Protein AF-A0A9N9TM53-F1 (afdb_monomer_lite)

Foldseek 3Di:
DDAAAAEFACACTFFNHDLLVQLLVVDDPVPLDVVLVCCCVPVRDLSSSLSSLVVCVVVVPFPVNSLVSLLPGHTDPCSLVVLCCSVPVVRHAYEYEYADEDSSVVSNCVSSVNVVSHPYYHYFYWDADPSRGIDTHGSVPDDDDPDDDDPPDDDDDDDDDDDDDPLEDDPVCPVVCVVPDQPWDFLVLLLVQALAADLQVLLQQLLSLLVHLLVCVVQQKAQQADDSRQFMQGPQRRTYGDDSVVMDGDPDPPDFAQDQDYDLLLAALCSVVSVGHGNLSSLSSSLQVLCCRHVSHGFQDDPDSVSSSVCRLVLNGDDPDPDDPLSVVSSVLSSDNDSVSHDRSVVSCVGCSNPPDDHDPTDPPCSSHDHDDDDDPDPDDDDDDPPDDDDDDDDDDDDDYDDDDADADFDDDPDDDDDDDPALDLLVLLVLLLVLLVLLLVQAAFPDPPPDLVQFDLVLDDQKDFFDKDQPQVPFAIWTAMLLRKIKGQGNLRKIWIQFSNNFKIWIAHSVRDIHIRTLVGDPPVCVVVSVVSVVSSVCCVPPPDTFQPPSDDNRDDDPDDFDFNDKDDDPFFIWTATSQSWIKTQGPLRKIWIDHSVSQKIWIQHNVSDTGIHHSVSSSVRNHHPVVSVVSVVSSVVSVVVSVD

InterPro domains:
  IPR000719 Protein kinase domain [PF00069] (146-354)
  IPR000719 Protein kinase domain [SM00220] (80-354)
  IPR000959 POLO box domain [PF00659] (474-531)
  IPR000959 POLO box domain [PF00659] (573-633)
  IPR006384 HAD hydrolase, subfamily IA, Pyridoxal phosphate phosphatase-like [TIGR01489] (5-147)
  IPR008271 Serine/threonine-protein kinase, active site [PS00108] (221-233)
  IPR011009 Protein kinase-like domain superfamily [SSF56112] (174-375)
  IPR023214 HAD superfamily [G3DSA:3.40.50.1000] (1-168)
  IPR033695 Second polo-box domain [cd13117] (563-640)
  IPR033701 First polo-box domain [cd13118] (462-549)
  IPR036412 HAD-like superfamily [SSF56784] (2-144)
  IPR036947 POLO box domain superfamily [G3DSA:3.30.1120.30] (442-641)
  IPR036947 POLO box domain superfamily [G3DSA:3.30.1120.30] (467-562)

Structure (mmCIF, N/CA/C/O backbone):
data_AF-A0A9N9TM53-F1
#
_entry.id   AF-A0A9N9TM53-F1
#
loop_
_atom_site.group_PDB
_atom_site.id
_atom_site.type_symbol
_atom_site.label_atom_id
_atom_site.label_alt_id
_atom_site.label_comp_id
_atom_site.label_asym_id
_atom_site.label_entity_id
_atom_site.label_seq_id
_atom_site.pdbx_PDB_ins_code
_atom_site.Cartn_x
_atom_site.Cartn_y
_atom_site.Cartn_z
_atom_site.occupancy
_atom_site.B_iso_or_equiv
_atom_site.auth_seq_id
_atom_site.auth_comp_id
_atom_site.auth_asym_id
_atom_site.auth_atom_id
_atom_site.pdbx_PDB_model_num
ATOM 1 N N . MET A 1 1 ? -34.341 23.178 3.692 1.00 41.75 1 MET A N 1
ATOM 2 C CA . MET A 1 1 ? -32.913 23.575 3.766 1.00 41.75 1 MET A CA 1
ATOM 3 C C . MET A 1 1 ? -32.070 22.323 3.572 1.00 41.75 1 MET A C 1
ATOM 5 O O . MET A 1 1 ? -32.614 21.242 3.767 1.00 41.75 1 MET A O 1
ATOM 9 N N . ALA A 1 2 ? -30.793 22.426 3.194 1.00 45.91 2 ALA A N 1
ATOM 10 C CA . ALA A 1 2 ? -29.910 21.259 3.251 1.00 45.91 2 ALA A CA 1
ATOM 11 C C . ALA A 1 2 ? -29.756 20.808 4.713 1.00 45.91 2 ALA A C 1
ATOM 13 O O . ALA A 1 2 ? -29.623 21.657 5.601 1.00 45.91 2 ALA A O 1
ATOM 14 N N . LYS A 1 3 ? -29.793 19.497 4.964 1.00 50.19 3 LYS A N 1
ATOM 15 C CA . LYS A 1 3 ? -29.360 18.955 6.251 1.00 50.19 3 LYS A CA 1
ATOM 16 C C . LYS A 1 3 ? -27.840 19.052 6.359 1.00 50.19 3 LYS A C 1
ATOM 18 O O . LYS A 1 3 ? -27.127 18.859 5.375 1.00 50.19 3 LYS A O 1
ATOM 23 N N . LYS A 1 4 ? -27.363 19.383 7.555 1.00 57.22 4 LYS A N 1
ATOM 24 C CA . LYS A 1 4 ? -25.950 19.242 7.942 1.00 57.22 4 LYS A CA 1
ATOM 25 C C . LYS A 1 4 ? -25.747 17.819 8.474 1.00 57.22 4 LYS A C 1
ATOM 27 O O . LYS A 1 4 ? -26.737 17.135 8.708 1.00 57.22 4 LYS A O 1
ATOM 32 N N . LEU A 1 5 ? -24.523 17.359 8.714 1.00 59.62 5 LEU A N 1
ATOM 33 C CA . LEU A 1 5 ? -24.310 16.061 9.362 1.00 59.62 5 LEU A CA 1
ATOM 34 C C . LEU A 1 5 ? -23.313 16.155 10.522 1.00 59.62 5 LEU A C 1
ATOM 36 O O . LEU A 1 5 ? -22.337 16.902 10.480 1.00 59.62 5 LEU A O 1
ATOM 40 N N . ALA A 1 6 ? -23.642 15.447 11.601 1.00 55.25 6 ALA A N 1
ATOM 41 C CA . ALA A 1 6 ? -22.853 15.359 12.823 1.00 55.25 6 ALA A CA 1
ATOM 42 C C . ALA A 1 6 ? -22.318 13.933 12.955 1.00 55.25 6 ALA A C 1
ATOM 44 O O . ALA A 1 6 ? -23.052 12.974 12.721 1.00 55.25 6 ALA A O 1
ATOM 45 N N . VAL A 1 7 ? -21.039 13.800 13.302 1.00 64.75 7 VAL A N 1
ATOM 46 C CA . VAL A 1 7 ? -20.342 12.511 13.368 1.00 64.75 7 VAL A CA 1
ATOM 47 C C . VAL A 1 7 ? -19.760 12.344 14.759 1.00 64.75 7 VAL A C 1
ATOM 49 O O . VAL A 1 7 ? -18.968 13.180 15.192 1.00 64.75 7 VAL A O 1
ATOM 52 N N . PHE A 1 8 ? -20.135 11.261 15.429 1.00 67.94 8 PHE A N 1
ATOM 53 C CA . PHE A 1 8 ? -19.648 10.914 16.761 1.00 67.94 8 PHE A CA 1
ATOM 54 C C . PHE A 1 8 ? -18.959 9.547 16.752 1.00 67.94 8 PHE A C 1
ATOM 56 O O . PHE A 1 8 ? -19.372 8.645 16.022 1.00 67.94 8 PHE A O 1
ATOM 63 N N . ASP A 1 9 ? -17.942 9.385 17.593 1.00 76.94 9 ASP A N 1
ATOM 64 C CA . ASP A 1 9 ? -17.571 8.064 18.108 1.00 76.94 9 ASP A CA 1
ATOM 65 C C . ASP A 1 9 ? -18.575 7.665 19.207 1.00 76.94 9 ASP A C 1
ATOM 67 O O . ASP A 1 9 ? -19.286 8.519 19.745 1.00 76.94 9 ASP A O 1
ATOM 71 N N . PHE A 1 10 ? -18.673 6.381 19.537 1.00 86.12 10 PHE A N 1
ATOM 72 C CA . PHE A 1 10 ? -19.528 5.908 20.623 1.00 86.12 10 PHE A CA 1
ATOM 73 C C . PHE A 1 10 ? -18.776 5.895 21.956 1.00 86.12 10 PHE A C 1
ATOM 75 O O . PHE A 1 10 ? -19.158 6.605 22.892 1.00 86.12 10 PHE A O 1
ATOM 82 N N . ASP A 1 11 ? -17.685 5.132 22.019 1.00 81.31 11 ASP A N 1
ATOM 83 C CA . ASP A 1 11 ? -16.856 5.002 23.213 1.00 81.31 11 ASP A CA 1
ATOM 84 C C . ASP A 1 11 ? -16.158 6.335 23.539 1.00 81.31 11 ASP A C 1
ATOM 86 O O . ASP A 1 11 ? -15.751 7.090 22.653 1.00 81.31 11 ASP A O 1
ATOM 90 N N . HIS A 1 12 ? -16.069 6.664 24.830 1.00 79.00 12 HIS A N 1
ATOM 91 C CA . HIS A 1 12 ? -15.522 7.922 25.374 1.00 79.00 12 HIS A CA 1
ATOM 92 C C . HIS A 1 12 ? -16.108 9.253 24.835 1.00 79.00 12 HIS A C 1
ATOM 94 O O . HIS A 1 12 ? -15.664 10.321 25.266 1.00 79.00 12 HIS A O 1
ATOM 100 N N . THR A 1 13 ? -17.088 9.216 23.925 1.00 73.88 13 THR A N 1
ATOM 101 C CA . THR A 1 13 ? -17.661 10.391 23.239 1.00 73.88 13 THR A CA 1
ATOM 102 C C . THR A 1 13 ? -19.173 10.488 23.429 1.00 73.88 13 THR A C 1
ATOM 104 O O . THR A 1 13 ? -19.667 11.559 23.779 1.00 73.88 13 THR A O 1
ATOM 107 N N . ILE A 1 14 ? -19.911 9.388 23.241 1.00 78.56 14 ILE A N 1
ATOM 108 C CA . ILE A 1 14 ? -21.341 9.298 23.577 1.00 78.56 14 ILE A CA 1
ATOM 109 C C . ILE A 1 14 ? -21.522 8.720 24.975 1.00 78.56 14 ILE A C 1
ATOM 111 O O . ILE A 1 14 ? -22.273 9.285 25.769 1.00 78.56 14 ILE A O 1
ATOM 115 N N . ILE A 1 15 ? -20.791 7.654 25.292 1.00 86.94 15 ILE A N 1
ATOM 116 C CA . ILE A 1 15 ? -20.672 7.101 26.644 1.00 86.94 15 ILE A CA 1
ATOM 117 C C . ILE A 1 15 ? -19.315 7.442 27.257 1.00 86.94 15 ILE A C 1
ATOM 119 O O . ILE A 1 15 ? -18.341 7.683 26.548 1.00 86.94 15 ILE A O 1
ATOM 123 N N . HIS A 1 16 ? -19.242 7.482 28.585 1.00 81.06 16 HIS A N 1
ATOM 124 C CA . HIS A 1 16 ? -18.010 7.841 29.292 1.00 81.06 16 HIS A CA 1
ATOM 125 C C . HIS A 1 16 ? -16.923 6.753 29.212 1.00 81.06 16 HIS A C 1
ATOM 127 O O . HIS A 1 16 ? -15.731 7.067 29.129 1.00 81.06 16 HIS A O 1
ATOM 133 N N . ASP A 1 17 ? -17.335 5.487 29.228 1.00 84.69 17 ASP A N 1
ATOM 134 C CA . ASP A 1 17 ? -16.470 4.306 29.226 1.00 84.69 17 ASP A CA 1
ATOM 135 C C . ASP A 1 17 ? -16.176 3.778 27.807 1.00 84.69 17 ASP A C 1
ATOM 137 O O . ASP A 1 17 ? -16.617 4.339 26.804 1.00 84.69 17 ASP A O 1
ATOM 141 N N . ASN A 1 18 ? -15.409 2.685 27.735 1.00 87.81 18 ASN A N 1
ATOM 142 C CA . ASN A 1 18 ? -15.238 1.871 26.532 1.00 87.81 18 ASN A CA 1
ATOM 143 C C . ASN A 1 18 ? -16.096 0.600 26.657 1.00 87.81 18 ASN A C 1
ATOM 145 O O . ASN A 1 18 ? -15.933 -0.178 27.604 1.00 87.81 18 ASN A O 1
ATOM 149 N N . SER A 1 19 ? -17.015 0.401 25.716 1.00 88.56 19 SER A N 1
ATOM 150 C CA . SER A 1 19 ? -18.036 -0.651 25.766 1.00 88.56 19 SER A CA 1
ATOM 151 C C . SER A 1 19 ? -17.456 -2.071 25.714 1.00 88.56 19 SER A C 1
ATOM 153 O O . SER A 1 19 ? -17.874 -2.924 26.503 1.00 88.56 19 SER A O 1
ATOM 155 N N . ASP A 1 20 ? -16.439 -2.316 24.882 1.00 90.56 20 ASP A N 1
ATOM 156 C CA . ASP A 1 20 ? -15.718 -3.598 24.822 1.00 90.56 20 ASP A CA 1
ATOM 157 C C . ASP A 1 20 ? -15.043 -3.944 26.160 1.00 90.56 20 ASP A C 1
ATOM 159 O O . ASP A 1 20 ? -15.164 -5.072 26.647 1.00 90.56 20 ASP A O 1
ATOM 163 N N . VAL A 1 21 ? -14.376 -2.981 26.805 1.00 86.81 21 VAL A N 1
ATOM 164 C CA . VAL A 1 21 ? -13.724 -3.180 28.111 1.00 86.81 21 VAL A CA 1
ATOM 165 C C . VAL A 1 21 ? -14.740 -3.479 29.211 1.00 86.81 21 VAL A C 1
ATOM 167 O O . VAL A 1 21 ? -14.478 -4.343 30.052 1.00 86.81 21 VAL A O 1
ATOM 170 N N . VAL A 1 22 ? -15.897 -2.814 29.219 1.00 91.56 22 VAL A N 1
ATOM 171 C CA . VAL A 1 22 ? -16.926 -3.069 30.239 1.00 91.56 22 VAL A CA 1
ATOM 172 C C . VAL A 1 22 ? -17.558 -4.453 30.059 1.00 91.56 22 VAL A C 1
ATOM 174 O O . VAL A 1 22 ? -17.675 -5.185 31.043 1.00 91.56 22 VAL A O 1
ATOM 177 N N . VAL A 1 23 ? -17.875 -4.871 28.829 1.00 91.44 23 VAL A N 1
ATOM 178 C CA . VAL A 1 23 ? -18.406 -6.224 28.572 1.00 91.44 23 VAL A CA 1
ATOM 179 C C . VAL A 1 23 ? -17.346 -7.306 28.828 1.00 91.44 23 VAL A C 1
ATOM 181 O O . VAL A 1 23 ? -17.655 -8.336 29.425 1.00 91.44 23 VAL A O 1
ATOM 184 N N . MET A 1 24 ? -16.071 -7.064 28.500 1.00 90.69 24 MET A N 1
ATOM 185 C CA . MET A 1 24 ? -14.965 -7.962 28.868 1.00 90.69 24 MET A CA 1
ATOM 186 C C . MET A 1 24 ? -14.835 -8.131 30.395 1.00 90.69 24 MET A C 1
ATOM 188 O O . MET A 1 24 ? -14.531 -9.227 30.869 1.00 90.69 24 MET A O 1
ATOM 192 N N . ASN A 1 25 ? -15.093 -7.080 31.179 1.00 90.00 25 ASN A N 1
ATOM 193 C CA . ASN A 1 25 ? -15.039 -7.123 32.645 1.00 90.00 25 ASN A CA 1
ATOM 194 C C . ASN A 1 25 ? -16.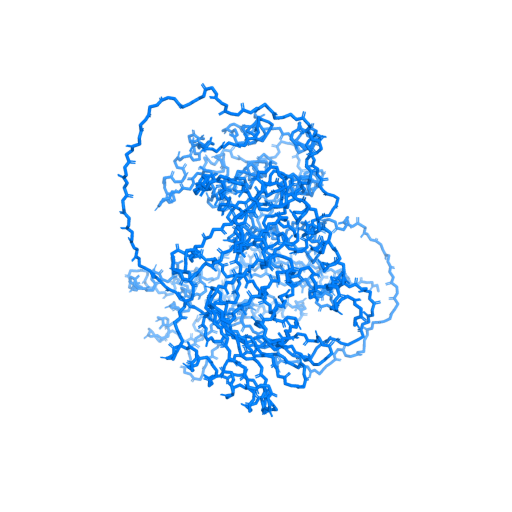220 -7.862 33.305 1.00 90.00 25 ASN A C 1
ATOM 196 O O . ASN A 1 25 ? -16.216 -8.024 34.525 1.00 90.00 25 ASN A O 1
ATOM 200 N N . MET A 1 26 ? -17.186 -8.372 32.530 1.00 89.75 26 MET A N 1
ATOM 201 C CA . MET A 1 26 ? -18.159 -9.357 33.022 1.00 89.75 26 MET A CA 1
ATOM 202 C C . MET A 1 26 ? -17.516 -10.740 33.275 1.00 89.75 26 MET A C 1
ATOM 204 O O . MET A 1 26 ? -18.106 -11.569 33.966 1.00 89.75 26 MET A O 1
ATOM 208 N N . LEU A 1 27 ? -16.303 -10.993 32.757 1.00 88.56 27 LEU A N 1
ATOM 209 C CA . LEU A 1 27 ? -15.496 -12.182 33.054 1.00 88.56 27 LEU A CA 1
ATOM 210 C C . LEU A 1 27 ? -14.439 -11.907 34.134 1.00 88.56 27 LEU A C 1
ATOM 212 O O . LEU A 1 27 ? -13.830 -10.838 34.187 1.00 88.56 27 LEU A O 1
ATOM 216 N N . ASP A 1 28 ? -14.101 -12.935 34.922 1.00 85.81 28 ASP A N 1
ATOM 217 C CA . ASP A 1 28 ? -12.870 -12.910 35.719 1.00 85.81 28 ASP A CA 1
ATOM 218 C C . ASP A 1 28 ? -11.649 -12.917 34.784 1.00 85.81 28 ASP A C 1
ATOM 220 O O . ASP A 1 28 ? -11.285 -13.933 34.184 1.00 85.81 28 ASP A O 1
ATOM 224 N N . GLN A 1 29 ? -10.972 -11.771 34.719 1.00 78.50 29 GLN A N 1
ATOM 225 C CA . GLN A 1 29 ? -9.739 -11.535 33.967 1.00 78.50 29 GLN A CA 1
ATOM 226 C C . GLN A 1 29 ? -8.637 -12.583 34.231 1.00 78.50 29 GLN A C 1
ATOM 228 O O . GLN A 1 29 ? -7.769 -12.801 33.376 1.00 78.50 29 GLN A O 1
ATOM 233 N N . LYS A 1 30 ? -8.653 -13.270 35.382 1.00 78.81 30 LYS A N 1
ATOM 234 C CA . LYS A 1 30 ? -7.722 -14.366 35.705 1.00 78.81 30 LYS A CA 1
ATOM 235 C C . LYS A 1 30 ? -8.080 -15.678 35.002 1.00 78.81 30 LYS A C 1
ATOM 237 O O . LYS A 1 30 ? -7.161 -16.410 34.646 1.00 78.81 30 LYS A O 1
ATOM 242 N N . LYS A 1 31 ? -9.369 -15.951 34.762 1.00 78.00 31 LYS A N 1
ATOM 243 C CA . LYS A 1 31 ? -9.859 -17.168 34.087 1.00 78.00 31 LYS A CA 1
ATOM 244 C C . LYS A 1 31 ? -9.657 -17.154 32.568 1.00 78.00 31 LYS A C 1
ATOM 246 O O . LYS A 1 31 ? -9.508 -18.223 31.988 1.00 78.00 31 LYS A O 1
ATOM 251 N N . ILE A 1 32 ? -9.656 -15.979 31.924 1.00 86.69 32 ILE A N 1
ATOM 252 C CA . ILE A 1 32 ? -9.530 -15.860 30.455 1.00 86.69 32 ILE A CA 1
ATOM 253 C C . ILE A 1 32 ? -8.266 -16.618 29.976 1.00 86.69 32 ILE A C 1
ATOM 255 O O . ILE A 1 32 ? -7.163 -16.237 30.396 1.00 86.69 32 ILE A O 1
ATOM 259 N N . PRO A 1 33 ? -8.383 -17.652 29.116 1.00 88.44 33 PRO A N 1
ATOM 260 C CA . PRO A 1 33 ? -7.261 -18.517 28.748 1.00 88.44 33 PRO A CA 1
ATOM 261 C C . PRO A 1 33 ? -6.091 -17.801 28.041 1.00 88.44 33 PRO A C 1
ATOM 263 O O . PRO A 1 33 ? -6.298 -16.784 27.368 1.00 88.44 33 PRO A O 1
ATOM 266 N N . PRO A 1 34 ? -4.851 -18.334 28.132 1.00 85.44 34 PRO A N 1
ATOM 267 C CA . PRO A 1 34 ? -3.682 -17.769 27.447 1.00 85.44 34 PRO A CA 1
ATOM 268 C C . PRO A 1 34 ? -3.830 -17.711 25.921 1.00 85.44 34 PRO A C 1
ATOM 270 O O . PRO A 1 34 ? -3.370 -16.756 25.306 1.00 85.44 34 PRO A O 1
ATOM 273 N N . GLU A 1 35 ? -4.503 -18.703 25.338 1.00 85.50 35 GLU A N 1
ATOM 274 C CA . GLU A 1 35 ? -4.849 -18.798 23.913 1.00 85.50 35 GLU A CA 1
ATOM 275 C C . GLU A 1 35 ? -5.743 -17.634 23.450 1.00 85.50 35 GLU A C 1
ATOM 277 O O . GLU A 1 35 ? -5.387 -16.931 22.508 1.00 85.50 35 GLU A O 1
ATOM 282 N N . VAL A 1 36 ? -6.823 -17.318 24.177 1.00 84.25 36 VAL A N 1
ATOM 283 C CA . VAL A 1 36 ? -7.672 -16.148 23.878 1.00 84.25 36 VAL A CA 1
ATOM 284 C C . VAL A 1 36 ? -6.864 -14.856 24.030 1.00 84.25 36 VAL A C 1
ATOM 286 O O . VAL A 1 36 ? -6.868 -14.008 23.142 1.00 84.25 36 VAL A O 1
ATOM 289 N N . LYS A 1 37 ? -6.051 -14.736 25.089 1.00 81.62 37 LYS A N 1
ATOM 290 C CA . LYS A 1 37 ? -5.112 -13.610 25.283 1.00 81.62 37 LYS A CA 1
ATOM 291 C C . LYS A 1 37 ? -4.010 -13.517 24.213 1.00 81.62 37 LYS A C 1
ATOM 293 O O . LYS A 1 37 ? -3.335 -12.485 24.137 1.00 81.62 37 LYS A O 1
ATOM 298 N N . GLN A 1 38 ? -3.807 -14.554 23.401 1.00 78.25 38 GLN A N 1
ATOM 299 C CA . GLN A 1 38 ? -2.887 -14.540 22.266 1.00 78.25 38 GLN A CA 1
ATOM 300 C C . GLN A 1 38 ? -3.551 -14.006 20.990 1.00 78.25 38 GLN A C 1
ATOM 302 O O . GLN A 1 38 ? -2.868 -13.286 20.265 1.00 78.25 38 GLN A O 1
ATOM 307 N N . LEU A 1 39 ? -4.858 -14.227 20.776 1.00 73.25 39 LEU A N 1
ATOM 308 C CA . LEU A 1 39 ? -5.607 -13.724 19.606 1.00 73.25 39 LEU A CA 1
ATOM 309 C C . LEU A 1 39 ? -5.429 -12.213 19.394 1.00 73.25 39 LEU A C 1
ATOM 311 O O . LEU A 1 39 ? -5.191 -11.771 18.276 1.00 73.25 39 LEU A O 1
ATOM 315 N N . HIS A 1 40 ? -5.424 -11.414 20.467 1.00 69.62 40 HIS A N 1
ATOM 316 C CA . HIS A 1 40 ? -5.172 -9.966 20.383 1.00 69.62 40 HIS A CA 1
ATOM 317 C C . HIS A 1 40 ? -3.807 -9.634 19.735 1.00 69.62 40 HIS A C 1
ATOM 319 O O . HIS A 1 40 ? -3.659 -8.604 19.081 1.00 69.62 40 HIS A O 1
ATOM 325 N N . LYS A 1 41 ? -2.801 -10.504 19.884 1.00 66.88 41 LYS A N 1
ATOM 326 C CA . LYS A 1 41 ? -1.444 -10.312 19.345 1.00 66.88 41 LYS A CA 1
ATOM 327 C C . LYS A 1 41 ? -1.237 -10.914 17.954 1.00 66.88 41 LYS A C 1
ATOM 329 O O . LYS A 1 41 ? -0.329 -10.460 17.263 1.00 66.88 41 LYS A O 1
ATOM 334 N N . SER A 1 42 ? -2.002 -11.939 17.576 1.00 62.03 42 SER A N 1
ATOM 335 C CA . SER A 1 42 ? -1.886 -12.624 16.279 1.00 62.03 42 SER A CA 1
ATOM 336 C C . SER A 1 42 ? -2.933 -12.164 15.263 1.00 62.03 42 SER A C 1
ATOM 338 O O . SER A 1 42 ? -2.575 -11.834 14.135 1.00 62.03 42 SER A O 1
ATOM 340 N N . ASP A 1 43 ? -4.197 -12.095 15.674 1.00 63.03 43 ASP A N 1
ATOM 341 C CA . ASP A 1 43 ? -5.371 -11.989 14.795 1.00 63.03 43 ASP A CA 1
ATOM 342 C C . ASP A 1 43 ? -6.186 -10.697 15.030 1.00 63.03 43 ASP A C 1
ATOM 344 O O . ASP A 1 43 ? -7.085 -10.361 14.259 1.00 63.03 43 ASP A O 1
ATOM 348 N N . GLY A 1 44 ? -5.834 -9.930 16.067 1.00 73.62 44 GLY A N 1
ATOM 349 C CA . GLY A 1 44 ? -6.323 -8.575 16.326 1.00 73.62 44 GLY A CA 1
ATOM 350 C C . GLY A 1 44 ? -7.499 -8.479 17.303 1.00 73.62 44 GLY A C 1
ATOM 351 O O . GLY A 1 44 ? -8.000 -9.472 17.831 1.00 73.62 44 GLY A O 1
ATOM 352 N N . TRP A 1 45 ? -7.927 -7.240 17.568 1.00 81.44 45 TRP A N 1
ATOM 353 C CA . TRP A 1 45 ? -8.909 -6.922 18.613 1.00 81.44 45 TRP A CA 1
ATOM 354 C C . TRP A 1 45 ? -10.277 -7.579 18.384 1.00 81.44 45 TRP A C 1
ATOM 356 O O . TRP A 1 45 ? -10.820 -8.181 19.302 1.00 81.44 45 TRP A O 1
ATOM 366 N N . THR A 1 46 ? -10.805 -7.573 17.155 1.00 81.62 46 THR A N 1
ATOM 367 C CA . THR A 1 46 ? -12.114 -8.187 16.858 1.00 81.62 46 THR A CA 1
ATOM 368 C C . THR A 1 46 ? -12.117 -9.706 17.073 1.00 81.62 46 THR A C 1
ATOM 370 O O . THR A 1 46 ? -13.093 -10.243 17.588 1.00 81.62 46 THR A O 1
ATOM 373 N N . MET A 1 47 ? -11.021 -10.405 16.744 1.00 82.50 47 MET A N 1
ATOM 374 C CA . MET A 1 47 ? -10.895 -11.849 17.005 1.00 82.50 47 MET A CA 1
ATOM 375 C C . MET A 1 47 ? -10.704 -12.150 18.494 1.00 82.50 47 MET A C 1
ATOM 377 O O . MET A 1 47 ? -11.238 -13.136 18.995 1.00 82.50 47 MET A O 1
ATOM 381 N N . PHE A 1 48 ? -9.993 -11.281 19.218 1.00 86.44 48 PHE A N 1
ATOM 382 C CA . PHE A 1 48 ? -9.929 -11.337 20.676 1.00 86.44 48 PHE A CA 1
ATOM 383 C C . PHE A 1 48 ? -11.316 -11.173 21.308 1.00 86.44 48 PHE A C 1
ATOM 385 O O . PHE A 1 48 ? -11.703 -12.017 22.113 1.00 86.44 48 PHE A O 1
ATOM 392 N N . MET A 1 49 ? -12.085 -10.159 20.899 1.00 91.38 49 MET A N 1
ATOM 393 C CA . MET A 1 49 ? -13.441 -9.930 21.401 1.00 91.38 49 MET A CA 1
ATOM 394 C C . MET A 1 49 ? -14.398 -11.070 21.038 1.00 91.38 49 MET A C 1
ATOM 396 O O . MET A 1 49 ? -15.179 -11.468 21.896 1.00 91.38 49 MET A O 1
ATOM 400 N N . GLN A 1 50 ? -14.283 -11.695 19.857 1.00 92.19 50 GLN A N 1
ATOM 401 C CA . GLN A 1 50 ? -15.030 -12.930 19.577 1.00 92.19 50 GLN A CA 1
ATOM 402 C C . GLN A 1 50 ? -14.705 -14.027 20.602 1.00 92.19 50 GLN A C 1
ATOM 404 O O . GLN A 1 50 ? -15.613 -14.573 21.221 1.00 92.19 50 GLN A O 1
ATOM 409 N N . GLY A 1 51 ? -13.421 -14.255 20.893 1.00 90.38 51 GLY A N 1
ATOM 410 C CA . GLY A 1 51 ? -13.000 -15.172 21.957 1.00 90.38 51 GLY A CA 1
ATOM 411 C C . GLY A 1 51 ? -13.472 -14.779 23.369 1.00 90.38 51 GLY A C 1
ATOM 412 O O . GLY A 1 51 ? -13.553 -15.645 24.238 1.00 90.38 51 GLY A O 1
ATOM 413 N N . ILE A 1 52 ? -13.817 -13.508 23.616 1.00 92.81 52 ILE A N 1
ATOM 414 C CA . ILE A 1 52 ? -14.483 -13.056 24.848 1.00 92.81 52 ILE A CA 1
ATOM 415 C C . ILE A 1 52 ? -15.976 -13.419 24.832 1.00 92.81 52 ILE A C 1
ATOM 417 O O . ILE A 1 52 ? -16.464 -13.937 25.837 1.00 92.81 52 ILE A O 1
ATOM 421 N N . PHE A 1 53 ? -16.700 -13.248 23.721 1.00 94.62 53 PHE A N 1
ATOM 422 C CA . PHE A 1 53 ? -18.103 -13.692 23.616 1.00 94.62 53 PHE A CA 1
ATOM 423 C C . PHE A 1 53 ? -18.237 -15.213 23.717 1.00 94.62 53 PHE A C 1
ATOM 425 O O . PHE A 1 53 ? -19.116 -15.699 24.430 1.00 94.62 53 PHE A O 1
ATOM 432 N N . ASP A 1 54 ? -17.305 -15.962 23.127 1.00 92.12 54 ASP A N 1
ATOM 433 C CA . ASP A 1 54 ? -17.220 -17.419 23.254 1.00 92.12 54 ASP A CA 1
ATOM 434 C C . ASP A 1 54 ? -17.035 -17.873 24.717 1.00 92.12 54 ASP A C 1
ATOM 436 O O . ASP A 1 54 ? -17.419 -18.988 25.072 1.00 92.12 54 ASP A O 1
ATOM 440 N N . LEU A 1 55 ? -16.421 -17.043 25.574 1.00 92.75 55 LEU A N 1
ATOM 441 C CA . LEU A 1 55 ? -16.257 -17.295 27.013 1.00 92.75 55 LEU A CA 1
ATOM 442 C C . LEU A 1 55 ? -17.475 -16.840 27.827 1.00 92.75 55 LEU A C 1
ATOM 444 O O . LEU A 1 55 ? -17.911 -17.578 28.708 1.00 92.75 55 LEU A O 1
ATOM 448 N N . LEU A 1 56 ? -18.046 -15.670 27.520 1.00 92.44 56 LEU A N 1
ATOM 449 C CA . LEU A 1 56 ? -19.287 -15.176 28.134 1.00 92.44 56 LEU A CA 1
ATOM 450 C C . LEU A 1 56 ? -20.425 -16.187 27.936 1.00 92.44 56 LEU A C 1
ATOM 452 O O . LEU A 1 56 ? -21.102 -16.555 28.894 1.00 92.44 56 LEU A O 1
ATOM 456 N N . HIS A 1 57 ? -20.562 -16.718 26.720 1.00 92.69 57 HIS A N 1
ATOM 457 C CA . HIS A 1 57 ? -21.531 -17.760 26.393 1.00 92.69 57 HIS A CA 1
ATOM 458 C C . HIS A 1 57 ? -21.283 -19.063 27.185 1.00 92.69 57 HIS A C 1
ATOM 460 O O . HIS A 1 57 ? -22.225 -19.643 27.723 1.00 92.69 57 HIS A O 1
ATOM 466 N N . LYS A 1 58 ? -20.020 -19.494 27.354 1.00 90.62 58 LYS A N 1
ATOM 467 C CA . LYS A 1 58 ? -19.660 -20.685 28.160 1.00 90.62 58 LYS A CA 1
ATOM 468 C C . LYS A 1 58 ? -19.961 -20.530 29.655 1.00 90.62 58 LYS A C 1
ATOM 470 O O . LYS A 1 58 ? -20.361 -21.505 30.284 1.00 90.62 58 LYS A O 1
ATOM 475 N N . GLU A 1 59 ? -19.813 -19.332 30.221 1.00 90.81 59 GLU A N 1
ATOM 476 C CA . GLU A 1 59 ? -20.226 -19.025 31.605 1.00 90.81 59 GLU A CA 1
ATOM 477 C C . GLU A 1 59 ? -21.740 -18.678 31.695 1.00 90.81 59 GLU A C 1
ATOM 479 O O . GLU A 1 59 ? -22.202 -18.185 32.721 1.00 90.81 59 GLU A O 1
ATOM 484 N N . CYS A 1 60 ? -22.531 -18.967 30.645 1.00 90.19 60 CYS A N 1
ATOM 485 C CA . CYS A 1 60 ? -23.988 -18.763 30.552 1.00 90.19 60 CYS A CA 1
ATOM 486 C C . CYS A 1 60 ? -24.459 -17.298 30.701 1.00 90.19 60 CYS A C 1
ATOM 488 O O . CYS A 1 60 ? -25.575 -17.031 31.154 1.00 90.19 60 CYS A O 1
ATOM 490 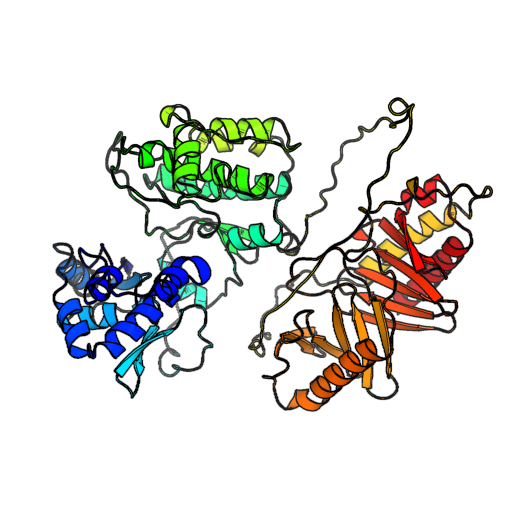N N . ILE A 1 61 ? -23.628 -16.331 30.301 1.00 90.25 61 ILE A N 1
ATOM 491 C CA . ILE A 1 61 ? -23.959 -14.901 30.326 1.00 90.25 61 ILE A CA 1
ATOM 492 C C . ILE A 1 61 ? -24.756 -14.549 29.058 1.00 90.25 61 ILE A C 1
ATOM 494 O O . ILE A 1 61 ? -24.202 -14.333 27.982 1.00 90.25 61 ILE A O 1
ATOM 498 N N . MET A 1 62 ? -26.082 -14.526 29.206 1.00 86.81 62 MET A N 1
ATOM 499 C CA . MET A 1 62 ? -27.056 -14.322 28.124 1.00 86.81 62 MET A CA 1
ATOM 500 C C . MET A 1 62 ? -27.140 -12.862 27.637 1.00 86.81 62 MET A C 1
ATOM 502 O O . MET A 1 62 ? -26.755 -11.932 28.349 1.00 86.81 62 MET A O 1
ATOM 506 N N . GLU A 1 63 ? -27.753 -12.651 26.461 1.00 92.44 63 GLU A N 1
ATOM 507 C CA . GLU A 1 63 ? -28.012 -11.328 25.857 1.00 92.44 63 GLU A CA 1
ATOM 508 C C . GLU A 1 63 ? -28.555 -10.297 26.857 1.00 92.44 63 GLU A C 1
ATOM 510 O O . GLU A 1 63 ? -28.075 -9.165 26.898 1.00 92.44 63 GLU A O 1
ATOM 515 N N . SER A 1 64 ? -29.527 -10.681 27.688 1.00 91.12 64 SER A N 1
ATOM 516 C CA . SER A 1 64 ? -30.167 -9.786 28.657 1.00 91.12 64 SER A CA 1
ATOM 517 C C . SER A 1 64 ? -29.193 -9.222 29.696 1.00 91.12 64 SER A C 1
ATOM 519 O O . SER A 1 64 ? -29.320 -8.058 30.070 1.00 91.12 64 SER A O 1
ATOM 521 N N . ALA A 1 65 ? -28.193 -9.999 30.124 1.00 92.75 65 ALA A N 1
ATOM 522 C CA . ALA A 1 65 ? -27.160 -9.535 31.045 1.00 92.75 65 ALA A CA 1
ATOM 523 C C . ALA A 1 65 ? -26.202 -8.551 30.356 1.00 92.75 65 ALA A C 1
ATOM 525 O O . ALA A 1 65 ? -25.889 -7.502 30.918 1.00 92.75 65 ALA A O 1
ATOM 526 N N . ILE A 1 66 ? -25.791 -8.851 29.119 1.00 93.69 66 ILE A N 1
ATOM 527 C CA . ILE A 1 66 ? -24.904 -7.983 28.330 1.00 93.69 66 ILE A CA 1
ATOM 528 C C . ILE A 1 66 ? -25.622 -6.663 28.000 1.00 93.69 66 ILE A C 1
ATOM 530 O O . ILE A 1 66 ? -25.073 -5.593 28.257 1.00 93.69 66 ILE A O 1
ATOM 534 N N . ARG A 1 67 ? -26.883 -6.709 27.540 1.00 94.56 67 ARG A N 1
ATOM 535 C CA . ARG A 1 67 ? -27.717 -5.512 27.332 1.00 94.56 67 ARG A CA 1
ATOM 536 C C . ARG A 1 67 ? -27.898 -4.723 28.630 1.00 94.56 67 ARG A C 1
ATOM 538 O O . ARG A 1 67 ? -27.733 -3.511 28.596 1.00 94.56 67 ARG A O 1
ATOM 545 N N . SER A 1 68 ? -28.180 -5.377 29.762 1.00 93.38 68 SER A N 1
ATOM 546 C CA . SER A 1 68 ? -28.346 -4.693 31.057 1.00 93.38 68 SER A CA 1
ATOM 547 C C . SER A 1 68 ? -27.089 -3.939 31.499 1.00 93.38 68 SER A C 1
ATOM 549 O O . SER A 1 68 ? -27.211 -2.868 32.090 1.00 93.38 68 SER A O 1
ATOM 551 N N . VAL A 1 69 ? -25.896 -4.473 31.222 1.00 94.31 69 VAL A N 1
ATOM 552 C CA . VAL A 1 69 ? -24.629 -3.774 31.482 1.00 94.31 69 VAL A CA 1
ATOM 553 C C . VAL A 1 69 ? -24.458 -2.604 30.513 1.00 94.31 69 VAL A C 1
ATOM 555 O O . VAL A 1 69 ? -24.208 -1.486 30.960 1.00 94.31 69 VAL A O 1
ATOM 558 N N . LEU A 1 70 ? -24.678 -2.819 29.213 1.00 94.06 70 LEU A N 1
ATOM 559 C CA . LEU A 1 70 ? -24.559 -1.778 28.187 1.00 94.06 70 LEU A CA 1
ATOM 560 C C . LEU A 1 70 ? -25.464 -0.572 28.465 1.00 94.06 70 LEU A C 1
ATOM 562 O O . LEU A 1 70 ? -24.980 0.552 28.463 1.00 94.06 70 LEU A O 1
ATOM 566 N N . VAL A 1 71 ? -26.754 -0.771 28.756 1.00 93.31 71 VAL A N 1
ATOM 567 C CA . VAL A 1 71 ? -27.688 0.348 29.005 1.00 93.31 71 VAL A CA 1
ATOM 568 C C . VAL A 1 71 ? -27.395 1.106 30.306 1.00 93.31 71 VAL A C 1
ATOM 570 O O . VAL A 1 71 ? -27.792 2.264 30.442 1.00 93.31 71 VAL A O 1
ATOM 573 N N . SER A 1 72 ? -26.662 0.493 31.243 1.00 92.56 72 SER A N 1
ATOM 574 C CA . SER A 1 72 ? -26.201 1.150 32.473 1.00 92.56 72 SER A CA 1
ATOM 575 C C . SER A 1 72 ? -24.988 2.069 32.273 1.00 92.56 72 SER A C 1
ATOM 577 O O . SER A 1 72 ? -24.645 2.816 33.189 1.00 92.56 72 SER A O 1
ATOM 579 N N . LEU A 1 73 ? -24.358 2.050 31.090 1.00 91.94 73 LEU A N 1
ATOM 580 C CA . LEU A 1 73 ? -23.223 2.915 30.768 1.00 91.94 73 LEU A CA 1
ATOM 581 C C . LEU A 1 73 ? -23.658 4.392 30.757 1.00 91.94 73 LEU A C 1
ATOM 583 O O . LEU A 1 73 ? -24.573 4.739 29.996 1.00 91.94 73 LEU A O 1
ATOM 587 N N . PRO A 1 74 ? -23.020 5.261 31.564 1.00 87.88 74 PRO A N 1
ATOM 588 C CA . PRO A 1 74 ? -23.362 6.675 31.623 1.00 87.88 74 PRO A CA 1
ATOM 589 C C . PRO A 1 74 ? -22.969 7.390 30.329 1.00 87.88 74 PRO A C 1
ATOM 591 O O . PRO A 1 74 ? -21.900 7.138 29.759 1.00 87.88 74 PRO A O 1
ATOM 594 N N . GLU A 1 75 ? -23.815 8.315 29.883 1.00 87.75 75 GLU A N 1
ATOM 595 C CA . GLU A 1 75 ? -23.479 9.236 28.805 1.00 87.75 75 GLU A CA 1
ATOM 596 C C . GLU A 1 75 ? -22.318 10.165 29.188 1.00 87.75 75 GLU A C 1
ATOM 598 O O . GLU A 1 75 ? -22.079 10.455 30.363 1.00 87.75 75 GLU A O 1
ATOM 603 N N . VAL A 1 76 ? -21.637 10.713 28.182 1.00 77.69 76 VAL A N 1
ATOM 604 C CA . VAL A 1 76 ? -20.879 11.954 28.372 1.00 77.69 76 VAL A CA 1
ATOM 605 C C . VAL A 1 76 ? -21.894 13.088 28.618 1.00 77.69 76 VAL A C 1
ATOM 607 O O . VAL A 1 76 ? -22.793 13.272 27.790 1.00 77.69 76 VAL A O 1
ATOM 610 N N . PRO A 1 77 ? -21.798 13.851 29.728 1.00 82.31 77 PRO A N 1
ATOM 611 C CA . PRO A 1 77 ? -22.819 14.813 30.134 1.00 82.31 77 PRO A CA 1
ATOM 612 C C . PRO A 1 77 ? -23.260 15.774 29.026 1.00 82.31 77 PRO A C 1
ATOM 614 O O . PRO A 1 77 ? -22.450 16.480 28.426 1.00 82.31 77 PRO A O 1
ATOM 617 N N . GLY A 1 78 ? -24.571 15.806 28.778 1.00 74.19 78 GLY A N 1
ATOM 618 C CA . GLY A 1 78 ? -25.202 16.633 27.747 1.00 74.19 78 GLY A CA 1
ATOM 619 C C . GLY A 1 78 ? -25.263 16.005 26.349 1.00 74.19 78 GLY A C 1
ATOM 620 O O . GLY A 1 78 ? -26.022 16.502 25.520 1.00 74.19 78 GLY A O 1
ATOM 621 N N . MET A 1 79 ? -24.559 14.900 26.072 1.00 82.19 79 MET A N 1
ATOM 622 C CA . MET A 1 79 ? -24.511 14.326 24.717 1.00 82.19 79 MET A CA 1
ATOM 623 C C . MET A 1 79 ? -25.868 13.785 24.236 1.00 82.19 79 MET A C 1
ATOM 625 O O . MET A 1 79 ? -26.205 13.931 23.063 1.00 82.19 79 MET A O 1
ATOM 629 N N . ILE A 1 80 ? -26.692 13.236 25.140 1.00 86.06 80 ILE A N 1
ATOM 630 C CA . ILE A 1 80 ? -28.070 12.810 24.825 1.00 86.06 80 ILE A CA 1
ATOM 631 C C . ILE A 1 80 ? -28.910 13.994 24.321 1.00 86.06 80 ILE A C 1
ATOM 633 O O . ILE A 1 80 ? -29.621 13.859 23.326 1.00 86.06 80 ILE A O 1
ATOM 637 N N . ASN A 1 81 ? -28.806 15.157 24.971 1.00 81.38 81 ASN A N 1
ATOM 638 C CA . ASN A 1 81 ? -29.527 16.361 24.555 1.00 81.38 81 ASN A CA 1
ATOM 639 C C . ASN A 1 81 ? -28.966 16.903 23.239 1.00 81.38 81 ASN A C 1
ATOM 641 O O . ASN A 1 81 ? -29.735 17.141 22.316 1.00 81.38 81 ASN A O 1
ATOM 645 N N . LEU A 1 82 ? -27.637 16.985 23.106 1.00 70.19 82 LEU A N 1
ATOM 646 C CA . LEU A 1 82 ? -26.980 17.459 21.887 1.00 70.19 82 LEU A CA 1
ATOM 647 C C . LEU A 1 82 ? -27.380 16.632 20.652 1.00 70.19 82 LEU A C 1
ATOM 649 O O . LEU A 1 82 ? -27.636 17.203 19.597 1.00 70.19 82 LEU A O 1
ATOM 653 N N . ILE A 1 83 ? -27.485 15.302 20.765 1.00 74.75 83 ILE A N 1
ATOM 654 C CA . ILE A 1 83 ? -27.939 14.438 19.660 1.00 74.75 83 ILE A CA 1
ATOM 655 C C . ILE A 1 83 ? -29.394 14.748 19.260 1.00 74.75 83 ILE A C 1
ATOM 657 O O . ILE A 1 83 ? -29.700 14.757 18.065 1.00 74.75 83 ILE A O 1
ATOM 661 N N . ARG A 1 84 ? -30.276 15.040 20.227 1.00 87.56 84 ARG A N 1
ATOM 662 C CA . ARG A 1 84 ? -31.672 15.435 19.959 1.00 87.56 84 ARG A CA 1
ATOM 663 C C . ARG A 1 84 ? -31.756 16.829 19.346 1.00 87.56 84 ARG A C 1
ATOM 665 O O . ARG A 1 84 ? -32.275 16.953 18.244 1.00 87.56 84 ARG A O 1
ATOM 672 N N . GLU A 1 85 ? -31.161 17.839 19.979 1.00 80.62 85 GLU A N 1
ATOM 673 C CA . GLU A 1 85 ? -31.108 19.234 19.504 1.00 80.62 85 GLU A CA 1
ATOM 674 C C . GLU A 1 85 ? -30.544 19.329 18.074 1.00 80.62 85 GLU A C 1
ATOM 676 O O . GLU A 1 85 ? -31.105 20.014 17.214 1.00 80.62 85 GLU A O 1
ATOM 681 N N . LEU A 1 86 ? -29.478 18.575 17.771 1.00 71.88 86 LEU A N 1
ATOM 682 C CA . LEU A 1 86 ? -28.914 18.494 16.422 1.00 71.88 86 LEU A CA 1
ATOM 683 C C . LEU A 1 86 ? -29.935 17.976 15.398 1.00 71.88 86 LEU A C 1
ATOM 685 O O . LEU A 1 86 ? -30.079 18.579 14.331 1.00 71.88 86 LEU A O 1
ATOM 689 N N . HIS A 1 87 ? -30.635 16.882 15.701 1.00 81.75 87 HIS A N 1
ATOM 690 C CA . HIS A 1 87 ? -31.607 16.276 14.789 1.00 81.75 87 HIS A CA 1
ATOM 691 C C . HIS A 1 87 ? -32.896 17.107 14.662 1.00 81.75 87 HIS A C 1
ATOM 693 O O . HIS A 1 87 ? -33.321 17.416 13.547 1.00 81.75 87 HIS A O 1
ATOM 699 N N . GLU A 1 88 ? -33.509 17.454 15.794 1.00 86.12 88 GLU A N 1
ATOM 700 C CA . GLU A 1 88 ? -34.855 18.025 15.911 1.00 86.12 88 GLU A CA 1
ATOM 701 C C . GLU A 1 88 ? -34.869 19.538 15.657 1.00 86.12 88 GLU A C 1
ATOM 703 O O . GLU A 1 88 ? -35.673 20.021 14.859 1.00 86.12 88 GLU A O 1
ATOM 708 N N . GLU A 1 89 ? -33.962 20.293 16.285 1.00 81.00 89 GLU A N 1
ATOM 709 C CA . GLU A 1 89 ? -33.976 21.763 16.243 1.00 81.00 89 GLU A CA 1
ATOM 710 C C . GLU A 1 89 ? -33.025 22.351 15.196 1.00 81.00 89 GLU A C 1
ATOM 712 O O . GLU A 1 89 ? -33.273 23.429 14.650 1.00 81.00 89 GLU A O 1
ATOM 717 N N . HIS A 1 90 ? -31.904 21.683 14.918 1.00 70.88 90 HIS A N 1
ATOM 718 C CA . HIS A 1 90 ? -30.842 22.226 14.061 1.00 70.88 90 HIS A CA 1
ATOM 719 C C . HIS A 1 90 ? -30.740 21.560 12.681 1.00 70.88 90 HIS A C 1
ATOM 721 O O . HIS A 1 90 ? -29.893 21.962 11.873 1.00 70.88 90 HIS A O 1
ATOM 727 N N . ASN A 1 91 ? -31.628 20.605 12.376 1.00 79.19 91 ASN A N 1
ATOM 728 C CA . ASN A 1 91 ? -31.749 19.944 11.073 1.00 79.19 91 ASN A CA 1
ATOM 729 C C . ASN A 1 91 ? -30.423 19.290 10.616 1.00 79.19 91 ASN A C 1
ATOM 731 O O . ASN A 1 91 ? -29.960 19.483 9.485 1.00 79.19 91 ASN A O 1
ATOM 735 N N . TYR A 1 92 ? -29.799 18.523 11.513 1.00 78.06 92 TYR A N 1
ATOM 736 C CA . TYR A 1 92 ? -28.688 17.626 11.202 1.00 78.06 92 TYR A CA 1
ATOM 737 C C . TYR A 1 92 ? -29.181 16.193 10.932 1.00 78.06 92 TYR A C 1
ATOM 739 O O . TYR A 1 92 ? -30.222 15.749 11.418 1.00 78.06 92 TYR A O 1
ATOM 747 N N . ASP A 1 93 ? -28.397 15.447 10.164 1.00 76.62 93 ASP A N 1
ATOM 748 C CA . ASP A 1 93 ? -28.363 13.990 10.182 1.00 76.62 93 ASP A CA 1
ATOM 749 C C . ASP A 1 93 ? -27.223 13.546 11.106 1.00 76.62 93 ASP A C 1
ATOM 751 O O . ASP A 1 93 ? -26.049 13.794 10.824 1.00 76.62 93 ASP A O 1
ATOM 755 N N . VAL A 1 94 ? -27.550 12.914 12.233 1.00 70.56 94 VAL A N 1
ATOM 756 C CA . VAL A 1 94 ? -26.540 12.402 13.169 1.00 70.56 94 VAL A CA 1
ATOM 757 C C . VAL A 1 94 ? -26.110 11.001 12.738 1.00 70.56 94 VAL A C 1
ATOM 759 O O . VAL A 1 94 ? -26.957 10.146 12.485 1.00 70.56 94 VAL A O 1
ATOM 762 N N . ILE A 1 95 ? -24.805 10.737 12.677 1.00 66.62 95 ILE A N 1
ATOM 763 C CA . ILE A 1 95 ? -24.252 9.394 12.473 1.00 66.62 95 ILE A CA 1
ATOM 764 C C . ILE A 1 95 ? -23.198 9.054 13.528 1.00 66.62 95 ILE A C 1
ATOM 766 O O . ILE A 1 95 ? -22.527 9.932 14.072 1.00 66.62 95 ILE A O 1
ATOM 770 N N . ILE A 1 96 ? -23.027 7.758 13.773 1.00 69.25 96 ILE A N 1
ATOM 771 C CA . ILE A 1 96 ? -21.985 7.219 14.652 1.00 69.25 96 ILE A CA 1
ATOM 772 C C . ILE A 1 96 ? -20.997 6.408 13.814 1.00 69.25 96 ILE A C 1
ATOM 774 O O . ILE A 1 96 ? -21.415 5.595 12.985 1.00 69.25 96 ILE A O 1
ATOM 778 N N . ILE A 1 97 ? -19.698 6.608 14.030 1.00 70.06 97 ILE A N 1
ATOM 779 C CA . ILE A 1 97 ? -18.613 5.810 13.447 1.00 70.06 97 ILE A CA 1
ATOM 780 C C . ILE A 1 97 ? -17.697 5.382 14.596 1.00 70.06 97 ILE A C 1
ATOM 782 O O . ILE A 1 97 ? -17.052 6.237 15.188 1.00 70.06 97 ILE A O 1
ATOM 786 N N . SER A 1 98 ? -17.657 4.087 14.917 1.00 80.31 98 SER A N 1
ATOM 787 C CA . SER A 1 98 ? -16.957 3.576 16.108 1.00 80.31 98 SER A CA 1
ATOM 788 C C . SER A 1 98 ? -16.400 2.165 15.894 1.00 80.31 98 SER A C 1
ATOM 790 O O . SER A 1 98 ? -17.005 1.359 15.174 1.00 80.31 98 SER A O 1
ATOM 792 N N . ASP A 1 99 ? -15.261 1.860 16.517 1.00 76.19 99 ASP A N 1
ATOM 793 C CA . ASP A 1 99 ? -14.544 0.579 16.417 1.00 76.19 99 ASP A CA 1
ATOM 794 C C . ASP A 1 99 ? -15.116 -0.544 17.304 1.00 76.19 99 ASP A C 1
ATOM 796 O O . ASP A 1 99 ? -14.761 -1.708 17.094 1.00 76.19 99 ASP A O 1
ATOM 800 N N . SER A 1 100 ? -16.069 -0.191 18.179 1.00 87.62 100 SER A N 1
ATOM 801 C CA . SER A 1 100 ? -17.011 -1.062 18.903 1.00 87.62 100 SER A CA 1
ATOM 802 C C . SER A 1 100 ? -17.883 -1.918 17.941 1.00 87.62 100 SER A C 1
ATOM 804 O O . SER A 1 100 ? -17.432 -2.382 16.883 1.00 87.62 100 SER A O 1
ATOM 806 N N . ASN A 1 101 ? -19.144 -2.204 18.288 1.00 91.56 101 ASN A N 1
ATOM 807 C CA . ASN A 1 101 ? -20.017 -3.056 17.479 1.00 91.56 101 ASN A CA 1
ATOM 808 C C . ASN A 1 101 ? -21.505 -2.671 17.486 1.00 91.56 101 ASN A C 1
ATOM 810 O O . ASN A 1 101 ? -22.010 -1.975 18.369 1.00 91.56 101 ASN A O 1
ATOM 814 N N . SER A 1 102 ? -22.243 -3.161 16.484 1.00 90.50 102 SER A N 1
ATOM 815 C CA 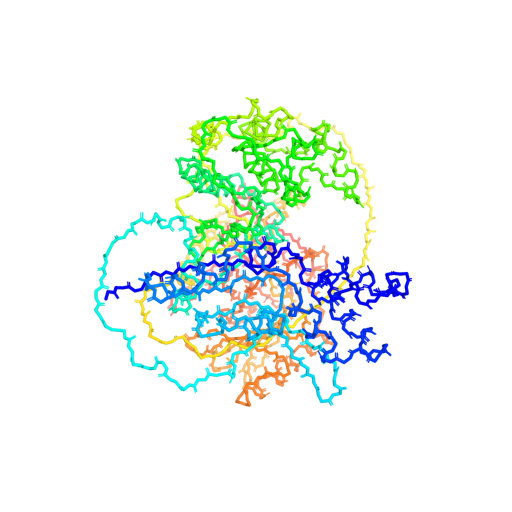. SER A 1 102 ? -23.629 -2.730 16.254 1.00 90.50 102 SER A CA 1
ATOM 816 C C . SER A 1 102 ? -24.612 -3.190 17.323 1.00 90.50 102 SER A C 1
ATOM 818 O O . SER A 1 102 ? -25.642 -2.543 17.489 1.00 90.50 102 SER A O 1
ATOM 820 N N . PHE A 1 103 ? -24.344 -4.290 18.033 1.00 94.75 103 PHE A N 1
ATOM 821 C CA . PHE A 1 103 ? -25.218 -4.720 19.124 1.00 94.75 103 PHE A CA 1
ATOM 822 C C . PHE A 1 103 ? -25.085 -3.770 20.321 1.00 94.75 103 PHE A C 1
AT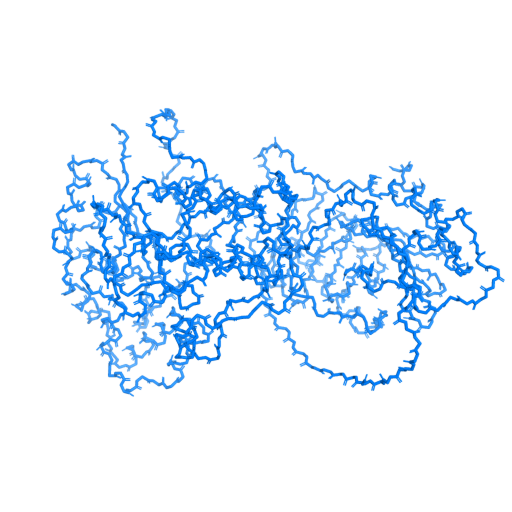OM 824 O O . PHE A 1 103 ? -26.099 -3.375 20.897 1.00 94.75 103 PHE A O 1
ATOM 831 N N . PHE A 1 104 ? -23.861 -3.339 20.643 1.00 95.56 104 PHE A N 1
ATOM 832 C CA . PHE A 1 104 ? -23.589 -2.433 21.762 1.00 95.56 104 PHE A CA 1
ATOM 833 C C . PHE A 1 104 ? -24.221 -1.059 21.538 1.00 95.56 104 PHE A C 1
ATOM 835 O O . PHE A 1 104 ? -25.036 -0.609 22.347 1.00 95.56 104 PHE A O 1
ATOM 842 N N . ILE A 1 105 ? -23.914 -0.439 20.396 1.00 93.44 105 ILE A N 1
ATOM 843 C CA . ILE A 1 105 ? -24.373 0.915 20.066 1.00 93.44 105 ILE A CA 1
ATOM 844 C C . ILE A 1 105 ? -25.904 0.956 19.954 1.00 93.44 105 ILE A C 1
ATOM 846 O O . ILE A 1 105 ? -26.544 1.809 20.568 1.00 93.44 105 ILE A O 1
ATOM 850 N N . ASN A 1 106 ? -26.519 0.009 19.232 1.00 94.12 106 ASN A N 1
ATOM 851 C CA . ASN A 1 106 ? -27.978 -0.010 19.086 1.00 94.12 106 ASN A CA 1
ATOM 852 C C . ASN A 1 106 ? -28.692 -0.292 20.415 1.00 94.12 106 ASN A C 1
ATOM 854 O O . ASN A 1 106 ? -29.706 0.344 20.683 1.00 94.12 106 ASN A O 1
ATOM 858 N N . SER A 1 107 ? -28.162 -1.180 21.267 1.00 95.12 107 SER A N 1
ATOM 859 C CA . SER A 1 107 ? -28.776 -1.471 22.573 1.00 95.12 107 SER A CA 1
ATOM 860 C C . SER A 1 107 ? -28.867 -0.231 23.463 1.00 95.12 107 SER A C 1
ATOM 862 O O . SER A 1 107 ? -29.879 -0.034 24.133 1.00 95.12 107 SER A O 1
ATOM 864 N N . TRP A 1 108 ? -27.836 0.619 23.443 1.00 96.69 108 TRP A N 1
ATOM 865 C CA . TRP A 1 108 ? -27.810 1.870 24.202 1.00 96.69 108 TRP A CA 1
ATOM 866 C C . TRP A 1 108 ? -28.693 2.956 23.568 1.00 96.69 108 TRP A C 1
ATOM 868 O O . TRP A 1 108 ? -29.473 3.597 24.269 1.00 96.69 108 TRP A O 1
ATOM 878 N N . LEU A 1 109 ? -28.645 3.129 22.239 1.00 95.31 109 LEU A N 1
ATOM 879 C CA . LEU A 1 109 ? -29.503 4.089 21.524 1.00 95.31 109 LEU A CA 1
ATOM 880 C C . LEU A 1 109 ? -31.002 3.780 21.659 1.00 95.31 109 LEU A C 1
ATOM 882 O O . LEU A 1 109 ? -31.817 4.702 21.639 1.00 95.31 109 LEU A O 1
ATOM 886 N N . GLU A 1 110 ? -31.375 2.505 21.771 1.00 94.88 110 GLU A N 1
ATOM 887 C CA . GLU A 1 110 ? -32.755 2.081 22.031 1.00 94.88 110 GLU A CA 1
ATOM 888 C C . GLU A 1 110 ? -33.211 2.493 23.432 1.00 94.88 110 GLU A C 1
ATOM 890 O O . GLU A 1 110 ? -34.268 3.103 23.569 1.00 94.88 110 GLU A O 1
ATOM 895 N N . ASP A 1 111 ? -32.395 2.226 24.454 1.00 95.69 111 ASP A N 1
ATOM 896 C CA . ASP A 1 111 ? -32.698 2.554 25.851 1.00 95.69 111 ASP A CA 1
ATOM 897 C C . ASP A 1 111 ? -32.780 4.068 26.105 1.00 95.69 111 ASP A C 1
ATOM 899 O O . ASP A 1 111 ? -33.709 4.542 26.758 1.00 95.69 111 ASP A O 1
ATOM 903 N N . LYS A 1 112 ? -31.867 4.859 25.522 1.00 94.50 112 LYS A N 1
ATOM 904 C CA . LYS A 1 112 ? -31.897 6.329 25.647 1.00 94.50 112 LYS A CA 1
ATOM 905 C C . LYS A 1 112 ? -32.902 7.008 24.707 1.00 94.50 112 LYS A C 1
ATOM 907 O O . LYS A 1 112 ? -33.004 8.236 24.725 1.00 94.50 112 LYS A O 1
ATOM 912 N N . GLY A 1 113 ? -33.634 6.256 23.879 1.00 94.12 113 GLY A N 1
ATOM 913 C CA . GLY A 1 113 ? -34.588 6.814 22.916 1.00 94.12 113 GLY A CA 1
ATOM 914 C C . GLY A 1 113 ? -33.929 7.765 21.910 1.00 94.12 113 GLY A C 1
ATOM 915 O O . GLY A 1 113 ? -34.413 8.876 21.713 1.00 94.12 113 GLY A O 1
ATOM 916 N N . LEU A 1 114 ? -32.790 7.351 21.341 1.00 91.81 114 LEU A N 1
ATOM 917 C CA . LEU A 1 114 ? -31.984 8.104 20.363 1.00 91.81 114 LEU A CA 1
ATOM 918 C C . LEU A 1 114 ? -31.879 7.416 18.989 1.00 91.81 114 LEU A C 1
ATOM 920 O O . LEU A 1 114 ? -31.257 7.945 18.067 1.00 91.81 114 LEU A O 1
ATOM 924 N N . LYS A 1 115 ? -32.470 6.225 18.834 1.00 89.75 115 LYS A N 1
ATOM 925 C CA . LYS A 1 115 ? -32.392 5.417 17.605 1.00 89.75 115 LYS A CA 1
ATOM 926 C C . LYS A 1 115 ? -33.010 6.088 16.371 1.00 89.75 115 LYS A C 1
ATOM 928 O O . LYS A 1 115 ? -32.591 5.785 15.262 1.00 89.75 115 LYS A O 1
ATOM 933 N N . GLU A 1 116 ? -33.981 6.981 16.551 1.00 89.62 116 GLU A N 1
ATOM 934 C CA . GLU A 1 116 ? -34.596 7.740 15.448 1.00 89.62 116 GLU A CA 1
ATOM 935 C C . GLU A 1 116 ? -33.805 9.021 15.126 1.00 89.62 116 GLU A C 1
ATOM 937 O O . GLU A 1 116 ? -33.741 9.444 13.971 1.00 89.62 116 GLU A O 1
ATOM 942 N N . HIS A 1 117 ? -33.112 9.586 16.122 1.00 88.44 117 HIS A N 1
ATOM 943 C CA . HIS A 1 117 ? -32.243 10.756 15.974 1.00 88.44 117 HIS A CA 1
ATOM 944 C C . HIS A 1 117 ? -30.951 10.439 15.202 1.00 88.44 117 HIS A C 1
ATOM 946 O O . HIS A 1 117 ? -30.435 11.284 14.465 1.00 88.44 117 HIS A O 1
ATOM 952 N N . VAL A 1 118 ? -30.438 9.211 15.339 1.00 81.88 118 VAL A N 1
ATOM 953 C CA . VAL A 1 118 ? -29.238 8.720 14.645 1.00 81.88 118 VAL A CA 1
ATOM 954 C C . VAL A 1 118 ? -29.612 8.066 13.309 1.00 81.88 118 VAL A C 1
ATOM 956 O O . VAL A 1 118 ? -30.060 6.924 13.260 1.00 81.88 118 VAL A O 1
ATOM 959 N N . LEU A 1 119 ? -29.339 8.760 12.199 1.00 79.88 119 LEU A N 1
ATOM 960 C CA . LEU A 1 119 ? -29.572 8.284 10.829 1.00 79.88 119 LEU A CA 1
ATOM 961 C C . LEU A 1 119 ? -28.837 6.966 10.527 1.00 79.88 119 LEU A C 1
ATOM 963 O O . LEU A 1 119 ? -29.338 6.133 9.765 1.00 79.88 119 LEU A O 1
ATOM 967 N N . LYS A 1 120 ? -27.610 6.793 11.041 1.00 79.56 120 LYS A N 1
ATOM 968 C CA . LYS A 1 120 ? -26.794 5.604 10.750 1.00 79.56 120 LYS A CA 1
ATOM 969 C C . LYS A 1 120 ? -25.677 5.351 11.756 1.00 79.56 120 LYS A C 1
ATOM 971 O O . LYS A 1 120 ? -25.004 6.276 12.196 1.00 79.56 120 LYS A O 1
ATOM 976 N N . VAL A 1 121 ? -25.412 4.071 12.007 1.00 76.12 121 VAL A N 1
ATOM 977 C CA . VAL A 1 121 ? -24.225 3.588 12.723 1.00 76.12 121 VAL A CA 1
ATOM 978 C C . VAL A 1 121 ? -23.315 2.850 11.735 1.00 76.12 121 VAL A C 1
ATOM 980 O O . VAL A 1 121 ? -23.784 2.012 10.960 1.00 76.12 121 VAL A O 1
ATOM 983 N N . PHE A 1 122 ? -22.018 3.153 11.758 1.00 71.62 122 PHE A N 1
ATOM 984 C CA . PHE A 1 122 ? -20.968 2.504 10.973 1.00 71.62 122 PHE A CA 1
ATOM 985 C C . PHE A 1 122 ? -19.952 1.871 11.929 1.00 71.62 122 PHE A C 1
ATOM 987 O O . PHE A 1 122 ? -19.198 2.565 12.604 1.00 71.62 122 PHE A O 1
ATOM 994 N N . THR A 1 123 ? -19.975 0.545 12.025 1.00 80.94 123 THR A N 1
ATOM 995 C CA . THR A 1 123 ? -19.235 -0.223 13.036 1.00 80.94 123 THR A CA 1
ATOM 996 C C . THR A 1 123 ? -19.203 -1.706 12.638 1.00 80.94 123 THR A C 1
ATOM 998 O O . THR A 1 123 ? -19.825 -2.079 11.638 1.00 80.94 123 THR A O 1
ATOM 1001 N N . ASN A 1 124 ? -18.529 -2.570 13.403 1.00 79.94 124 ASN A N 1
ATOM 1002 C CA . ASN A 1 124 ? -18.533 -4.017 13.163 1.00 79.94 124 ASN A CA 1
ATOM 1003 C C . ASN A 1 124 ? -19.926 -4.620 13.446 1.00 79.94 124 ASN A C 1
ATOM 1005 O O . ASN A 1 124 ? -20.419 -4.499 14.572 1.00 79.94 124 ASN A O 1
ATOM 1009 N N . PRO A 1 125 ? -20.598 -5.268 12.471 1.00 83.31 125 PRO A N 1
ATOM 1010 C CA . PRO A 1 125 ? -21.931 -5.807 12.716 1.00 83.31 125 PRO A CA 1
ATOM 1011 C C . PRO A 1 125 ? -21.897 -7.024 13.644 1.00 83.31 125 PRO A C 1
ATOM 1013 O O . PRO A 1 125 ? -21.244 -8.026 13.351 1.00 83.31 125 PRO A O 1
ATOM 1016 N N . ALA A 1 126 ? -22.637 -6.930 14.745 1.00 89.19 126 ALA A N 1
ATOM 1017 C CA . ALA A 1 126 ? -22.760 -7.948 15.777 1.00 89.19 126 ALA A CA 1
ATOM 1018 C C . ALA A 1 126 ? -24.227 -8.330 16.000 1.00 89.19 126 ALA A C 1
ATOM 1020 O O . ALA A 1 126 ? -25.112 -7.469 15.989 1.00 89.19 126 ALA A O 1
ATOM 1021 N N . GLN A 1 127 ? -24.471 -9.625 16.193 1.00 91.75 127 GLN A N 1
ATOM 1022 C CA . GLN A 1 127 ? -25.793 -10.213 16.423 1.00 91.75 127 GLN A CA 1
ATOM 1023 C C . GLN A 1 127 ? -25.661 -11.502 17.242 1.00 91.75 127 GLN A C 1
ATOM 1025 O O . GLN A 1 127 ? -24.651 -12.199 17.128 1.00 91.75 127 GLN A O 1
ATOM 1030 N N . PHE A 1 128 ? -26.689 -11.847 18.012 1.00 91.44 128 PHE A N 1
ATOM 1031 C CA . PHE A 1 128 ? -26.808 -13.194 18.566 1.00 91.44 128 PHE A CA 1
ATOM 1032 C C . PHE A 1 128 ? -27.205 -14.196 17.471 1.00 91.44 128 PHE A C 1
ATOM 1034 O O . PHE A 1 128 ? -27.836 -13.831 16.471 1.00 91.44 128 PHE A O 1
ATOM 1041 N N . ASP A 1 129 ? -26.796 -15.449 17.645 1.00 89.88 129 ASP A N 1
ATOM 1042 C CA . ASP A 1 129 ? -27.280 -16.596 16.876 1.00 89.88 129 ASP A CA 1
ATOM 1043 C C . ASP A 1 129 ? -28.345 -17.393 17.653 1.00 89.88 129 ASP A C 1
ATOM 1045 O O . ASP A 1 129 ? -28.727 -17.045 18.772 1.00 89.88 129 ASP A O 1
ATOM 1049 N N . GLU A 1 130 ? -28.834 -18.478 17.049 1.00 88.69 130 GLU A N 1
ATOM 1050 C CA . GLU A 1 130 ? -29.862 -19.354 17.627 1.00 88.69 130 GLU A CA 1
ATOM 1051 C C . GLU A 1 130 ? -29.416 -20.069 18.916 1.00 88.69 130 GLU A C 1
ATOM 1053 O O . GLU A 1 130 ? -30.272 -20.552 19.659 1.00 88.69 130 GLU A O 1
ATOM 1058 N N . THR A 1 131 ? -28.111 -20.135 19.217 1.00 87.75 131 THR A N 1
ATOM 1059 C CA . THR A 1 131 ? -27.618 -20.711 20.480 1.00 87.75 131 THR A CA 1
ATOM 1060 C C . THR A 1 131 ? -27.509 -19.669 21.588 1.00 87.75 131 THR A C 1
ATOM 1062 O O . THR A 1 131 ? -27.410 -20.038 22.756 1.00 87.75 131 THR A O 1
ATOM 1065 N N . GLY A 1 132 ? -27.531 -18.375 21.256 1.00 86.25 132 GLY A N 1
ATOM 1066 C CA . GLY A 1 132 ? -27.289 -17.284 22.198 1.00 86.25 132 GLY A CA 1
ATOM 1067 C C . GLY A 1 132 ? -25.810 -16.904 22.327 1.00 86.25 132 GLY A C 1
ATOM 1068 O O . GLY A 1 132 ? -25.405 -16.398 23.376 1.00 86.25 132 GLY A O 1
ATOM 1069 N N . LEU A 1 133 ? -24.996 -17.135 21.291 1.00 90.69 133 LEU A N 1
ATOM 1070 C CA . LEU A 1 133 ? -23.637 -16.598 21.184 1.00 90.69 133 LEU A CA 1
ATOM 1071 C C . LEU A 1 133 ? -23.651 -15.270 20.408 1.00 90.69 133 LEU A C 1
ATOM 1073 O O . LEU A 1 133 ? -24.213 -15.176 19.315 1.00 90.69 133 LEU A O 1
ATOM 1077 N N . LEU A 1 134 ? -23.000 -14.236 20.952 1.00 93.12 134 LEU A N 1
ATOM 1078 C CA . LEU A 1 134 ? -22.783 -12.975 20.240 1.00 93.12 134 LEU A CA 1
ATOM 1079 C C . LEU A 1 134 ? -21.662 -13.154 19.207 1.00 93.12 134 LEU A C 1
ATOM 1081 O O . LEU A 1 134 ? -20.510 -13.410 19.554 1.00 93.12 134 LEU A O 1
ATOM 1085 N N . ASN A 1 135 ? -22.014 -13.014 17.932 1.00 90.19 135 ASN A N 1
ATOM 1086 C CA . ASN A 1 135 ? -21.111 -13.168 16.798 1.00 90.19 135 ASN A CA 1
ATOM 1087 C C . ASN A 1 135 ? -20.799 -11.794 16.190 1.00 90.19 135 ASN A C 1
ATOM 1089 O O . ASN A 1 135 ? -21.714 -11.125 15.696 1.00 90.19 135 ASN A O 1
ATOM 1093 N N . ILE A 1 136 ? -19.525 -11.387 16.160 1.00 85.75 136 ILE A N 1
ATOM 1094 C CA . ILE A 1 136 ? -19.073 -10.175 15.458 1.00 85.75 136 ILE A CA 1
ATOM 1095 C C . ILE A 1 136 ? -18.529 -10.520 14.072 1.00 85.75 136 ILE A C 1
ATOM 1097 O O . ILE A 1 136 ? -17.625 -11.337 13.908 1.00 85.75 136 ILE A O 1
ATOM 1101 N N . LYS A 1 137 ? -19.032 -9.818 13.056 1.00 75.19 137 LYS A N 1
ATOM 1102 C CA . LYS A 1 137 ? -18.512 -9.847 11.686 1.00 75.19 137 LYS A CA 1
ATOM 1103 C C . LYS A 1 137 ? -17.654 -8.602 11.469 1.00 75.19 137 LYS A C 1
ATOM 1105 O O . LYS A 1 137 ? -18.136 -7.486 11.644 1.00 75.19 137 LYS A O 1
ATOM 1110 N N . MET A 1 138 ? -16.397 -8.773 11.054 1.00 63.56 138 MET A N 1
ATOM 1111 C CA . MET A 1 138 ? -15.550 -7.635 10.672 1.00 63.56 138 MET A CA 1
ATOM 1112 C C . MET A 1 138 ? -16.210 -6.855 9.528 1.00 63.56 138 MET A C 1
ATOM 1114 O O . MET A 1 138 ? -16.544 -7.437 8.492 1.00 63.56 138 MET A O 1
ATOM 1118 N N . TYR A 1 139 ? -16.342 -5.535 9.670 1.00 44.19 139 TYR A N 1
ATOM 1119 C CA . TYR A 1 139 ? -16.978 -4.672 8.659 1.00 44.19 139 TYR A CA 1
ATOM 1120 C C . TYR A 1 139 ? -16.276 -4.729 7.280 1.00 44.19 139 TYR A C 1
ATOM 1122 O O . TYR A 1 139 ? -16.888 -4.468 6.248 1.00 44.19 139 TYR A O 1
ATOM 1130 N N . HIS A 1 140 ? -15.004 -5.143 7.242 1.00 38.75 140 HIS A N 1
ATOM 1131 C CA . HIS A 1 140 ? -14.211 -5.328 6.019 1.00 38.75 140 HIS A CA 1
ATOM 1132 C C . HIS A 1 140 ? -14.424 -6.670 5.282 1.00 38.75 140 HIS A C 1
ATOM 1134 O O . HIS A 1 140 ? -13.787 -6.880 4.252 1.00 38.75 140 HIS A O 1
ATOM 1140 N N . LEU A 1 141 ? -15.283 -7.571 5.781 1.00 31.44 141 LEU A N 1
ATOM 1141 C CA . LEU A 1 141 ? -15.528 -8.909 5.205 1.00 31.44 141 LEU A CA 1
ATOM 1142 C C . LEU A 1 141 ? -16.966 -9.114 4.681 1.00 31.44 141 LEU A C 1
ATOM 1144 O O . LEU A 1 141 ? -17.397 -10.250 4.503 1.00 31.44 141 LEU A O 1
ATOM 1148 N N . GLN A 1 142 ? -17.736 -8.043 4.459 1.00 35.88 142 GLN A N 1
ATOM 1149 C CA . GLN A 1 142 ? -19.137 -8.158 4.032 1.00 35.88 142 GLN A CA 1
ATOM 1150 C C . GLN A 1 142 ? -19.323 -8.003 2.518 1.00 35.88 142 GLN A C 1
ATOM 1152 O O . GLN A 1 142 ? -19.349 -6.888 1.996 1.00 35.88 142 GLN A O 1
ATOM 1157 N N . ASP A 1 143 ? -19.533 -9.131 1.834 1.00 31.06 143 ASP A N 1
ATOM 1158 C CA . ASP A 1 143 ? -20.091 -9.160 0.479 1.00 31.06 143 ASP A CA 1
ATOM 1159 C C . ASP A 1 143 ? -21.547 -8.652 0.472 1.00 31.06 143 ASP A C 1
ATOM 1161 O O . ASP A 1 143 ? -22.372 -8.989 1.327 1.00 31.06 143 ASP A O 1
ATOM 1165 N N . THR A 1 144 ? -21.878 -7.814 -0.510 1.00 29.50 144 THR A N 1
ATOM 1166 C CA . THR A 1 144 ? -23.074 -6.960 -0.460 1.00 29.50 144 THR A CA 1
ATOM 1167 C C . THR A 1 144 ? -24.323 -7.634 -1.047 1.00 29.50 144 THR A C 1
ATOM 1169 O O . THR A 1 144 ? -24.614 -7.456 -2.230 1.00 29.50 144 THR A O 1
ATOM 1172 N N . LEU A 1 145 ? -25.111 -8.361 -0.237 1.00 28.23 145 LEU A N 1
ATOM 1173 C CA . LEU A 1 145 ? -26.382 -8.962 -0.705 1.00 28.23 145 LEU A CA 1
ATOM 1174 C C . LEU A 1 145 ? -27.650 -8.733 0.142 1.00 28.23 145 LEU A C 1
ATOM 1176 O O . LEU A 1 145 ? -28.740 -9.026 -0.346 1.00 28.23 145 LEU A O 1
ATOM 1180 N N . THR A 1 146 ? -27.577 -8.154 1.345 1.00 28.23 146 THR A N 1
ATOM 1181 C CA . THR A 1 146 ? -28.768 -7.920 2.195 1.00 28.23 146 THR A CA 1
ATOM 1182 C C . THR A 1 146 ? -28.982 -6.444 2.539 1.00 28.23 146 THR A C 1
ATOM 1184 O O . THR A 1 146 ? -28.591 -5.998 3.616 1.00 28.23 146 THR A O 1
ATOM 1187 N N . ASN A 1 147 ? -29.587 -5.696 1.604 1.00 26.94 147 ASN A N 1
ATOM 1188 C CA . ASN A 1 147 ? -30.683 -4.724 1.822 1.00 26.94 147 ASN A CA 1
ATOM 1189 C C . ASN A 1 147 ? -30.810 -3.750 0.633 1.00 26.94 147 ASN A C 1
ATOM 1191 O O . ASN A 1 147 ? -30.080 -2.770 0.534 1.00 26.94 147 ASN A O 1
ATOM 1195 N N . ASN A 1 148 ? -31.781 -4.003 -0.249 1.00 28.69 148 ASN A N 1
ATOM 1196 C CA . ASN A 1 148 ? -32.155 -3.131 -1.368 1.00 28.69 148 ASN A CA 1
ATOM 1197 C C . ASN A 1 148 ? -33.687 -3.107 -1.499 1.00 28.69 148 ASN A C 1
ATOM 1199 O O . ASN A 1 148 ? -34.241 -4.133 -1.895 1.00 28.69 148 ASN A O 1
ATOM 1203 N N . ARG A 1 149 ? -34.350 -1.972 -1.189 1.00 25.88 149 ARG A N 1
ATOM 1204 C CA . ARG A 1 149 ? -35.710 -1.556 -1.649 1.00 25.88 149 ARG A CA 1
ATOM 1205 C C . ARG A 1 149 ? -36.213 -0.282 -0.924 1.00 25.88 149 ARG A C 1
ATOM 1207 O O . ARG A 1 149 ? -37.079 -0.367 -0.062 1.00 25.88 149 ARG A O 1
ATOM 1214 N N . SER A 1 150 ? -35.709 0.899 -1.300 1.00 27.05 150 SER A N 1
ATOM 1215 C CA . SER A 1 150 ? -36.316 2.195 -0.898 1.00 27.05 150 SER A CA 1
ATOM 1216 C C . SER A 1 150 ? -35.765 3.416 -1.656 1.00 27.05 150 SER A C 1
ATOM 1218 O O . SER A 1 150 ? -36.534 4.230 -2.155 1.00 27.05 150 SER A O 1
ATOM 1220 N N . GLU A 1 151 ? -34.444 3.548 -1.795 1.00 26.12 151 GLU A N 1
ATOM 1221 C CA . GLU A 1 151 ? -33.778 4.837 -2.100 1.00 26.12 151 GLU A CA 1
ATOM 1222 C C . GLU A 1 151 ? -33.619 5.192 -3.601 1.00 26.12 151 GLU A C 1
ATOM 1224 O O . GLU A 1 151 ? -32.703 5.913 -3.997 1.00 26.12 151 GLU A O 1
ATOM 1229 N N . ALA A 1 152 ? -34.511 4.719 -4.476 1.00 24.42 152 ALA A N 1
ATOM 1230 C CA . ALA A 1 152 ? -34.413 4.968 -5.924 1.00 24.42 152 ALA A CA 1
ATOM 1231 C C . ALA A 1 152 ? -34.873 6.378 -6.373 1.00 24.42 152 ALA A C 1
ATOM 1233 O O . ALA A 1 152 ? -34.772 6.703 -7.556 1.00 24.42 152 ALA A O 1
ATOM 1234 N N . ALA A 1 153 ? -35.393 7.209 -5.462 1.00 24.97 153 ALA A N 1
ATOM 1235 C CA . ALA A 1 153 ? -36.112 8.437 -5.803 1.00 24.97 153 ALA A CA 1
ATOM 1236 C C . ALA A 1 153 ? -35.803 9.626 -4.870 1.00 24.97 153 ALA A C 1
ATOM 1238 O O . ALA A 1 153 ? -36.672 10.056 -4.125 1.00 24.97 153 ALA A O 1
ATOM 1239 N N . MET A 1 154 ? -34.585 10.183 -4.948 1.00 26.14 154 MET A N 1
ATOM 1240 C CA . MET A 1 154 ? -34.285 11.611 -4.693 1.00 26.14 154 MET A CA 1
ATOM 1241 C C . MET A 1 154 ? -32.807 11.913 -5.006 1.00 26.14 154 MET A C 1
ATOM 1243 O O . MET A 1 154 ? -31.913 11.556 -4.245 1.00 26.14 154 MET A O 1
ATOM 1247 N N . SER A 1 155 ? -32.517 12.532 -6.156 1.00 24.66 155 SER A N 1
ATOM 1248 C CA . SER A 1 155 ? -31.244 13.246 -6.420 1.00 24.66 155 SER A CA 1
ATOM 1249 C C . SER A 1 155 ? -31.275 13.982 -7.767 1.00 24.66 155 SER A C 1
ATOM 1251 O O . SER A 1 155 ? -30.637 13.594 -8.747 1.00 24.66 155 SER A O 1
ATOM 1253 N N . LYS A 1 156 ? -32.008 15.097 -7.800 1.00 27.38 156 LYS A N 1
ATOM 1254 C CA . LYS A 1 156 ? -31.752 16.199 -8.730 1.00 27.38 156 LYS A CA 1
ATOM 1255 C C . LYS A 1 156 ? -31.693 17.509 -7.944 1.00 27.38 156 LYS A C 1
ATOM 1257 O O . LYS A 1 156 ? -32.379 17.651 -6.942 1.00 27.38 156 LYS A O 1
ATOM 1262 N N . GLU A 1 157 ? -30.901 18.420 -8.499 1.00 24.56 157 GLU A N 1
ATOM 1263 C CA . GLU A 1 157 ? -30.736 19.836 -8.152 1.00 24.56 157 GLU A CA 1
ATOM 1264 C C . GLU A 1 157 ? -29.841 20.236 -6.964 1.00 24.56 157 GLU A C 1
ATOM 1266 O O . GLU A 1 157 ? -29.849 19.667 -5.879 1.00 24.56 157 GLU A O 1
ATOM 1271 N N . ASN A 1 158 ? -29.107 21.309 -7.275 1.00 24.58 158 ASN A N 1
ATOM 1272 C CA . ASN A 1 158 ? -28.396 22.289 -6.459 1.00 24.58 158 ASN A CA 1
ATOM 1273 C C . ASN A 1 158 ? -27.089 21.900 -5.739 1.00 24.58 158 ASN A C 1
ATOM 1275 O O . ASN A 1 158 ? -26.957 20.913 -5.023 1.00 24.58 158 ASN A O 1
ATOM 1279 N N . LYS A 1 159 ? -26.089 22.748 -6.010 1.00 30.44 159 LYS A N 1
ATOM 1280 C CA . LYS A 1 159 ? -24.736 22.796 -5.447 1.00 30.44 159 LYS A CA 1
ATOM 1281 C C . LYS A 1 159 ? -24.635 24.025 -4.526 1.00 30.44 159 LYS A C 1
ATOM 1283 O O . LYS A 1 159 ? -25.587 24.790 -4.438 1.00 30.44 159 LYS A O 1
ATOM 1288 N N . GLU A 1 160 ? -23.427 24.254 -4.004 1.00 25.09 160 GLU A N 1
ATOM 1289 C CA . GLU A 1 160 ? -22.963 25.484 -3.335 1.00 25.09 160 GLU A CA 1
ATOM 1290 C C . GLU A 1 160 ? -23.411 25.641 -1.863 1.00 25.09 160 GLU A C 1
ATOM 1292 O O . GLU A 1 160 ? -24.553 25.369 -1.520 1.00 25.09 160 GLU A O 1
ATOM 1297 N N . GLN A 1 161 ? -22.551 26.063 -0.925 1.00 26.53 161 GLN A N 1
ATOM 1298 C CA . GLN A 1 161 ? -21.080 26.157 -0.962 1.00 26.53 161 GLN A CA 1
ATOM 1299 C C . GLN A 1 161 ? -20.507 26.192 0.472 1.00 26.53 161 GLN A C 1
ATOM 1301 O O . GLN A 1 161 ? -20.868 27.066 1.252 1.00 26.53 161 GLN A O 1
ATOM 1306 N N . GLN A 1 162 ? -19.545 25.321 0.780 1.00 24.77 162 GLN A N 1
ATOM 1307 C CA . GLN A 1 162 ? -18.417 25.611 1.678 1.00 24.77 162 GLN A CA 1
ATOM 1308 C C . GLN A 1 162 ? -17.241 24.751 1.201 1.00 24.77 162 GLN A C 1
ATOM 1310 O O . GLN A 1 162 ? -17.380 23.539 1.052 1.00 24.77 162 GLN A O 1
ATOM 1315 N N . VAL A 1 163 ? -16.119 25.384 0.851 1.00 26.78 163 VAL A N 1
ATOM 1316 C CA . VAL A 1 163 ? -15.030 24.720 0.116 1.00 26.78 163 VAL A CA 1
ATOM 1317 C C . VAL A 1 163 ? -13.935 24.275 1.079 1.00 26.78 163 VAL A C 1
ATOM 1319 O O . VAL A 1 163 ? -13.014 25.029 1.386 1.00 26.78 163 VAL A O 1
ATOM 1322 N N . ILE A 1 164 ? -14.022 23.021 1.516 1.00 31.83 164 ILE A N 1
ATOM 1323 C CA . ILE A 1 164 ? -12.848 22.277 1.978 1.00 31.83 164 ILE A CA 1
ATOM 1324 C C . ILE A 1 164 ? -11.996 21.973 0.728 1.00 31.83 164 ILE A C 1
ATOM 1326 O O . ILE A 1 164 ? -12.565 21.572 -0.290 1.00 31.83 164 ILE A O 1
ATOM 1330 N N . PRO A 1 165 ? -10.665 22.184 0.742 1.00 33.38 165 PRO A N 1
ATOM 1331 C CA . PRO A 1 165 ? -9.815 21.845 -0.399 1.00 33.38 165 PRO A CA 1
ATOM 1332 C C . PRO A 1 165 ? -9.887 20.347 -0.724 1.00 33.38 165 PRO A C 1
ATOM 1334 O O . PRO A 1 165 ? -9.850 19.532 0.196 1.00 33.38 165 PRO A O 1
ATOM 1337 N N . ASP A 1 166 ? -9.888 19.977 -2.013 1.00 37.53 166 ASP A N 1
ATOM 1338 C CA . ASP A 1 166 ? -9.969 18.573 -2.478 1.00 37.53 166 ASP A CA 1
ATOM 1339 C C . ASP A 1 166 ? -8.934 17.634 -1.817 1.00 37.53 166 ASP A C 1
ATOM 1341 O O . ASP A 1 166 ? -9.113 16.416 -1.789 1.00 37.53 166 ASP A O 1
ATOM 1345 N N . ASP A 1 167 ? -7.828 18.176 -1.297 1.00 36.81 167 ASP A N 1
ATOM 1346 C CA . ASP A 1 167 ? -6.749 17.462 -0.602 1.00 36.81 167 ASP A CA 1
ATOM 1347 C C . ASP A 1 167 ? -7.089 16.957 0.808 1.00 36.81 167 ASP A C 1
ATOM 1349 O O . ASP A 1 167 ? -6.321 16.176 1.374 1.00 36.81 167 ASP A O 1
ATOM 1353 N N . ILE A 1 168 ? -8.235 17.342 1.374 1.00 37.56 168 ILE A N 1
ATOM 1354 C CA . ILE A 1 168 ? -8.599 17.040 2.763 1.00 37.56 168 ILE A CA 1
ATOM 1355 C C . ILE A 1 168 ? -9.971 16.369 2.803 1.00 37.56 168 ILE A C 1
ATOM 1357 O O . ILE A 1 168 ? -10.952 16.887 2.277 1.00 37.56 168 ILE A O 1
ATOM 1361 N N . PHE A 1 169 ? -10.036 15.186 3.418 1.00 41.56 169 PHE A N 1
ATOM 1362 C CA . PHE A 1 169 ? -11.248 14.373 3.431 1.00 41.56 169 PHE A CA 1
ATOM 1363 C C . PHE A 1 169 ? -12.163 14.769 4.595 1.00 41.56 169 PHE A C 1
ATOM 1365 O O . PHE A 1 169 ? -11.885 14.461 5.753 1.00 41.56 169 PHE A O 1
ATOM 1372 N N . ASP A 1 170 ? -13.270 15.437 4.273 1.00 32.22 170 ASP A N 1
ATOM 1373 C CA . ASP A 1 170 ? -14.383 15.676 5.195 1.00 32.22 170 ASP A CA 1
ATOM 1374 C C . ASP A 1 170 ? -15.049 14.345 5.582 1.00 32.22 170 ASP A C 1
ATOM 1376 O O . ASP A 1 170 ? -15.387 13.533 4.712 1.00 32.22 170 ASP A O 1
ATOM 1380 N N . SER A 1 171 ? -15.291 14.124 6.877 1.00 37.44 171 SER A N 1
ATOM 1381 C CA . SER A 1 171 ? -15.981 12.933 7.385 1.00 37.44 171 SER A CA 1
ATOM 1382 C C . SER A 1 171 ? -17.406 12.772 6.834 1.00 37.44 171 SER A C 1
ATOM 1384 O O . SER A 1 171 ? -17.880 11.637 6.750 1.00 37.44 171 SER A O 1
ATOM 1386 N N . HIS A 1 172 ? -18.047 13.839 6.329 1.00 29.11 172 HIS A N 1
ATOM 1387 C CA . HIS A 1 172 ? -19.305 13.753 5.566 1.00 29.11 172 HIS A CA 1
ATOM 1388 C C . HIS A 1 172 ? -19.222 12.818 4.346 1.00 29.11 172 HIS A C 1
ATOM 1390 O O . HIS A 1 172 ? -20.235 12.283 3.883 1.00 29.11 172 HIS A O 1
ATOM 1396 N N . THR A 1 173 ? -18.035 12.635 3.761 1.00 31.41 173 THR A N 1
ATOM 1397 C CA . THR A 1 173 ? -17.929 12.147 2.379 1.00 31.41 173 THR A CA 1
ATOM 1398 C C . THR A 1 173 ? -17.904 10.623 2.211 1.00 31.41 173 THR A C 1
ATOM 1400 O O . THR A 1 173 ? -18.096 10.158 1.084 1.00 31.41 173 THR A O 1
ATOM 1403 N N . GLN A 1 174 ? -17.824 9.822 3.289 1.00 29.70 174 GLN A N 1
ATOM 1404 C CA . GLN A 1 174 ? -17.952 8.352 3.190 1.00 29.70 174 GLN A CA 1
ATOM 1405 C C . GLN A 1 174 ? -19.280 7.899 2.556 1.00 29.70 174 GLN A C 1
ATOM 1407 O O . GLN A 1 174 ? -19.306 6.901 1.833 1.00 29.70 174 GLN A O 1
ATOM 1412 N N . THR A 1 175 ? -20.383 8.618 2.788 1.00 29.19 175 THR A N 1
ATOM 1413 C CA . THR A 1 175 ? -21.701 8.235 2.253 1.00 29.19 175 THR A CA 1
ATOM 1414 C C . THR A 1 175 ? -21.867 8.658 0.792 1.00 29.19 175 THR A C 1
ATOM 1416 O O . THR A 1 175 ? -22.335 7.865 -0.023 1.00 29.19 175 THR A O 1
ATOM 1419 N N . TYR A 1 176 ? -21.433 9.866 0.417 1.00 27.42 176 TYR A N 1
ATOM 1420 C CA . TYR A 1 176 ? -21.613 10.367 -0.954 1.00 27.42 176 TYR A CA 1
ATOM 1421 C C . TYR A 1 176 ? -20.623 9.741 -1.954 1.00 27.42 176 TYR A C 1
ATOM 1423 O O . TYR A 1 176 ? -20.989 9.449 -3.095 1.00 27.42 176 TYR A O 1
ATOM 1431 N N . TYR A 1 177 ? -19.390 9.439 -1.527 1.00 29.17 177 TYR A N 1
ATOM 1432 C CA . TYR A 1 177 ? -18.391 8.782 -2.380 1.00 29.17 177 TYR A CA 1
ATOM 1433 C C . TYR A 1 177 ? -18.521 7.253 -2.447 1.00 29.17 177 TYR A C 1
ATOM 1435 O O . TYR A 1 177 ? -17.874 6.635 -3.291 1.00 29.17 177 TYR A O 1
ATOM 1443 N N . LYS A 1 178 ? -19.469 6.627 -1.730 1.00 30.39 178 LYS A N 1
ATOM 1444 C CA . LYS A 1 178 ? -19.936 5.267 -2.090 1.00 30.39 178 LYS A CA 1
ATOM 1445 C C . LYS A 1 178 ? -20.515 5.190 -3.515 1.00 30.39 178 LYS A C 1
ATOM 1447 O O . LYS A 1 178 ? -20.641 4.096 -4.054 1.00 30.39 178 LYS A O 1
ATOM 1452 N N . LYS A 1 179 ? -20.797 6.333 -4.160 1.00 28.52 179 LYS A N 1
ATOM 1453 C CA . LYS A 1 179 ? -21.182 6.442 -5.581 1.00 28.52 179 LYS A CA 1
ATOM 1454 C C . LYS A 1 179 ? -20.003 6.664 -6.550 1.00 28.52 179 LYS A C 1
ATOM 1456 O O . LYS A 1 179 ? -20.222 6.722 -7.757 1.00 28.52 179 LYS A O 1
ATOM 1461 N N . LYS A 1 180 ? -18.765 6.791 -6.050 1.00 26.03 180 LYS A N 1
ATOM 1462 C CA . LYS A 1 180 ? -17.523 6.913 -6.835 1.00 26.03 180 LYS A CA 1
ATOM 1463 C C . LYS A 1 180 ? -16.366 6.262 -6.060 1.00 26.03 180 LYS A C 1
ATOM 1465 O O . LYS A 1 180 ? -15.632 6.942 -5.349 1.00 26.03 180 LYS A O 1
ATOM 1470 N N . SER A 1 181 ? -16.273 4.936 -6.175 1.00 30.58 181 SER A N 1
ATOM 1471 C CA . SER A 1 181 ? -15.400 4.076 -5.362 1.00 30.58 181 SER A CA 1
ATOM 1472 C C . SER A 1 181 ? -13.948 4.560 -5.289 1.00 30.58 181 SER A C 1
ATOM 1474 O O . SER A 1 181 ? -13.303 4.740 -6.318 1.00 30.58 181 SER A O 1
ATOM 1476 N N . PHE A 1 182 ? -13.423 4.690 -4.069 1.00 34.16 182 PHE A N 1
ATOM 1477 C CA . PHE A 1 182 ? -11.985 4.738 -3.814 1.00 34.16 182 PHE A CA 1
ATOM 1478 C C . PHE A 1 182 ? -11.459 3.294 -3.774 1.00 34.16 182 PHE A C 1
ATOM 1480 O O . PHE A 1 182 ? -11.541 2.640 -2.730 1.00 34.16 182 PHE A O 1
ATOM 1487 N N . TYR A 1 183 ? -10.908 2.773 -4.878 1.00 34.56 183 TYR A N 1
ATOM 1488 C CA . TYR A 1 183 ? -10.415 1.381 -4.932 1.00 34.56 183 TYR A CA 1
ATOM 1489 C C . TYR A 1 183 ? -9.020 1.171 -4.289 1.00 34.56 183 TYR A C 1
ATOM 1491 O O . TYR A 1 183 ? -8.454 0.069 -4.299 1.00 34.56 183 TYR A O 1
ATOM 1499 N N . GLY A 1 184 ? -8.554 2.182 -3.555 1.00 41.47 184 GLY A N 1
ATOM 1500 C CA . GLY A 1 184 ? -8.351 2.034 -2.110 1.00 41.47 184 GLY A CA 1
ATOM 1501 C C . GLY A 1 184 ? -6.914 1.885 -1.619 1.00 41.47 184 GLY A C 1
ATOM 1502 O O . GLY A 1 184 ? -5.956 2.070 -2.361 1.00 41.47 184 GLY A O 1
ATOM 1503 N N . LYS A 1 185 ? -6.812 1.429 -0.360 1.00 63.12 185 LYS A N 1
ATOM 1504 C CA . LYS A 1 185 ? -5.583 1.152 0.409 1.00 63.12 185 LYS A CA 1
ATOM 1505 C C . LYS A 1 185 ? -4.876 2.397 0.956 1.00 63.12 185 LYS A C 1
ATOM 1507 O O . LYS A 1 185 ? -4.780 3.437 0.311 1.00 63.12 185 LYS A O 1
ATOM 1512 N N . SER A 1 186 ? -4.375 2.265 2.180 1.00 74.50 186 SER A N 1
ATOM 1513 C CA . SER A 1 186 ? -3.574 3.300 2.829 1.00 74.50 186 SER A CA 1
ATOM 1514 C C . SER A 1 186 ? -2.120 3.253 2.349 1.00 74.50 186 SER A C 1
ATOM 1516 O O . SER A 1 186 ? -1.670 2.284 1.719 1.00 74.50 186 SER A O 1
ATOM 1518 N N . MET A 1 187 ? -1.331 4.263 2.716 1.00 83.06 187 MET A N 1
ATOM 1519 C CA . MET A 1 187 ? 0.120 4.221 2.550 1.00 83.06 187 MET A CA 1
ATOM 1520 C C . MET A 1 187 ? 0.769 3.063 3.334 1.00 83.06 187 MET A C 1
ATOM 1522 O O . MET A 1 187 ? 1.886 2.668 3.001 1.00 83.06 187 MET A O 1
ATOM 1526 N N . MET A 1 188 ? 0.081 2.461 4.314 1.00 78.38 188 MET A N 1
ATOM 1527 C CA . MET A 1 188 ? 0.546 1.255 5.009 1.00 78.38 188 MET A CA 1
ATOM 1528 C C . MET A 1 188 ? 0.596 0.050 4.065 1.00 78.38 188 MET A C 1
ATOM 1530 O O . MET A 1 188 ? 1.560 -0.706 4.093 1.00 78.38 188 MET A O 1
ATOM 1534 N N . GLU A 1 189 ? -0.388 -0.124 3.184 1.00 67.88 189 GLU A N 1
ATOM 1535 C CA . GLU A 1 189 ? -0.396 -1.220 2.204 1.00 67.88 189 GLU A CA 1
ATOM 1536 C C . GLU A 1 189 ? 0.619 -0.982 1.087 1.00 67.88 189 GLU A C 1
ATOM 1538 O O . GLU A 1 189 ? 1.277 -1.931 0.654 1.00 67.88 189 GLU A O 1
ATOM 1543 N N . LEU A 1 190 ? 0.785 0.273 0.652 1.00 72.75 190 LEU A N 1
ATOM 1544 C CA . LEU A 1 190 ? 1.872 0.665 -0.249 1.00 72.75 190 LEU A CA 1
ATOM 1545 C C . LEU A 1 190 ? 3.226 0.271 0.358 1.00 72.75 190 LEU A C 1
ATOM 1547 O O . LEU A 1 190 ? 4.021 -0.398 -0.300 1.00 72.75 190 LEU A O 1
ATOM 1551 N N . GLN A 1 191 ? 3.462 0.625 1.622 1.00 78.62 191 GLN A N 1
ATOM 1552 C CA . GLN A 1 191 ? 4.709 0.342 2.327 1.00 78.62 191 GLN A CA 1
ATOM 1553 C C . GLN A 1 191 ? 4.913 -1.163 2.573 1.00 78.62 191 GLN A C 1
ATOM 1555 O O . GLN A 1 191 ? 5.972 -1.681 2.225 1.00 78.62 191 GLN A O 1
ATOM 1560 N N . LYS A 1 192 ? 3.898 -1.904 3.045 1.00 67.00 192 LYS A N 1
ATOM 1561 C CA . LYS A 1 192 ? 3.942 -3.376 3.207 1.00 67.00 192 LYS A CA 1
ATOM 1562 C C . LYS A 1 192 ? 4.385 -4.091 1.922 1.00 67.00 192 LYS A C 1
ATOM 1564 O O . LYS A 1 192 ? 5.150 -5.054 1.993 1.00 67.00 192 LYS A O 1
ATOM 1569 N N . ARG A 1 193 ? 3.919 -3.615 0.758 1.00 61.28 193 ARG A N 1
ATOM 1570 C CA . ARG A 1 193 ? 4.223 -4.168 -0.577 1.00 61.28 193 ARG A CA 1
ATOM 1571 C C . ARG A 1 193 ? 5.590 -3.745 -1.106 1.00 61.28 193 ARG A C 1
ATOM 1573 O O . ARG A 1 193 ? 6.375 -4.583 -1.529 1.00 61.28 193 ARG A O 1
ATOM 1580 N N . ARG A 1 194 ? 5.881 -2.443 -1.090 1.00 70.75 194 ARG A N 1
ATOM 1581 C CA . ARG A 1 194 ? 7.107 -1.859 -1.662 1.00 70.75 194 ARG A CA 1
ATOM 1582 C C . ARG A 1 194 ? 8.335 -1.990 -0.760 1.00 70.75 194 ARG A C 1
ATOM 1584 O O . ARG A 1 194 ? 9.452 -1.826 -1.242 1.00 70.75 194 ARG A O 1
ATOM 1591 N N . LYS A 1 195 ? 8.122 -2.255 0.532 1.00 72.56 195 LYS A N 1
ATOM 1592 C CA . LYS A 1 195 ? 9.049 -2.069 1.660 1.00 72.56 195 LYS A CA 1
ATOM 1593 C C . LYS A 1 195 ? 9.481 -0.611 1.802 1.00 72.56 195 LYS A C 1
ATOM 1595 O O . LYS A 1 195 ? 9.080 0.031 2.765 1.00 72.56 195 LYS A O 1
ATOM 1600 N N . PHE A 1 196 ? 10.217 -0.072 0.834 1.00 79.19 196 PHE A N 1
ATOM 1601 C CA . PHE A 1 196 ? 10.669 1.320 0.787 1.00 79.19 196 PHE A CA 1
ATOM 1602 C C . PHE A 1 196 ? 10.364 1.980 -0.571 1.00 79.19 196 PHE A C 1
ATOM 1604 O O . PHE A 1 196 ? 10.153 1.325 -1.598 1.00 79.19 196 PHE A O 1
ATOM 1611 N N . LEU A 1 197 ? 10.331 3.308 -0.565 1.00 83.31 197 LEU A N 1
ATOM 1612 C CA . LEU A 1 197 ? 10.087 4.164 -1.719 1.00 83.31 197 LEU A CA 1
ATOM 1613 C C . LEU A 1 197 ? 11.361 4.910 -2.126 1.00 83.31 197 LEU A C 1
ATOM 1615 O O . LEU A 1 197 ? 12.261 5.147 -1.320 1.00 83.31 197 LEU A O 1
ATOM 1619 N N . THR A 1 198 ? 11.429 5.298 -3.395 1.00 82.69 198 THR A N 1
ATOM 1620 C CA . THR A 1 198 ? 12.498 6.161 -3.912 1.00 82.69 198 THR A CA 1
ATOM 1621 C C . THR A 1 198 ? 12.330 7.600 -3.409 1.00 82.69 198 THR A C 1
ATOM 1623 O O . THR A 1 198 ? 11.225 8.026 -3.067 1.00 82.69 198 THR A O 1
ATOM 1626 N N . GLU A 1 199 ? 13.408 8.393 -3.386 1.00 85.75 199 GLU A N 1
ATOM 1627 C CA . GLU A 1 199 ? 13.318 9.780 -2.903 1.00 85.75 199 GLU A CA 1
ATOM 1628 C C . GLU A 1 199 ? 12.280 10.647 -3.640 1.00 85.75 199 GLU A C 1
ATOM 1630 O O . GLU A 1 199 ? 11.583 11.387 -2.949 1.00 85.75 199 GLU A O 1
ATOM 1635 N N . PRO A 1 200 ? 12.096 10.571 -4.977 1.00 81.94 200 PRO A N 1
ATOM 1636 C CA . PRO A 1 200 ? 11.057 11.347 -5.659 1.00 81.94 200 PRO A CA 1
ATOM 1637 C C . PRO A 1 200 ? 9.624 10.919 -5.324 1.00 81.94 200 PRO A C 1
ATOM 1639 O O . PRO A 1 200 ? 8.734 11.767 -5.283 1.00 81.94 200 PRO A O 1
ATOM 1642 N N . GLU A 1 201 ? 9.387 9.632 -5.052 1.00 84.88 201 GLU A N 1
ATOM 1643 C CA . GLU A 1 201 ? 8.087 9.154 -4.563 1.00 84.88 201 GLU A CA 1
ATOM 1644 C C . GLU A 1 201 ? 7.811 9.711 -3.168 1.00 84.88 201 GLU A C 1
ATOM 1646 O O . GLU A 1 201 ? 6.785 10.356 -2.952 1.00 84.88 201 GLU A O 1
ATOM 1651 N N . THR A 1 202 ? 8.762 9.538 -2.242 1.00 91.25 202 THR A N 1
ATOM 1652 C CA . THR A 1 202 ? 8.669 10.101 -0.891 1.00 91.25 202 THR A CA 1
ATOM 1653 C C . THR A 1 202 ? 8.472 11.612 -0.947 1.00 91.25 202 THR A C 1
ATOM 1655 O O . THR A 1 202 ? 7.596 12.123 -0.266 1.00 91.25 202 THR A O 1
ATOM 1658 N N . ARG A 1 203 ? 9.207 12.342 -1.790 1.00 90.44 203 ARG A N 1
ATOM 1659 C CA . ARG A 1 203 ? 9.060 13.794 -1.985 1.00 90.44 203 ARG A CA 1
ATOM 1660 C C . ARG A 1 203 ? 7.659 14.185 -2.453 1.00 90.44 203 ARG A C 1
ATOM 1662 O O . ARG A 1 203 ? 7.085 15.132 -1.917 1.00 90.44 203 ARG A O 1
ATOM 1669 N N . CYS A 1 204 ? 7.092 13.442 -3.404 1.00 86.81 204 CYS A N 1
ATOM 1670 C CA . CYS A 1 204 ? 5.748 13.701 -3.912 1.00 86.81 204 CYS A CA 1
ATOM 1671 C C . CYS A 1 204 ? 4.670 13.460 -2.842 1.00 86.81 204 CYS A C 1
ATOM 1673 O O . CYS A 1 204 ? 3.779 14.298 -2.685 1.00 86.81 204 CYS A O 1
ATOM 1675 N N . TYR A 1 205 ? 4.776 12.381 -2.059 1.00 90.94 205 TYR A N 1
ATOM 1676 C CA . TYR A 1 205 ? 3.856 12.109 -0.948 1.00 90.94 205 TYR A CA 1
ATOM 1677 C C . TYR A 1 205 ? 4.050 13.076 0.232 1.00 90.94 205 TYR A C 1
ATOM 1679 O O . TYR A 1 205 ? 3.080 13.644 0.724 1.00 90.94 205 TYR A O 1
ATOM 1687 N N . MET A 1 206 ? 5.292 13.340 0.648 1.00 95.19 206 MET A N 1
ATOM 1688 C CA . MET A 1 206 ? 5.616 14.256 1.750 1.00 95.19 206 MET A CA 1
ATOM 1689 C C . MET A 1 206 ? 5.118 15.676 1.481 1.00 95.19 206 MET A C 1
ATOM 1691 O O . MET A 1 206 ? 4.573 16.296 2.387 1.00 95.19 206 MET A O 1
ATOM 1695 N N . ARG A 1 207 ? 5.217 16.179 0.242 1.00 90.19 207 ARG A N 1
ATOM 1696 C CA . ARG A 1 207 ? 4.642 17.481 -0.137 1.00 90.19 207 ARG A CA 1
ATOM 1697 C C . ARG A 1 207 ? 3.126 17.540 0.105 1.00 90.19 207 ARG A C 1
ATOM 1699 O O . ARG A 1 207 ? 2.636 18.557 0.583 1.00 90.19 207 ARG A O 1
ATOM 1706 N N . GLN A 1 208 ? 2.399 16.461 -0.190 1.00 86.75 208 GLN A N 1
ATOM 1707 C CA . GLN A 1 208 ? 0.947 16.380 0.016 1.00 86.75 208 GLN A CA 1
ATOM 1708 C C . GLN A 1 208 ? 0.595 16.275 1.507 1.00 86.75 208 GLN A C 1
ATOM 1710 O O . GLN A 1 208 ? -0.226 17.049 1.994 1.00 86.75 208 GLN A O 1
ATOM 1715 N N . ILE A 1 209 ? 1.277 15.390 2.245 1.00 93.50 209 ILE A N 1
ATOM 1716 C CA . ILE A 1 209 ? 1.118 15.224 3.700 1.00 93.50 209 ILE A CA 1
ATOM 1717 C C . ILE A 1 209 ? 1.360 16.562 4.417 1.00 93.50 209 ILE A C 1
ATOM 1719 O O . ILE A 1 209 ? 0.530 16.999 5.211 1.00 93.50 209 ILE A O 1
ATOM 1723 N N . LEU A 1 210 ? 2.461 17.252 4.094 1.00 94.06 210 LEU A N 1
ATOM 1724 C CA . LEU A 1 210 ? 2.792 18.558 4.667 1.00 94.06 210 LEU A CA 1
ATOM 1725 C C . LEU A 1 210 ? 1.761 19.632 4.280 1.00 94.06 210 LEU A C 1
ATOM 1727 O O . LEU A 1 210 ? 1.394 20.432 5.130 1.00 94.06 210 LEU A O 1
ATOM 1731 N N . SER A 1 211 ? 1.233 19.644 3.052 1.00 85.12 211 SER A N 1
ATOM 1732 C CA . SER A 1 211 ? 0.166 20.586 2.671 1.00 85.12 211 SER A CA 1
ATOM 1733 C C . SER A 1 211 ? -1.118 20.379 3.492 1.00 85.12 211 SER A C 1
ATOM 1735 O O . SER A 1 211 ? -1.658 21.334 4.053 1.00 85.12 211 SER A O 1
ATOM 1737 N N . GLY A 1 212 ? -1.569 19.127 3.633 1.00 78.62 212 GLY A N 1
ATOM 1738 C CA . GLY A 1 212 ? -2.753 18.777 4.423 1.00 78.62 212 GLY A CA 1
ATOM 1739 C C . GLY A 1 212 ? -2.598 19.104 5.912 1.00 78.62 212 GLY A C 1
ATOM 1740 O O . GLY A 1 212 ? -3.470 19.742 6.499 1.00 78.62 212 GLY A O 1
ATOM 1741 N N . VAL A 1 213 ? -1.464 18.749 6.527 1.00 87.19 213 VAL A N 1
ATOM 1742 C CA . VAL A 1 213 ? -1.210 19.057 7.947 1.00 87.19 213 VAL A CA 1
ATOM 1743 C C . VAL A 1 213 ? -0.986 20.557 8.174 1.00 87.19 213 VAL A C 1
ATOM 1745 O O . VAL A 1 213 ? -1.421 21.082 9.195 1.00 87.19 213 VAL A O 1
ATOM 1748 N N . ASN A 1 214 ? -0.412 21.291 7.212 1.00 91.12 214 ASN A N 1
ATOM 1749 C CA . ASN A 1 214 ? -0.306 22.751 7.295 1.00 91.12 214 ASN A CA 1
ATOM 1750 C C . ASN A 1 214 ? -1.692 23.412 7.388 1.00 91.12 214 ASN A C 1
ATOM 1752 O O . ASN A 1 214 ? -1.874 24.307 8.210 1.00 91.12 214 ASN A O 1
ATOM 1756 N N . TYR A 1 215 ? -2.676 22.949 6.609 1.00 81.44 215 TYR A N 1
ATOM 1757 C CA . TYR A 1 215 ? -4.065 23.409 6.732 1.00 81.44 215 TYR A CA 1
ATOM 1758 C C . TYR A 1 215 ? -4.667 23.062 8.100 1.00 81.44 215 TYR A C 1
ATOM 1760 O O . TYR A 1 215 ? -5.309 23.919 8.708 1.00 81.44 215 TYR A O 1
ATOM 1768 N N . LEU A 1 216 ? -4.459 21.840 8.611 1.00 75.69 216 LEU A N 1
ATOM 1769 C CA . LEU A 1 216 ? -4.955 21.457 9.942 1.00 75.69 216 LEU A CA 1
ATOM 1770 C C . LEU A 1 216 ? -4.396 22.399 11.015 1.00 75.69 216 LEU A C 1
ATOM 1772 O O . LEU A 1 216 ? -5.163 22.989 11.774 1.00 75.69 216 LEU A O 1
ATOM 1776 N N . HIS A 1 217 ? -3.082 22.633 11.007 1.00 88.81 217 HIS A N 1
ATOM 1777 C CA . HIS A 1 217 ? -2.407 23.503 11.974 1.00 88.81 217 HIS A CA 1
ATOM 1778 C C . HIS A 1 217 ? -2.847 24.969 11.839 1.00 88.81 217 HIS A C 1
ATOM 1780 O O . HIS A 1 217 ? -3.062 25.631 12.853 1.00 88.81 217 HIS A O 1
ATOM 1786 N N . GLN A 1 218 ? -3.075 25.464 10.616 1.00 83.81 218 GLN A N 1
ATOM 1787 C CA . GLN A 1 218 ? -3.664 26.790 10.370 1.00 83.81 218 GLN A CA 1
ATOM 1788 C C . GLN A 1 218 ? -5.091 26.920 10.932 1.00 83.81 218 GLN A C 1
ATOM 1790 O O . GLN A 1 218 ? -5.438 27.965 11.476 1.00 83.81 218 GLN A O 1
ATOM 1795 N N . ASN A 1 219 ? -5.889 25.850 10.881 1.00 78.19 219 ASN A N 1
ATOM 1796 C CA . ASN A 1 219 ? -7.226 25.778 11.485 1.00 78.19 219 ASN A CA 1
ATOM 1797 C C . ASN A 1 219 ? -7.202 25.406 12.985 1.00 78.19 219 ASN A C 1
ATOM 1799 O O . ASN A 1 219 ? -8.241 25.101 13.569 1.00 78.19 219 ASN A O 1
ATOM 1803 N N . ARG A 1 220 ? -6.022 25.442 13.623 1.00 82.50 220 ARG A N 1
ATOM 1804 C CA . ARG A 1 220 ? -5.776 25.058 15.025 1.00 82.50 220 ARG A CA 1
ATOM 1805 C C . ARG A 1 220 ? -6.131 23.601 15.367 1.00 82.50 220 ARG A C 1
ATOM 1807 O O . ARG A 1 220 ? -6.370 23.290 16.529 1.00 82.50 220 ARG A O 1
ATOM 1814 N N . ILE A 1 221 ? -6.140 22.696 14.395 1.00 76.56 221 ILE A N 1
ATOM 1815 C CA . ILE A 1 221 ? -6.367 21.256 14.587 1.00 76.56 221 ILE A CA 1
ATOM 1816 C C . ILE A 1 221 ? -5.016 20.534 14.663 1.00 76.56 221 ILE A C 1
ATOM 1818 O O . ILE A 1 221 ? -4.141 20.762 13.832 1.00 76.56 221 ILE A O 1
ATOM 1822 N N . ILE A 1 222 ? -4.868 19.635 15.635 1.00 80.88 222 ILE A N 1
ATOM 1823 C CA . ILE A 1 222 ? -3.771 18.664 15.743 1.00 80.88 222 ILE A CA 1
ATOM 1824 C C . ILE A 1 222 ? -4.364 17.276 15.484 1.00 80.88 222 ILE A C 1
ATOM 1826 O O . ILE A 1 222 ? -5.421 16.959 16.035 1.00 80.88 222 ILE A O 1
ATOM 1830 N N . HIS A 1 223 ? -3.707 16.443 14.677 1.00 85.06 223 HIS A N 1
ATOM 1831 C CA . HIS A 1 223 ? -4.210 15.105 14.323 1.00 85.06 223 HIS A CA 1
ATOM 1832 C C . HIS A 1 223 ? -3.867 14.052 15.389 1.00 85.06 223 HIS A C 1
ATOM 1834 O O . HIS A 1 223 ? -4.730 13.280 15.795 1.00 85.06 223 HIS A O 1
ATOM 1840 N N . ARG A 1 224 ? -2.637 14.080 15.918 1.00 84.69 224 ARG A N 1
ATOM 1841 C CA . ARG A 1 224 ? -2.125 13.250 17.032 1.00 84.69 224 ARG A CA 1
ATOM 1842 C C . ARG A 1 224 ? -2.011 11.744 16.776 1.00 84.69 224 ARG A C 1
ATOM 1844 O O . ARG A 1 224 ? -1.436 11.052 17.615 1.00 84.69 224 ARG A O 1
ATOM 1851 N N . ASP A 1 225 ? -2.470 11.241 15.631 1.00 88.00 225 ASP A N 1
ATOM 1852 C CA . ASP A 1 225 ? -2.242 9.856 15.200 1.00 88.00 225 ASP A CA 1
ATOM 1853 C C . ASP A 1 225 ? -1.974 9.741 13.687 1.00 88.00 225 ASP A C 1
ATOM 1855 O O . ASP A 1 225 ? -2.539 8.912 12.965 1.00 88.00 225 ASP A O 1
ATOM 1859 N N . LEU A 1 226 ? -1.068 10.590 13.186 1.00 91.31 226 LEU A N 1
ATOM 1860 C CA . LEU A 1 226 ? -0.552 10.489 11.821 1.00 91.31 226 LEU A CA 1
ATOM 1861 C C . LEU A 1 226 ? 0.315 9.232 11.676 1.00 91.31 226 LEU A C 1
ATOM 1863 O O . LEU A 1 226 ? 1.506 9.213 11.986 1.00 91.31 226 LEU A O 1
ATOM 1867 N N . LYS A 1 227 ? -0.300 8.174 11.152 1.00 89.75 227 LYS A N 1
ATOM 1868 C CA . LYS A 1 227 ? 0.319 6.883 10.830 1.00 89.75 227 LYS A CA 1
ATOM 1869 C C . LYS A 1 227 ? 0.097 6.547 9.357 1.00 89.75 227 LYS A C 1
ATOM 1871 O O . LYS A 1 227 ? -0.839 7.046 8.739 1.00 89.75 227 LYS A O 1
ATOM 1876 N N . LEU A 1 228 ? 0.903 5.645 8.789 1.00 86.31 228 LEU A N 1
ATOM 1877 C CA . LEU A 1 228 ? 0.747 5.217 7.386 1.00 86.31 228 LEU A CA 1
ATOM 1878 C C . LEU A 1 228 ? -0.650 4.643 7.065 1.00 86.31 228 LEU A C 1
ATOM 1880 O O . LEU A 1 228 ? -1.070 4.706 5.914 1.00 86.31 228 LEU A O 1
ATOM 1884 N N . GLY A 1 229 ? -1.363 4.113 8.068 1.00 79.38 229 GLY A N 1
ATOM 1885 C CA . GLY A 1 229 ? -2.751 3.645 7.944 1.00 79.38 229 GLY A CA 1
ATOM 1886 C C . GLY A 1 229 ? -3.785 4.764 7.763 1.00 79.38 229 GLY A C 1
ATOM 1887 O O . GLY A 1 229 ? -4.808 4.543 7.127 1.00 79.38 229 GLY A O 1
ATOM 1888 N N . ASN A 1 230 ? -3.483 5.971 8.254 1.00 83.12 230 ASN A N 1
ATOM 1889 C CA . ASN A 1 230 ? -4.380 7.138 8.268 1.00 83.12 230 ASN A CA 1
ATOM 1890 C C . ASN A 1 230 ? -4.116 8.110 7.105 1.00 83.12 230 ASN A C 1
ATOM 1892 O O . ASN A 1 230 ? -4.730 9.173 6.996 1.00 83.12 230 ASN A O 1
ATOM 1896 N N . LEU A 1 231 ? -3.185 7.733 6.227 1.00 82.44 231 LEU A N 1
ATOM 1897 C CA . LEU A 1 231 ? -2.888 8.397 4.968 1.00 82.44 231 LEU A CA 1
ATOM 1898 C C . LEU A 1 231 ? -3.442 7.521 3.846 1.00 82.44 231 LEU A C 1
ATOM 1900 O O . LEU A 1 231 ? -2.827 6.531 3.446 1.00 82.44 231 LEU A O 1
ATOM 1904 N N . PHE A 1 232 ? -4.634 7.856 3.372 1.00 77.44 232 PHE A N 1
ATOM 1905 C CA . PHE A 1 232 ? -5.330 7.119 2.325 1.00 77.44 232 PHE A CA 1
ATOM 1906 C C . PHE A 1 232 ? -4.837 7.561 0.949 1.00 77.44 232 PHE A C 1
ATOM 1908 O O . PHE A 1 232 ? -4.492 8.727 0.759 1.00 77.44 232 PHE A O 1
ATOM 1915 N N . LEU A 1 233 ? -4.805 6.641 -0.014 1.00 69.00 233 LEU A N 1
ATOM 1916 C CA . LEU A 1 233 ? -4.537 6.957 -1.414 1.00 69.00 233 LEU A CA 1
ATOM 1917 C C . LEU A 1 233 ? -5.829 6.822 -2.219 1.00 69.00 233 LEU A C 1
ATOM 1919 O O . LEU A 1 233 ? -6.616 5.899 -1.999 1.00 69.00 233 LEU A O 1
ATOM 1923 N N . ASN A 1 234 ? -6.041 7.743 -3.155 1.00 58.84 234 ASN A N 1
ATOM 1924 C CA . ASN A 1 234 ? -7.076 7.601 -4.174 1.00 58.84 234 ASN A CA 1
ATOM 1925 C C . ASN A 1 234 ? -6.514 6.971 -5.463 1.00 58.84 234 ASN A C 1
ATOM 1927 O O . ASN A 1 234 ? -5.315 6.707 -5.572 1.00 58.84 234 ASN A O 1
ATOM 1931 N N . ASP A 1 235 ? -7.380 6.741 -6.449 1.00 57.75 235 ASP A N 1
ATOM 1932 C CA . ASP A 1 235 ? -7.019 6.099 -7.719 1.00 57.75 235 ASP A CA 1
ATOM 1933 C C . ASP A 1 235 ? -5.967 6.899 -8.527 1.00 57.75 235 ASP A C 1
ATOM 1935 O O . ASP A 1 235 ? -5.205 6.315 -9.300 1.00 57.75 235 ASP A O 1
ATOM 1939 N N . GLU A 1 236 ? -5.861 8.220 -8.318 1.00 60.31 236 GLU A N 1
ATOM 1940 C CA . GLU A 1 236 ? -4.808 9.083 -8.880 1.00 60.31 236 GLU A CA 1
ATOM 1941 C C . GLU A 1 236 ? -3.536 9.198 -8.003 1.00 60.31 236 GLU A C 1
ATOM 1943 O O . GLU A 1 236 ? -2.643 9.990 -8.316 1.00 60.31 236 GLU A O 1
ATOM 1948 N N . LEU A 1 237 ? -3.433 8.403 -6.930 1.00 68.25 237 LEU A N 1
ATOM 1949 C CA . LEU A 1 237 ? -2.348 8.388 -5.932 1.00 68.25 237 LEU A CA 1
ATOM 1950 C C . LEU A 1 237 ? -2.160 9.702 -5.157 1.00 68.25 237 LEU A C 1
ATOM 1952 O O . LEU A 1 237 ? -1.068 9.998 -4.663 1.00 68.25 237 LEU A O 1
ATOM 1956 N N . VAL A 1 238 ? -3.238 10.472 -5.011 1.00 76.12 238 VAL A N 1
ATOM 1957 C CA . VAL A 1 238 ? -3.287 11.649 -4.142 1.00 76.12 238 VAL A CA 1
ATOM 1958 C C . VAL A 1 238 ? -3.531 11.205 -2.700 1.00 76.12 238 VAL A C 1
ATOM 1960 O O . VAL A 1 238 ? -4.443 10.418 -2.433 1.00 76.12 238 VAL A O 1
ATOM 1963 N N . VAL A 1 239 ? -2.726 11.720 -1.769 1.00 80.19 239 VAL A N 1
ATOM 1964 C CA . VAL A 1 239 ? -2.862 11.461 -0.330 1.00 80.19 239 VAL A CA 1
ATOM 1965 C C . VAL A 1 239 ? -4.076 12.204 0.212 1.00 80.19 239 VAL A C 1
ATOM 1967 O O . VAL A 1 239 ? -4.225 13.400 -0.028 1.00 80.19 239 VAL A O 1
ATOM 1970 N N . LYS A 1 240 ? -4.904 11.513 0.994 1.00 73.81 240 LYS A N 1
ATOM 1971 C CA . LYS A 1 240 ? -5.970 12.099 1.811 1.00 73.81 240 LYS A CA 1
ATOM 1972 C C . LYS A 1 240 ? -5.733 11.721 3.270 1.00 73.81 240 LYS A C 1
ATOM 1974 O O . LYS A 1 240 ? -5.584 10.544 3.597 1.00 73.81 240 LYS A O 1
ATOM 1979 N N . ILE A 1 241 ? -5.668 12.723 4.141 1.00 76.62 241 ILE A N 1
ATOM 1980 C CA . ILE A 1 241 ? -5.561 12.521 5.590 1.00 76.62 241 ILE A CA 1
ATOM 1981 C C . ILE A 1 241 ? -6.951 12.144 6.117 1.00 76.62 241 ILE A C 1
ATOM 1983 O O . ILE A 1 241 ? -7.929 12.807 5.773 1.00 76.62 241 ILE A O 1
ATOM 1987 N N . GLY A 1 242 ? -7.037 11.091 6.929 1.00 68.62 242 GLY A N 1
ATOM 1988 C CA . GLY A 1 242 ? -8.276 10.624 7.559 1.00 68.62 242 GLY A CA 1
ATOM 1989 C C . GLY A 1 242 ? -8.034 10.062 8.961 1.00 68.62 242 GLY A C 1
ATOM 1990 O O . GLY A 1 242 ? -6.939 10.219 9.497 1.00 68.62 242 GLY A O 1
ATOM 1991 N N . ASP A 1 243 ? -9.059 9.420 9.537 1.00 69.12 243 ASP A N 1
ATOM 1992 C CA . ASP A 1 243 ? -9.093 8.960 10.941 1.00 69.12 243 ASP A CA 1
ATOM 1993 C C . ASP A 1 243 ? -8.733 10.084 11.933 1.00 69.12 243 ASP A C 1
ATOM 1995 O O . ASP A 1 243 ? -7.628 10.177 12.464 1.00 69.12 243 ASP A O 1
ATOM 1999 N N . PHE A 1 244 ? -9.701 10.977 12.148 1.00 68.69 244 PHE A N 1
ATOM 2000 C CA . PHE A 1 244 ? -9.605 12.087 13.097 1.00 68.69 244 PHE A CA 1
ATOM 2001 C C . PHE A 1 244 ? -10.089 11.707 14.512 1.00 68.69 244 PHE A C 1
ATOM 2003 O O . PHE A 1 244 ? -10.282 12.604 15.329 1.00 68.69 244 PHE A O 1
ATOM 2010 N N . GLY A 1 245 ? -10.270 10.417 14.836 1.00 58.72 245 GLY A N 1
ATOM 2011 C CA . GLY A 1 245 ? -10.796 9.982 16.144 1.00 58.72 245 GLY A CA 1
ATOM 2012 C C . GLY A 1 245 ? -9.928 10.419 17.331 1.00 58.72 245 GLY A C 1
ATOM 2013 O O . GLY A 1 245 ? -10.431 10.721 18.408 1.00 58.72 245 GLY A O 1
ATOM 2014 N N . LEU A 1 246 ? -8.616 10.561 17.112 1.00 64.50 246 LEU A N 1
ATOM 2015 C CA . LEU A 1 246 ? -7.674 11.103 18.097 1.00 64.50 246 LEU A CA 1
ATOM 2016 C C . LEU A 1 246 ? -7.322 12.584 17.887 1.00 64.50 246 LEU A C 1
ATOM 2018 O O . LEU A 1 246 ? -6.481 13.108 18.620 1.00 64.50 246 LEU A O 1
ATOM 2022 N N . ALA A 1 247 ? -7.965 13.301 16.965 1.00 67.88 247 ALA A N 1
ATOM 2023 C CA . ALA A 1 247 ? -7.683 14.717 16.738 1.00 67.88 247 ALA A CA 1
ATOM 2024 C C . ALA A 1 247 ? -8.066 15.597 17.945 1.00 67.88 247 ALA A C 1
ATOM 2026 O O . ALA A 1 247 ? -8.784 15.184 18.858 1.00 67.88 247 ALA A O 1
ATOM 2027 N N . ALA A 1 248 ? -7.556 16.827 17.986 1.00 69.75 248 ALA A N 1
ATOM 2028 C CA . ALA A 1 248 ? -8.010 17.846 18.929 1.00 69.75 248 ALA A CA 1
ATOM 2029 C C . ALA A 1 248 ? -7.811 19.256 18.372 1.00 69.75 248 ALA A C 1
ATOM 2031 O O . ALA A 1 248 ? -6.799 19.551 17.736 1.00 69.75 248 ALA A O 1
ATOM 2032 N N . LYS A 1 249 ? -8.751 20.150 18.680 1.00 76.00 249 LYS A N 1
ATOM 2033 C CA . LYS A 1 249 ? -8.636 21.583 18.403 1.00 76.00 249 LYS A CA 1
ATOM 2034 C C . LYS A 1 249 ? -7.925 22.303 19.549 1.00 76.00 249 LYS A C 1
ATOM 2036 O O . LYS A 1 249 ? -8.129 21.970 20.716 1.00 76.00 249 LYS A O 1
ATOM 2041 N N . ILE A 1 250 ? -7.076 23.265 19.210 1.00 77.94 250 ILE A N 1
ATOM 2042 C CA . ILE A 1 250 ? -6.402 24.192 20.119 1.00 77.94 250 ILE A CA 1
ATOM 2043 C C . ILE A 1 250 ? -7.256 25.454 20.213 1.00 77.94 250 ILE A C 1
ATOM 2045 O O . ILE A 1 250 ? -7.440 26.168 19.224 1.00 77.94 250 ILE A O 1
ATOM 2049 N N . GLU A 1 251 ? -7.807 25.719 21.393 1.00 77.94 251 GLU A N 1
ATOM 2050 C CA . GLU A 1 251 ? -8.760 26.821 21.567 1.00 77.94 251 GLU A CA 1
ATOM 2051 C C . GLU A 1 251 ? -8.043 28.166 21.747 1.00 77.94 251 GLU A C 1
ATOM 2053 O O . GLU A 1 251 ? -8.434 29.173 21.150 1.00 77.94 251 GLU A O 1
ATOM 2058 N N . TYR A 1 252 ? -6.930 28.171 22.485 1.00 85.00 252 TYR A N 1
ATOM 2059 C CA . TYR A 1 252 ? -6.118 29.355 22.770 1.00 85.00 252 TYR A CA 1
ATOM 2060 C C . TYR A 1 252 ? -4.621 29.103 22.536 1.00 85.00 252 TYR A C 1
ATOM 2062 O O . TYR A 1 252 ? -4.142 27.968 22.566 1.00 85.00 252 TYR A O 1
ATOM 2070 N N . GLU A 1 253 ? -3.861 30.168 22.274 1.00 82.94 253 GLU A N 1
ATOM 2071 C CA . GLU A 1 253 ? -2.426 30.048 22.000 1.00 82.94 253 GLU A CA 1
ATOM 2072 C C . GLU A 1 253 ? -1.654 29.574 23.239 1.00 82.94 253 GLU A C 1
ATOM 2074 O O . GLU A 1 253 ? -1.897 30.024 24.357 1.00 82.94 253 GLU A O 1
ATOM 2079 N N . GLY A 1 254 ? -0.730 28.632 23.040 1.00 85.94 254 GLY A N 1
ATOM 2080 C CA . GLY A 1 254 ? -0.006 27.979 24.133 1.00 85.94 254 GLY A CA 1
ATOM 2081 C C . GLY A 1 254 ? -0.773 26.851 24.837 1.00 85.94 254 GLY A C 1
ATOM 2082 O O . GLY A 1 254 ? -0.233 26.267 25.778 1.00 85.94 254 GLY A O 1
ATOM 2083 N N . GLU A 1 255 ? -1.990 26.492 24.403 1.00 86.06 255 GLU A N 1
ATOM 2084 C CA . GLU A 1 255 ? -2.672 25.312 24.942 1.00 86.06 255 GLU A CA 1
ATOM 2085 C C . GLU A 1 255 ? -1.850 24.027 24.695 1.00 86.06 255 GLU A C 1
ATOM 2087 O O . GLU A 1 255 ? -1.333 23.769 23.602 1.00 86.06 255 GLU A O 1
ATOM 2092 N N . ARG A 1 256 ? -1.740 23.200 25.742 1.00 90.31 256 ARG A N 1
ATOM 2093 C CA . ARG A 1 256 ? -1.013 21.925 25.750 1.00 90.31 256 ARG A CA 1
ATOM 2094 C C . ARG A 1 256 ? -1.937 20.819 26.262 1.00 90.31 256 ARG A C 1
ATOM 2096 O O . ARG A 1 256 ? -2.194 20.725 27.466 1.00 90.31 256 ARG A O 1
ATOM 2103 N N . LYS A 1 257 ? -2.428 19.966 25.360 1.00 81.19 257 LYS A N 1
ATOM 2104 C CA . LYS A 1 257 ? -3.290 18.818 25.692 1.00 81.19 257 LYS A CA 1
ATOM 2105 C C . LYS A 1 257 ? -2.487 17.791 26.508 1.00 81.19 257 LYS A C 1
ATOM 2107 O O . LYS A 1 257 ? -1.286 17.638 26.302 1.00 81.19 257 LYS A O 1
ATOM 2112 N N . LYS A 1 258 ? -3.125 17.092 27.456 1.00 81.50 258 LYS A N 1
ATOM 2113 C CA . LYS A 1 258 ? -2.448 16.188 28.422 1.00 81.50 258 LYS A CA 1
ATOM 2114 C C . LYS A 1 258 ? -2.780 14.696 28.259 1.00 81.50 258 LYS A C 1
ATOM 2116 O O . LYS A 1 258 ? -2.301 13.879 29.041 1.00 81.50 258 LYS A O 1
ATOM 2121 N N . THR A 1 259 ? -3.600 14.339 27.273 1.00 77.50 259 THR A N 1
ATOM 2122 C CA . THR A 1 259 ? -4.008 12.952 27.008 1.00 77.50 259 THR A CA 1
ATOM 2123 C C . THR A 1 259 ? -2.848 12.097 26.489 1.00 77.50 259 THR A C 1
ATOM 2125 O O . THR A 1 259 ? -1.969 12.583 25.782 1.00 77.50 259 THR A O 1
ATOM 2128 N N . LEU A 1 260 ? -2.828 10.815 26.865 1.00 78.19 260 LEU A N 1
ATOM 2129 C CA . LEU A 1 260 ? -1.904 9.824 26.313 1.00 78.19 260 LEU A CA 1
ATOM 2130 C C . LEU A 1 260 ? -2.590 9.170 25.108 1.00 78.19 260 LEU A C 1
ATOM 2132 O O . LEU A 1 260 ? -3.539 8.417 25.291 1.00 78.19 260 LEU A O 1
ATOM 2136 N N . CYS A 1 261 ? -2.142 9.498 23.899 1.00 73.62 261 CYS A N 1
ATOM 2137 C CA . CYS A 1 261 ? -2.763 9.082 22.639 1.00 73.62 261 CYS A CA 1
ATOM 2138 C C . CYS A 1 261 ? -1.713 8.923 21.523 1.00 73.62 261 CYS A C 1
ATOM 2140 O O . CYS A 1 261 ? -0.598 9.432 21.649 1.00 73.62 261 CYS A O 1
ATOM 2142 N N . GLY A 1 262 ? -2.086 8.240 20.438 1.00 71.75 262 GLY A N 1
ATOM 2143 C CA . GLY A 1 262 ? -1.237 8.004 19.265 1.00 71.75 262 GLY A CA 1
ATOM 2144 C C . GLY A 1 262 ? -0.573 6.620 19.235 1.00 71.75 262 GLY A C 1
ATOM 2145 O O . GLY A 1 262 ? -0.286 6.005 20.264 1.00 71.75 262 GLY A O 1
ATOM 2146 N N . THR A 1 263 ? -0.327 6.117 18.027 1.00 77.12 263 THR A N 1
ATOM 2147 C CA . THR A 1 263 ? 0.152 4.754 17.749 1.00 77.12 263 THR A CA 1
ATOM 2148 C C . THR A 1 263 ? 1.614 4.546 18.192 1.00 77.12 263 THR A C 1
ATOM 2150 O O . THR A 1 263 ? 2.463 5.381 17.871 1.00 77.12 263 THR A O 1
ATOM 2153 N N . PRO A 1 264 ? 1.992 3.415 18.834 1.00 75.44 264 PRO A N 1
ATOM 2154 C CA . PRO A 1 264 ? 3.307 3.248 19.477 1.00 75.44 264 PRO A CA 1
ATOM 2155 C C . PRO A 1 264 ? 4.567 3.457 18.617 1.00 75.44 264 PRO A C 1
ATOM 2157 O O . PRO A 1 264 ? 5.608 3.816 19.160 1.00 75.44 264 PRO A O 1
ATOM 2160 N N . ASN A 1 265 ? 4.492 3.247 17.298 1.00 84.81 265 ASN A N 1
ATOM 2161 C CA . ASN A 1 265 ? 5.609 3.469 16.365 1.00 84.81 265 ASN A CA 1
ATOM 2162 C C . ASN A 1 265 ? 5.731 4.928 15.869 1.00 84.81 265 ASN A C 1
ATOM 2164 O O . ASN A 1 265 ? 6.729 5.269 15.232 1.00 84.81 265 ASN A O 1
ATOM 2168 N N . TYR A 1 266 ? 4.733 5.773 16.151 1.00 92.06 266 TYR A N 1
ATOM 2169 C CA . TYR A 1 266 ? 4.625 7.163 15.684 1.00 92.06 266 TYR A CA 1
ATOM 2170 C C . TYR A 1 266 ? 4.461 8.174 16.836 1.00 92.06 266 TYR A C 1
ATOM 2172 O O . TYR A 1 266 ? 4.682 9.360 16.630 1.00 92.06 266 TYR A O 1
ATOM 2180 N N . ILE A 1 267 ? 4.148 7.718 18.055 1.00 90.81 267 ILE A N 1
ATOM 2181 C CA . ILE A 1 267 ? 3.947 8.551 19.251 1.00 90.81 267 ILE A CA 1
ATOM 2182 C C . ILE A 1 267 ? 5.200 9.360 19.644 1.00 90.81 267 ILE A C 1
ATOM 2184 O O . ILE A 1 267 ? 6.330 8.863 19.593 1.00 90.81 267 ILE A O 1
ATOM 2188 N N . ALA A 1 268 ? 4.994 10.611 20.063 1.00 94.69 268 ALA A N 1
ATOM 2189 C CA . ALA A 1 268 ? 6.058 11.553 20.413 1.00 94.69 268 ALA A CA 1
ATOM 2190 C C . ALA A 1 268 ? 6.508 11.447 21.894 1.00 94.69 268 ALA A C 1
ATOM 2192 O O . ALA A 1 268 ? 5.700 11.104 22.770 1.00 94.69 268 ALA A O 1
ATOM 2193 N N . PRO A 1 269 ? 7.790 11.731 22.217 1.00 95.44 269 PRO A N 1
ATOM 2194 C CA . PRO A 1 269 ? 8.351 11.516 23.555 1.00 95.44 269 PRO A CA 1
ATOM 2195 C C . PRO A 1 269 ? 7.678 12.351 24.653 1.00 95.44 269 PRO A C 1
ATOM 2197 O O . PRO A 1 269 ? 7.528 11.874 25.777 1.00 95.44 269 PRO A O 1
ATOM 2200 N N . GLU A 1 270 ? 7.219 13.562 24.349 1.00 95.12 270 GLU A N 1
ATOM 2201 C CA . GLU A 1 270 ? 6.494 14.441 25.270 1.00 95.12 270 GLU A CA 1
ATOM 2202 C C . GLU A 1 270 ? 5.128 13.875 25.695 1.00 95.12 270 GLU A C 1
ATOM 2204 O O . GLU A 1 270 ? 4.744 14.034 26.857 1.00 95.12 270 GLU A O 1
ATOM 2209 N N . ILE A 1 271 ? 4.450 13.123 24.815 1.00 90.88 271 ILE A N 1
ATOM 2210 C CA . ILE A 1 271 ? 3.214 12.396 25.145 1.00 90.88 271 ILE A CA 1
ATOM 2211 C C . ILE A 1 271 ? 3.547 11.234 26.092 1.00 90.88 271 ILE A C 1
ATOM 2213 O O . ILE A 1 271 ? 2.945 11.108 27.161 1.00 90.88 271 ILE A O 1
ATOM 2217 N N . LEU A 1 272 ? 4.570 10.431 25.763 1.00 89.00 272 LEU A N 1
ATOM 2218 C CA . LEU A 1 272 ? 5.047 9.336 26.623 1.00 89.00 272 LEU A CA 1
ATOM 2219 C C . LEU A 1 272 ? 5.537 9.819 27.998 1.00 89.00 272 LEU A C 1
ATOM 2221 O O . LEU A 1 272 ? 5.518 9.048 28.960 1.00 89.00 272 LEU A O 1
ATOM 2225 N N . ASN A 1 273 ? 5.984 11.069 28.103 1.00 87.94 273 ASN A N 1
ATOM 2226 C CA . ASN A 1 273 ? 6.446 11.693 29.343 1.00 87.94 273 ASN A CA 1
ATOM 2227 C C . ASN A 1 273 ? 5.363 12.549 30.032 1.00 87.94 273 ASN A C 1
ATOM 2229 O O . ASN A 1 273 ? 5.625 13.106 31.095 1.00 87.94 273 ASN A O 1
ATOM 2233 N N . LYS A 1 274 ? 4.150 12.632 29.462 1.00 87.12 274 LYS A N 1
ATOM 2234 C CA . LYS A 1 274 ? 3.000 13.411 29.963 1.00 87.12 274 LYS A CA 1
ATOM 2235 C C . LYS A 1 274 ? 3.290 14.908 30.192 1.00 87.12 274 LYS A C 1
ATOM 2237 O O . LYS A 1 274 ? 2.639 15.545 31.017 1.00 87.12 274 LYS A O 1
ATOM 2242 N N . LEU A 1 275 ? 4.214 15.497 29.429 1.00 82.44 275 LEU A N 1
ATOM 2243 C CA . LEU A 1 275 ? 4.659 16.900 29.567 1.00 82.44 275 LEU A CA 1
ATOM 2244 C C . LEU A 1 275 ? 3.686 17.927 28.945 1.00 82.44 275 LEU A C 1
ATOM 2246 O O . LEU A 1 275 ? 4.022 19.101 28.768 1.00 82.44 275 LEU A O 1
ATOM 2250 N N . GLY A 1 276 ? 2.488 17.479 28.567 1.00 87.06 276 GLY A N 1
ATOM 2251 C CA . GLY A 1 276 ? 1.622 18.168 27.615 1.00 87.06 276 GLY A CA 1
ATOM 2252 C C . GLY A 1 276 ? 2.145 18.068 26.176 1.00 87.06 276 GLY A C 1
ATOM 2253 O O . GLY A 1 276 ? 3.311 17.744 25.952 1.00 87.06 276 GLY A O 1
ATOM 2254 N N . HIS A 1 277 ? 1.283 18.342 25.203 1.00 90.81 277 HIS A N 1
ATOM 2255 C CA . HIS A 1 277 ? 1.623 18.334 23.781 1.00 90.81 277 HIS A CA 1
ATOM 2256 C C . HIS A 1 277 ? 0.729 19.283 22.967 1.00 90.81 277 HIS A C 1
ATOM 2258 O O . HIS A 1 277 ? -0.356 19.661 23.418 1.00 90.81 277 HIS A O 1
ATOM 2264 N N . SER A 1 278 ? 1.184 19.675 21.781 1.00 93.75 278 SER A N 1
ATOM 2265 C CA . SER A 1 278 ? 0.497 20.578 20.853 1.00 93.75 278 SER A CA 1
ATOM 2266 C C . SER A 1 278 ? 0.775 20.138 19.399 1.00 93.75 278 SER A C 1
ATOM 2268 O O . SER A 1 278 ? 0.889 18.944 19.130 1.00 93.75 278 SER A O 1
ATOM 2270 N N . PHE A 1 279 ? 0.877 21.069 18.446 1.00 95.31 279 PHE A N 1
ATOM 2271 C CA . PHE A 1 279 ? 1.141 20.804 17.017 1.00 95.31 279 PHE A CA 1
ATOM 2272 C C . PHE A 1 279 ? 2.439 20.023 16.716 1.00 95.31 279 PHE A C 1
ATOM 2274 O O . PHE A 1 279 ? 2.619 19.496 15.619 1.00 95.31 279 PHE A O 1
ATOM 2281 N N . GLU A 1 280 ? 3.366 19.947 17.670 1.00 97.56 280 GLU A N 1
ATOM 2282 C CA . GLU A 1 280 ? 4.714 19.393 17.492 1.00 97.56 280 GLU A CA 1
ATOM 2283 C C . GLU A 1 280 ? 4.722 17.857 17.374 1.00 97.56 280 GLU A C 1
ATOM 2285 O O . GLU A 1 280 ? 5.662 17.285 16.807 1.00 97.56 280 GLU A O 1
ATOM 2290 N N . VAL A 1 281 ? 3.674 17.184 17.865 1.00 96.75 281 VAL A N 1
ATOM 2291 C CA . VAL A 1 281 ? 3.511 15.719 17.772 1.00 96.75 281 VAL A CA 1
ATOM 2292 C C . VAL A 1 281 ? 3.267 15.252 16.341 1.00 96.75 281 VAL A C 1
ATOM 2294 O O . VAL A 1 281 ? 3.769 14.202 15.935 1.00 96.75 281 VAL A O 1
ATOM 2297 N N . ASP A 1 282 ? 2.544 16.051 15.554 1.00 96.62 282 ASP A N 1
ATOM 2298 C CA . ASP A 1 282 ? 2.275 15.755 14.150 1.00 96.62 282 ASP A CA 1
ATOM 2299 C C . ASP A 1 282 ? 3.582 15.840 13.350 1.00 96.62 282 ASP A C 1
ATOM 2301 O O . ASP A 1 282 ? 3.857 14.969 12.531 1.00 96.62 282 ASP A O 1
ATOM 2305 N N . ILE A 1 283 ? 4.446 16.817 13.658 1.00 98.50 283 ILE A N 1
ATOM 2306 C CA . ILE A 1 283 ? 5.778 16.956 13.044 1.00 98.50 283 ILE A CA 1
ATOM 2307 C C . ILE A 1 283 ? 6.644 15.717 13.305 1.00 98.50 283 ILE A C 1
ATOM 2309 O O . ILE A 1 283 ? 7.256 15.177 12.382 1.00 98.50 283 ILE A O 1
ATOM 2313 N N . TRP A 1 284 ? 6.667 15.230 14.548 1.00 98.44 284 TRP A N 1
ATOM 2314 C CA . TRP A 1 284 ? 7.379 14.002 14.912 1.00 98.44 284 TRP A CA 1
ATOM 2315 C C . TRP A 1 284 ? 6.821 12.777 14.174 1.00 98.44 284 TRP A C 1
ATOM 2317 O O . TRP A 1 284 ? 7.579 11.993 13.599 1.00 98.44 284 TRP A O 1
ATOM 2327 N N . SER A 1 285 ? 5.494 12.649 14.118 1.00 98.00 285 SER A N 1
ATOM 2328 C CA . SER A 1 285 ? 4.803 11.555 13.426 1.00 98.00 285 SER A CA 1
ATOM 2329 C C . SER A 1 285 ? 5.102 11.555 11.918 1.00 98.00 285 SER A C 1
ATOM 2331 O O . SER A 1 285 ? 5.410 10.508 11.344 1.00 98.00 285 SER A O 1
ATOM 2333 N N . ILE A 1 286 ? 5.132 12.736 11.287 1.00 98.44 286 ILE A N 1
ATOM 2334 C CA . ILE A 1 286 ? 5.563 12.943 9.893 1.00 98.44 286 ILE A CA 1
ATOM 2335 C C . ILE A 1 286 ? 7.045 12.568 9.707 1.00 98.44 286 ILE A C 1
ATOM 2337 O O . ILE A 1 286 ? 7.396 11.948 8.701 1.00 98.44 286 ILE A O 1
ATOM 2341 N N . GLY A 1 287 ? 7.909 12.851 10.686 1.00 98.31 287 GLY A N 1
ATOM 2342 C CA . GLY A 1 287 ? 9.296 12.374 10.712 1.00 98.31 287 GLY A CA 1
ATOM 2343 C C . GLY A 1 287 ? 9.405 10.847 10.726 1.00 98.31 287 GLY A C 1
ATOM 2344 O O . GLY A 1 287 ? 10.159 10.268 9.938 1.00 98.31 287 GLY A O 1
ATOM 2345 N N . CYS A 1 288 ? 8.596 10.179 11.552 1.00 98.00 288 CYS A N 1
ATOM 2346 C CA . CYS A 1 288 ? 8.491 8.720 11.589 1.00 98.00 288 CYS A CA 1
ATOM 2347 C C . CYS A 1 288 ? 7.948 8.147 10.269 1.00 98.00 288 CYS A C 1
ATOM 2349 O O . CYS A 1 288 ? 8.458 7.131 9.791 1.00 98.00 288 CYS A O 1
ATOM 2351 N N . ILE A 1 289 ? 6.973 8.806 9.635 1.00 98.06 289 ILE A N 1
ATOM 2352 C CA . ILE A 1 289 ? 6.465 8.454 8.300 1.00 98.06 289 ILE A CA 1
ATOM 2353 C C . ILE A 1 289 ? 7.575 8.578 7.246 1.00 98.06 289 ILE A C 1
ATOM 2355 O O . ILE A 1 289 ? 7.847 7.598 6.553 1.00 98.06 289 ILE A O 1
ATOM 2359 N N . MET A 1 290 ? 8.275 9.715 7.162 1.00 98.06 290 MET A N 1
ATOM 2360 C CA . MET A 1 290 ? 9.356 9.935 6.188 1.00 98.06 290 MET A CA 1
ATOM 2361 C C . MET A 1 290 ? 10.492 8.918 6.342 1.00 98.06 290 MET A C 1
ATOM 2363 O O . MET A 1 290 ? 10.955 8.356 5.346 1.00 98.06 290 MET A O 1
ATOM 2367 N N . TYR A 1 291 ? 10.904 8.638 7.584 1.00 97.56 291 TYR A N 1
ATOM 2368 C CA . TYR A 1 291 ? 11.860 7.575 7.895 1.00 97.56 291 TYR A CA 1
ATOM 2369 C C . TYR A 1 291 ? 11.345 6.224 7.372 1.00 97.56 291 TYR A C 1
ATOM 2371 O O . TYR A 1 291 ? 12.053 5.539 6.635 1.00 97.56 291 TYR A O 1
ATOM 2379 N N . THR A 1 292 ? 10.097 5.859 7.691 1.00 94.25 292 THR A N 1
ATOM 2380 C CA . THR A 1 292 ? 9.514 4.564 7.298 1.00 94.25 292 THR A CA 1
ATOM 2381 C C . THR A 1 292 ? 9.426 4.412 5.778 1.00 94.25 292 THR A C 1
ATOM 2383 O O . THR A 1 292 ? 9.741 3.342 5.262 1.00 94.25 292 THR A O 1
ATOM 2386 N N . LEU A 1 293 ? 9.064 5.469 5.042 1.00 92.38 293 LEU A N 1
ATOM 2387 C CA . LEU A 1 293 ? 8.984 5.431 3.578 1.00 92.38 293 LEU A CA 1
ATOM 2388 C C . LEU A 1 293 ? 10.359 5.248 2.917 1.00 92.38 293 LEU A C 1
ATOM 2390 O O . LEU A 1 293 ? 10.456 4.503 1.947 1.00 92.38 293 LEU A O 1
ATOM 2394 N N . LEU A 1 294 ? 11.422 5.873 3.433 1.00 87.88 294 LEU A N 1
ATOM 2395 C CA . LEU A 1 294 ? 12.768 5.797 2.837 1.00 87.88 294 LEU A CA 1
ATOM 2396 C C . LEU A 1 294 ? 13.596 4.584 3.290 1.00 87.88 294 LEU A C 1
ATOM 2398 O O . LEU A 1 294 ? 14.510 4.172 2.581 1.00 87.88 294 LEU A O 1
ATOM 2402 N N . ILE A 1 295 ? 13.315 4.036 4.475 1.00 87.69 295 ILE A N 1
ATOM 2403 C CA . ILE A 1 295 ? 14.147 3.008 5.136 1.00 87.69 295 ILE A CA 1
ATOM 2404 C C . ILE A 1 295 ? 13.401 1.668 5.257 1.00 87.69 295 ILE A C 1
ATOM 2406 O O . ILE A 1 295 ? 14.012 0.624 5.478 1.00 87.69 295 ILE A O 1
ATOM 2410 N N . GLY A 1 296 ? 12.082 1.678 5.064 1.00 81.75 296 GLY A N 1
ATOM 2411 C CA . GLY A 1 296 ? 11.225 0.497 4.978 1.00 81.75 296 GLY A CA 1
ATOM 2412 C C . GLY A 1 296 ? 10.810 -0.134 6.305 1.00 81.75 296 GLY A C 1
ATOM 2413 O O . GLY A 1 296 ? 10.240 -1.223 6.304 1.00 81.75 296 GLY A O 1
ATOM 2414 N N . ARG A 1 297 ? 11.078 0.545 7.424 1.00 86.75 297 ARG A N 1
ATOM 2415 C CA . ARG A 1 297 ? 10.635 0.190 8.783 1.00 86.75 297 ARG A CA 1
ATOM 2416 C C . ARG A 1 297 ? 10.625 1.435 9.687 1.00 86.75 297 ARG A C 1
ATOM 2418 O O . ARG A 1 297 ? 11.349 2.378 9.364 1.00 86.75 297 ARG A O 1
ATOM 2425 N N . PRO A 1 298 ? 9.862 1.476 10.792 1.00 92.06 298 PRO A N 1
ATOM 2426 C CA . PRO A 1 298 ? 9.821 2.630 11.694 1.00 92.06 298 PRO A CA 1
ATOM 2427 C C . PRO A 1 298 ? 11.154 2.892 12.430 1.00 92.06 298 PRO A C 1
ATOM 2429 O O . PRO A 1 298 ? 11.916 1.954 12.689 1.00 92.06 298 PRO A O 1
ATOM 2432 N N . PRO A 1 299 ? 11.446 4.150 12.825 1.00 94.06 299 PRO A N 1
ATOM 2433 C CA . PRO A 1 299 ? 12.740 4.534 13.410 1.00 94.06 299 PRO A CA 1
ATOM 2434 C C . PRO A 1 299 ? 13.063 3.890 14.762 1.00 94.06 299 PRO A C 1
ATOM 2436 O O . PRO A 1 299 ? 14.232 3.626 15.051 1.00 94.06 299 PRO A O 1
ATOM 2439 N N . PHE A 1 300 ? 12.044 3.624 15.581 1.00 93.81 300 PHE A N 1
ATOM 2440 C CA . PHE A 1 300 ? 12.200 3.162 16.967 1.00 93.81 300 PHE A CA 1
ATOM 2441 C C . PHE A 1 300 ? 11.791 1.697 17.185 1.00 93.81 300 PHE A C 1
ATOM 2443 O O . PHE A 1 300 ? 11.827 1.217 18.318 1.00 93.81 300 PHE A O 1
ATOM 2450 N N . GLU A 1 301 ? 11.430 0.986 16.113 1.00 86.56 301 GLU A N 1
ATOM 2451 C CA . GLU A 1 301 ? 10.867 -0.367 16.153 1.00 86.56 301 GLU A CA 1
ATOM 2452 C C . GLU A 1 301 ? 11.777 -1.390 16.860 1.00 86.56 301 GLU A C 1
ATOM 2454 O O . GLU A 1 301 ? 13.008 -1.387 16.716 1.00 86.56 301 GLU A O 1
ATOM 2459 N N . THR A 1 302 ? 11.142 -2.260 17.651 1.00 85.12 302 THR A N 1
ATOM 2460 C CA . THR A 1 302 ? 11.759 -3.283 18.512 1.00 85.12 302 THR A CA 1
ATOM 2461 C C . THR A 1 302 ? 10.789 -4.435 18.754 1.00 85.12 302 THR A C 1
ATOM 2463 O O . THR A 1 302 ? 9.578 -4.271 18.633 1.00 85.12 302 THR A O 1
ATOM 2466 N N . ASN A 1 303 ? 11.307 -5.565 19.234 1.00 79.19 303 ASN A N 1
ATOM 2467 C CA . ASN A 1 303 ? 10.511 -6.739 19.609 1.00 79.19 303 ASN A CA 1
ATOM 2468 C C . ASN A 1 303 ? 9.686 -6.535 20.907 1.00 79.19 303 ASN A C 1
ATOM 2470 O O . ASN A 1 303 ? 9.129 -7.492 21.441 1.00 79.19 303 ASN A O 1
ATOM 2474 N N . SER A 1 304 ? 9.649 -5.321 21.475 1.00 85.31 304 SER A N 1
ATOM 2475 C CA . SER A 1 304 ? 8.937 -5.010 22.718 1.00 85.31 304 SER A CA 1
ATOM 2476 C C . SER A 1 304 ? 8.599 -3.523 22.828 1.00 85.31 304 SER A C 1
ATOM 2478 O O . SER A 1 304 ? 9.489 -2.674 22.836 1.00 85.31 304 SER A O 1
ATOM 2480 N N . LEU A 1 305 ? 7.318 -3.202 23.041 1.00 81.31 305 LEU A N 1
ATOM 2481 C CA . LEU A 1 305 ? 6.829 -1.826 23.236 1.00 81.31 305 LEU A CA 1
ATOM 2482 C C . LEU A 1 305 ? 7.580 -1.068 24.348 1.00 81.31 305 LEU A C 1
ATOM 2484 O O . LEU A 1 305 ? 7.821 0.132 24.237 1.00 81.31 305 LEU A O 1
ATOM 2488 N N . LYS A 1 306 ? 8.021 -1.770 25.404 1.00 84.50 306 LYS A N 1
ATOM 2489 C CA . LYS A 1 306 ? 8.824 -1.181 26.491 1.00 84.50 306 LYS A CA 1
ATOM 2490 C C . LYS A 1 306 ? 10.191 -0.694 25.998 1.00 84.50 306 LYS A C 1
ATOM 2492 O O . LYS A 1 306 ? 10.679 0.332 26.475 1.00 84.50 306 LYS A O 1
ATOM 2497 N N . GLU A 1 307 ? 10.802 -1.401 25.048 1.00 87.81 307 GLU A N 1
ATOM 2498 C CA . GLU A 1 307 ? 12.042 -0.967 24.403 1.00 87.81 307 GLU A CA 1
ATOM 2499 C C . GLU A 1 307 ? 11.768 0.133 23.365 1.00 87.81 307 GLU A C 1
ATOM 2501 O O . GLU A 1 307 ? 12.500 1.119 23.346 1.00 87.81 307 GLU A O 1
ATOM 2506 N N . THR A 1 308 ? 10.668 0.042 22.604 1.00 87.75 308 THR A N 1
ATOM 2507 C CA . THR A 1 308 ? 10.223 1.085 21.649 1.00 87.75 308 THR A CA 1
ATOM 2508 C C . THR A 1 308 ? 10.109 2.438 22.359 1.00 87.75 308 THR A C 1
ATOM 2510 O O . THR A 1 308 ? 10.768 3.409 21.988 1.00 87.75 308 THR A O 1
ATOM 2513 N N . TYR A 1 309 ? 9.369 2.481 23.472 1.00 90.62 309 TYR A N 1
ATOM 2514 C CA . TYR A 1 309 ? 9.223 3.673 24.310 1.00 90.62 309 TYR A CA 1
ATOM 2515 C C . TYR A 1 309 ? 10.535 4.104 24.982 1.00 90.62 309 TYR A C 1
ATOM 2517 O O . TYR A 1 309 ? 10.730 5.294 25.227 1.00 90.62 309 TYR A O 1
ATOM 2525 N N . SER A 1 310 ? 11.461 3.179 25.269 1.00 92.19 310 SER A N 1
ATOM 2526 C CA . SER A 1 310 ? 12.800 3.536 25.765 1.00 92.19 310 SER A CA 1
ATOM 2527 C C . SER A 1 310 ? 13.639 4.218 24.683 1.00 92.19 310 SER A C 1
ATOM 2529 O O . SER A 1 310 ? 14.307 5.208 24.979 1.00 92.19 310 SER A O 1
ATOM 2531 N N . ARG A 1 311 ? 13.574 3.743 23.432 1.00 93.38 311 ARG A N 1
ATOM 2532 C CA . ARG A 1 311 ? 14.259 4.358 22.287 1.00 93.38 311 ARG A CA 1
ATOM 2533 C C . ARG A 1 311 ? 13.659 5.718 21.935 1.00 93.38 311 ARG A C 1
ATOM 2535 O O . ARG A 1 311 ? 14.428 6.660 21.784 1.00 93.38 311 ARG A O 1
ATOM 2542 N N . ILE A 1 312 ? 12.329 5.860 21.908 1.00 94.56 312 ILE A N 1
ATOM 2543 C CA . ILE A 1 312 ? 11.647 7.153 21.691 1.00 94.56 312 ILE A CA 1
ATOM 2544 C C . ILE A 1 312 ? 12.079 8.180 22.748 1.00 94.56 312 ILE A C 1
ATOM 2546 O O . ILE A 1 312 ? 12.558 9.255 22.397 1.00 94.56 312 ILE A O 1
ATOM 2550 N N . ARG A 1 313 ? 12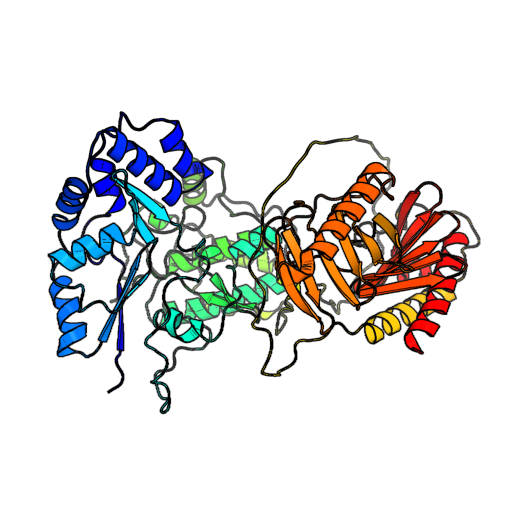.020 7.831 24.043 1.00 91.94 313 ARG A N 1
ATOM 2551 C CA . ARG A 1 313 ? 12.449 8.719 25.147 1.00 91.94 313 ARG A CA 1
ATOM 2552 C C . ARG A 1 313 ? 13.937 9.094 25.126 1.00 91.94 313 ARG A C 1
ATOM 2554 O O . ARG A 1 313 ? 14.311 10.072 25.760 1.00 91.94 313 ARG A O 1
ATOM 2561 N N . LYS A 1 314 ? 14.778 8.320 24.435 1.00 93.44 314 LYS A N 1
ATOM 2562 C CA . LYS A 1 314 ? 16.215 8.586 24.226 1.00 93.44 314 LYS A CA 1
ATOM 2563 C C . LYS A 1 314 ? 16.521 9.193 22.848 1.00 93.44 314 LYS A C 1
ATOM 2565 O O . LYS A 1 314 ? 17.690 9.357 22.517 1.00 93.44 314 LYS A O 1
ATOM 2570 N N . CYS A 1 315 ? 15.498 9.439 22.024 1.00 94.19 315 CYS A N 1
ATOM 2571 C CA . CYS A 1 315 ? 15.595 9.734 20.590 1.00 94.19 315 CYS A CA 1
ATOM 2572 C C . CYS A 1 315 ? 16.568 8.809 19.818 1.00 94.19 315 CYS A C 1
ATOM 2574 O O . CYS A 1 315 ? 17.311 9.225 18.931 1.00 94.19 315 CYS A O 1
ATOM 2576 N N . GLN A 1 316 ? 16.590 7.521 20.171 1.00 93.19 316 GLN A N 1
ATOM 2577 C CA . GLN A 1 316 ? 17.594 6.563 19.713 1.00 93.19 316 GLN A CA 1
ATOM 2578 C C . GLN A 1 316 ? 17.148 5.817 18.442 1.00 93.19 316 GLN A C 1
ATOM 2580 O O . GLN A 1 316 ? 16.604 4.714 18.513 1.00 93.19 316 GLN A O 1
ATOM 2585 N N . TYR A 1 317 ? 17.439 6.403 17.280 1.00 93.69 317 TYR A N 1
ATOM 2586 C CA . TYR A 1 317 ? 17.299 5.785 15.952 1.00 93.69 317 TYR A CA 1
ATOM 2587 C C . TYR A 1 317 ? 18.628 5.836 15.169 1.00 93.69 317 TYR A C 1
ATOM 2589 O O . TYR A 1 317 ? 19.616 6.405 15.634 1.00 93.69 317 TYR A O 1
ATOM 2597 N N . ARG A 1 318 ? 18.692 5.201 13.989 1.00 86.56 318 ARG A N 1
ATOM 2598 C CA . ARG A 1 318 ? 19.866 5.246 13.087 1.00 86.56 318 ARG A CA 1
ATOM 2599 C C . ARG A 1 318 ? 19.443 5.248 11.617 1.00 86.56 318 ARG A C 1
ATOM 2601 O O . ARG A 1 318 ? 18.542 4.497 11.251 1.00 86.56 318 ARG A O 1
ATOM 2608 N N . ILE A 1 319 ? 20.109 6.033 10.769 1.00 86.81 319 ILE A N 1
ATOM 2609 C CA . ILE A 1 319 ? 19.896 6.044 9.309 1.00 86.81 319 ILE A CA 1
ATOM 2610 C C . ILE A 1 319 ? 21.036 5.260 8.639 1.00 86.81 319 ILE A C 1
ATOM 2612 O O . ILE A 1 319 ? 22.035 5.829 8.210 1.00 86.81 319 ILE A O 1
ATOM 2616 N N . ASN A 1 320 ? 20.887 3.936 8.560 1.00 77.12 320 ASN A N 1
ATOM 2617 C CA . ASN A 1 320 ? 21.911 3.017 8.035 1.00 77.12 320 ASN A CA 1
ATOM 2618 C C . ASN A 1 320 ? 21.853 2.833 6.499 1.00 77.12 320 ASN A C 1
ATOM 2620 O O . ASN A 1 320 ? 22.288 1.804 5.990 1.00 77.12 320 ASN A O 1
ATOM 2624 N N . VAL A 1 321 ? 21.277 3.783 5.754 1.00 73.88 321 VAL A N 1
ATOM 2625 C CA . VAL A 1 321 ? 21.061 3.672 4.298 1.00 73.88 321 VAL A CA 1
ATOM 2626 C C . VAL A 1 321 ? 21.668 4.848 3.534 1.00 73.88 321 VAL A C 1
ATOM 2628 O O . VAL A 1 321 ? 21.779 5.968 4.047 1.00 73.88 321 VAL A O 1
ATOM 2631 N N . ASN A 1 322 ? 22.029 4.608 2.272 1.00 79.69 322 ASN A N 1
ATOM 2632 C CA . ASN A 1 322 ? 22.582 5.637 1.396 1.00 79.69 322 ASN A CA 1
ATOM 2633 C C . ASN A 1 322 ? 21.485 6.490 0.729 1.00 79.69 322 ASN A C 1
ATOM 2635 O O . ASN A 1 322 ? 21.290 6.438 -0.481 1.00 79.69 322 ASN A O 1
ATOM 2639 N N . ILE A 1 323 ? 20.760 7.256 1.547 1.00 87.19 323 ILE A N 1
ATOM 2640 C CA . ILE A 1 323 ? 19.872 8.347 1.107 1.00 87.19 323 ILE A CA 1
ATOM 2641 C C . ILE A 1 323 ? 20.614 9.694 1.137 1.00 87.19 323 ILE A C 1
ATOM 2643 O O . ILE A 1 323 ? 21.650 9.822 1.805 1.00 87.19 323 ILE A O 1
ATOM 2647 N N . SER A 1 324 ? 20.098 10.691 0.422 1.00 89.50 324 SER A N 1
ATOM 2648 C CA . SER A 1 324 ? 20.738 11.995 0.227 1.00 89.50 324 SER A CA 1
ATOM 2649 C C . SER A 1 324 ? 20.864 12.809 1.525 1.00 89.50 324 SER A C 1
ATOM 2651 O O . SER A 1 324 ? 20.172 12.559 2.519 1.00 89.50 324 SER A O 1
ATOM 2653 N N . SER A 1 325 ? 21.775 13.792 1.536 1.00 91.94 325 SER A N 1
ATOM 2654 C CA . SER A 1 325 ? 21.953 14.688 2.691 1.00 91.94 325 SER A CA 1
ATOM 2655 C C . SER A 1 325 ? 20.664 15.449 3.050 1.00 91.94 325 SER A C 1
ATOM 2657 O O . SER A 1 325 ? 20.287 15.423 4.223 1.00 91.94 325 SER A O 1
ATOM 2659 N N . PRO A 1 326 ? 19.898 16.007 2.084 1.00 94.19 326 PRO A N 1
ATOM 2660 C CA . PRO A 1 326 ? 18.624 16.662 2.383 1.00 94.19 326 PRO A CA 1
ATOM 2661 C C . PRO A 1 326 ? 17.599 15.714 3.019 1.00 94.19 326 PRO A C 1
ATOM 2663 O O . PRO A 1 326 ? 16.913 16.110 3.961 1.00 94.19 326 PRO A O 1
ATOM 2666 N N . SER A 1 327 ? 17.521 14.452 2.576 1.00 93.25 327 SER A N 1
ATOM 2667 C CA . SER A 1 327 ? 16.654 13.438 3.199 1.00 93.25 327 SER A CA 1
ATOM 2668 C C . SER A 1 327 ? 17.022 13.183 4.662 1.00 93.25 327 SER A C 1
ATOM 2670 O O . SER A 1 327 ? 16.146 13.157 5.527 1.00 93.25 327 SER A O 1
ATOM 2672 N N . LYS A 1 328 ? 18.321 13.025 4.955 1.00 95.25 328 LYS A N 1
ATOM 2673 C CA . LYS A 1 328 ? 18.838 12.832 6.324 1.00 95.25 328 LYS A CA 1
ATOM 2674 C C . LYS A 1 328 ? 18.545 14.045 7.201 1.00 95.25 328 LYS A C 1
ATOM 2676 O O . LYS A 1 328 ? 18.011 13.884 8.295 1.00 95.25 328 LYS A O 1
ATOM 2681 N N . HIS A 1 329 ? 18.837 15.242 6.699 1.00 96.50 329 HIS A N 1
ATOM 2682 C CA . HIS A 1 329 ? 18.632 16.497 7.415 1.00 96.50 329 HIS A CA 1
ATOM 2683 C C . HIS A 1 329 ? 17.154 16.724 7.763 1.00 96.50 329 HIS A C 1
ATOM 2685 O O . HIS A 1 329 ? 16.839 17.005 8.916 1.00 96.50 329 HIS A O 1
ATOM 2691 N N . MET A 1 330 ? 16.232 16.494 6.820 1.00 97.56 330 MET A N 1
ATOM 2692 C CA . MET A 1 330 ? 14.797 16.682 7.069 1.00 97.56 330 MET A CA 1
ATOM 2693 C C . MET A 1 330 ? 14.250 15.710 8.127 1.00 97.56 330 MET A C 1
ATOM 2695 O O . MET A 1 330 ? 13.494 16.121 9.006 1.00 97.56 330 MET A O 1
ATOM 2699 N N . ILE A 1 331 ? 14.672 14.438 8.091 1.00 97.94 331 ILE A N 1
ATOM 2700 C CA . ILE A 1 331 ? 14.342 13.452 9.136 1.00 97.94 331 ILE A CA 1
ATOM 2701 C C . ILE A 1 331 ? 14.892 13.911 10.494 1.00 97.94 331 ILE A C 1
ATOM 2703 O O . ILE A 1 331 ? 14.167 13.879 11.488 1.00 97.94 331 ILE A O 1
ATOM 2707 N N . MET A 1 332 ? 16.146 14.373 10.541 1.00 97.00 332 MET A N 1
ATOM 2708 C CA . MET A 1 332 ? 16.796 14.823 11.776 1.00 97.00 332 MET A CA 1
ATOM 2709 C C . MET A 1 332 ? 16.170 16.088 12.374 1.00 97.00 332 MET A C 1
ATOM 2711 O O . MET A 1 332 ? 16.177 16.227 13.594 1.00 97.00 332 MET A O 1
ATOM 2715 N N . LEU A 1 333 ? 15.605 16.986 11.564 1.00 97.81 333 LEU A N 1
ATOM 2716 C CA . LEU A 1 333 ? 14.866 18.157 12.053 1.00 97.81 333 LEU A CA 1
ATOM 2717 C C . LEU A 1 333 ? 13.508 17.780 12.668 1.00 97.81 333 LEU A C 1
ATOM 2719 O O . LEU A 1 333 ? 13.096 18.376 13.659 1.00 97.81 333 LEU A O 1
ATOM 2723 N N . MET A 1 334 ? 12.811 16.787 12.108 1.00 98.44 334 MET A N 1
ATOM 2724 C CA . MET A 1 334 ? 11.505 16.347 12.619 1.00 98.44 334 MET A CA 1
ATOM 2725 C C . MET A 1 334 ? 11.626 15.427 13.843 1.00 98.44 334 MET A C 1
ATOM 2727 O O . MET A 1 334 ? 10.855 15.551 14.794 1.00 98.44 334 MET A O 1
ATOM 2731 N N . LEU A 1 335 ? 12.615 14.529 13.857 1.00 97.94 335 LEU A N 1
ATOM 2732 C CA . LEU A 1 335 ? 12.873 13.595 14.959 1.00 97.94 335 LEU A CA 1
ATOM 2733 C C . LEU A 1 335 ? 13.819 14.201 16.010 1.00 97.94 335 LEU A C 1
ATOM 2735 O O . LEU A 1 335 ? 14.884 13.655 16.308 1.00 97.94 335 LEU A O 1
ATOM 2739 N N . GLN A 1 336 ? 13.411 15.341 16.575 1.00 96.62 336 GLN A N 1
ATOM 2740 C CA . GLN A 1 336 ? 14.053 15.975 17.731 1.00 96.62 336 GLN A CA 1
ATOM 2741 C C . GLN A 1 336 ? 13.340 15.619 19.037 1.00 96.62 336 GLN A C 1
ATOM 2743 O O . GLN A 1 336 ? 12.107 15.602 19.109 1.00 96.62 336 GLN A O 1
ATOM 2748 N N . SER A 1 337 ? 14.123 15.365 20.093 1.00 93.62 337 SER A N 1
ATOM 2749 C CA . SER A 1 337 ? 13.577 14.990 21.405 1.00 93.62 337 SER A CA 1
ATOM 2750 C C . SER A 1 337 ? 12.813 16.125 22.081 1.00 93.62 337 SER A C 1
ATOM 2752 O O . SER A 1 337 ? 11.890 15.841 22.840 1.00 93.62 337 SER A O 1
ATOM 2754 N N . GLN A 1 338 ? 13.206 17.376 21.828 1.00 95.19 338 GLN A N 1
ATOM 2755 C CA . GLN A 1 338 ? 12.518 18.552 22.350 1.00 95.19 338 GLN A CA 1
ATOM 2756 C C . GLN A 1 338 ? 11.487 19.046 21.323 1.00 95.19 338 GLN A C 1
ATOM 2758 O O . GLN A 1 338 ? 11.864 19.243 20.162 1.00 95.19 338 GLN A O 1
ATOM 2763 N N . PRO A 1 339 ? 10.206 19.219 21.703 1.00 96.19 339 PRO A N 1
ATOM 2764 C CA . PRO A 1 339 ? 9.145 19.637 20.784 1.00 96.19 339 PRO A CA 1
ATOM 2765 C C . PRO A 1 339 ? 9.431 20.974 20.089 1.00 96.19 339 PRO A C 1
ATOM 2767 O O . PRO A 1 339 ? 9.229 21.100 18.884 1.00 96.19 339 PRO A O 1
ATOM 2770 N N . GLU A 1 340 ? 9.959 21.948 20.829 1.00 95.12 340 GLU A N 1
ATOM 2771 C CA . GLU A 1 340 ? 10.291 23.299 20.366 1.00 95.12 340 GLU A CA 1
ATOM 2772 C C . GLU A 1 340 ? 11.486 23.360 19.399 1.00 95.12 340 GLU A C 1
ATOM 2774 O O . GLU A 1 340 ? 11.647 24.349 18.687 1.00 95.12 340 GLU A O 1
ATOM 2779 N N . SER A 1 341 ? 12.289 22.293 19.324 1.00 96.31 341 SER A N 1
ATOM 2780 C CA . SER A 1 341 ? 13.379 22.156 18.347 1.00 96.31 341 SER A CA 1
ATOM 2781 C C . SER A 1 341 ? 12.910 21.622 16.987 1.00 96.31 341 SER A C 1
ATOM 2783 O O . SER A 1 341 ? 13.725 21.502 16.070 1.00 96.31 341 SER A O 1
ATOM 2785 N N . ARG A 1 342 ? 11.625 21.266 16.839 1.00 98.06 342 ARG A N 1
ATOM 2786 C CA . ARG A 1 342 ? 11.049 20.788 15.573 1.00 98.06 342 ARG A CA 1
ATOM 2787 C C . ARG A 1 342 ? 10.537 21.977 14.743 1.00 98.06 342 ARG A C 1
ATOM 2789 O O . ARG A 1 342 ? 9.866 22.853 15.287 1.00 98.06 342 ARG A O 1
ATOM 2796 N N . PRO A 1 343 ? 10.803 22.027 13.426 1.00 97.19 343 PRO A N 1
ATOM 2797 C CA . PRO A 1 343 ? 10.320 23.104 12.561 1.00 97.19 343 PRO A CA 1
ATOM 2798 C C . PRO A 1 343 ? 8.799 23.043 12.362 1.00 97.19 343 PRO A C 1
ATOM 2800 O O . PRO A 1 343 ? 8.190 21.973 12.425 1.00 97.19 343 PRO A O 1
ATOM 2803 N N . LYS A 1 344 ? 8.181 24.184 12.033 1.00 95.75 344 LYS A N 1
ATOM 2804 C CA . LYS A 1 344 ? 6.766 24.225 11.631 1.00 95.75 344 LYS A CA 1
ATOM 2805 C C . LYS A 1 344 ? 6.586 23.639 10.228 1.00 95.75 344 LYS A C 1
ATOM 2807 O O . LYS A 1 344 ? 7.503 23.651 9.402 1.00 95.75 344 LYS A O 1
ATOM 2812 N N . VAL A 1 345 ? 5.368 23.192 9.916 1.00 94.44 345 VAL A N 1
ATOM 2813 C CA . VAL A 1 345 ? 5.018 22.640 8.591 1.00 94.44 345 VAL A CA 1
ATOM 2814 C C . VAL A 1 345 ? 5.318 23.636 7.460 1.00 94.44 345 VAL A C 1
ATOM 2816 O O . VAL A 1 345 ? 5.850 23.255 6.418 1.00 94.44 345 VAL A O 1
ATOM 2819 N N . SER A 1 346 ? 5.086 24.928 7.715 1.00 93.31 346 SER A N 1
ATOM 2820 C CA . SER A 1 346 ? 5.410 26.053 6.828 1.00 93.31 346 SER A CA 1
ATOM 2821 C C . SER A 1 346 ? 6.883 26.145 6.427 1.00 93.31 346 SER A C 1
ATOM 2823 O O . SER A 1 346 ? 7.199 26.786 5.429 1.00 93.31 346 SER A O 1
ATOM 2825 N N . ASP A 1 347 ? 7.784 25.551 7.206 1.00 95.69 347 ASP A N 1
ATOM 2826 C CA . ASP A 1 347 ? 9.232 25.640 7.016 1.00 95.69 347 ASP A CA 1
ATOM 2827 C C . ASP A 1 347 ? 9.780 24.322 6.458 1.00 95.69 347 ASP A C 1
ATOM 2829 O O . ASP A 1 347 ? 10.641 24.332 5.581 1.00 95.69 347 ASP A O 1
ATOM 2833 N N . LEU A 1 348 ? 9.170 23.192 6.835 1.00 96.19 348 LEU A N 1
ATOM 2834 C CA . LEU A 1 348 ? 9.360 21.899 6.168 1.00 96.19 348 LEU A CA 1
ATOM 2835 C C . LEU A 1 348 ? 8.959 21.941 4.685 1.00 96.19 348 LEU A C 1
ATOM 2837 O O . LEU A 1 348 ? 9.660 21.367 3.855 1.00 96.19 348 LEU A O 1
ATOM 2841 N N . LEU A 1 349 ? 7.897 22.670 4.326 1.00 92.19 349 LEU A N 1
ATOM 2842 C CA . LEU A 1 349 ? 7.498 22.897 2.926 1.00 92.19 349 LEU A CA 1
ATOM 2843 C C . LEU A 1 349 ? 8.538 23.687 2.106 1.00 92.19 349 LEU A C 1
ATOM 2845 O O . LEU A 1 349 ? 8.534 23.599 0.881 1.00 92.19 349 LEU A O 1
ATOM 2849 N N . LYS A 1 350 ? 9.439 24.427 2.768 1.00 94.19 350 LYS A N 1
ATOM 2850 C CA . LYS A 1 350 ? 10.554 25.172 2.152 1.00 94.19 350 LYS A CA 1
ATOM 2851 C C . LYS A 1 350 ? 11.881 24.404 2.212 1.00 94.19 350 LYS A C 1
ATOM 2853 O O . LYS A 1 350 ? 12.884 24.887 1.693 1.00 94.19 350 LYS A O 1
ATOM 2858 N N . HIS A 1 351 ? 11.918 23.249 2.882 1.00 96.44 351 HIS A N 1
ATOM 2859 C CA . HIS A 1 351 ? 13.150 22.501 3.113 1.00 96.44 351 HIS A CA 1
ATOM 2860 C C . HIS A 1 351 ? 13.745 21.992 1.794 1.00 96.44 351 HIS A C 1
ATOM 2862 O O . HIS A 1 351 ? 13.014 21.567 0.899 1.00 96.44 351 HIS A O 1
ATOM 2868 N N . GLU A 1 352 ? 15.077 21.966 1.705 1.00 93.31 352 GLU A N 1
ATOM 2869 C CA . GLU A 1 352 ? 15.846 21.566 0.518 1.00 93.31 352 GLU A CA 1
ATOM 2870 C C . GLU A 1 352 ? 15.314 20.273 -0.126 1.00 93.31 352 GLU A C 1
ATOM 2872 O O . GLU A 1 352 ? 15.030 20.244 -1.320 1.00 93.31 352 GLU A O 1
ATOM 2877 N N . PHE A 1 353 ? 15.058 19.237 0.685 1.00 93.56 353 PHE A N 1
ATOM 2878 C CA . PHE A 1 353 ? 14.495 17.963 0.218 1.00 93.56 353 PHE A CA 1
ATOM 2879 C C . PHE A 1 353 ? 13.178 18.108 -0.563 1.00 93.56 353 PHE A C 1
ATOM 2881 O O . PHE A 1 353 ? 12.948 17.316 -1.471 1.00 93.56 353 PHE A O 1
ATOM 2888 N N . ILE A 1 354 ? 12.316 19.073 -0.231 1.00 91.25 354 ILE A N 1
ATOM 2889 C CA . ILE A 1 354 ? 11.035 19.301 -0.917 1.00 91.25 354 ILE A CA 1
ATOM 2890 C C . ILE A 1 354 ? 11.224 20.133 -2.191 1.00 91.25 354 ILE A C 1
ATOM 2892 O O . ILE A 1 354 ? 10.552 19.856 -3.185 1.00 91.25 354 ILE A O 1
ATOM 2896 N N . VAL A 1 355 ? 12.121 21.127 -2.170 1.00 88.25 355 VAL A N 1
ATOM 2897 C CA . VAL A 1 355 ? 12.191 22.171 -3.210 1.00 88.25 355 VAL A CA 1
ATOM 2898 C C . VAL A 1 355 ? 13.262 21.956 -4.287 1.00 88.25 355 VAL A C 1
ATOM 2900 O O . VAL A 1 355 ? 13.074 22.451 -5.394 1.00 88.25 355 VAL A O 1
ATOM 2903 N N . THR A 1 356 ? 14.361 21.238 -4.015 1.00 75.38 356 THR A N 1
ATOM 2904 C CA . THR A 1 356 ? 15.469 21.081 -4.989 1.00 75.38 356 THR A CA 1
ATOM 2905 C C . THR A 1 356 ? 15.414 19.785 -5.797 1.00 75.38 356 THR A C 1
ATOM 2907 O O . THR A 1 356 ? 15.841 19.753 -6.948 1.00 75.38 356 THR A O 1
ATOM 2910 N N . GLY A 1 357 ? 14.908 18.698 -5.211 1.00 71.12 357 GLY A N 1
ATOM 2911 C CA . GLY A 1 357 ? 14.931 17.379 -5.843 1.00 71.12 357 GLY A CA 1
ATOM 2912 C C . GLY A 1 357 ? 13.766 17.138 -6.807 1.00 71.12 357 GLY A C 1
ATOM 2913 O O . GLY A 1 357 ? 12.647 17.590 -6.575 1.00 71.12 357 GLY A O 1
ATOM 2914 N N . TYR A 1 358 ? 14.003 16.341 -7.857 1.00 69.69 358 TYR A N 1
ATOM 2915 C CA . TYR A 1 358 ? 12.969 15.952 -8.825 1.00 69.69 358 TYR A CA 1
ATOM 2916 C C . TYR A 1 358 ? 11.709 15.412 -8.126 1.00 69.69 358 TYR A C 1
ATOM 2918 O O . TYR A 1 358 ? 11.789 14.511 -7.283 1.00 69.69 358 TYR A O 1
ATOM 2926 N N . CYS A 1 359 ? 10.549 15.966 -8.481 1.00 70.56 359 CYS A N 1
ATOM 2927 C CA . CYS A 1 359 ? 9.251 15.642 -7.900 1.00 70.56 359 CYS A CA 1
ATOM 2928 C C . CYS A 1 359 ? 8.231 15.446 -9.038 1.00 70.56 359 CYS A C 1
ATOM 2930 O O . CYS A 1 359 ? 7.864 16.430 -9.687 1.00 70.56 359 CYS A O 1
ATOM 2932 N N . PRO A 1 360 ? 7.788 14.209 -9.329 1.00 62.97 360 PRO A N 1
ATOM 2933 C CA . PRO A 1 360 ? 6.868 13.951 -10.432 1.00 62.97 360 PRO A CA 1
ATOM 2934 C C . PRO A 1 360 ? 5.501 14.599 -10.168 1.00 62.97 360 PRO A C 1
ATOM 2936 O O . PRO A 1 360 ? 4.981 14.558 -9.051 1.00 62.97 360 PRO A O 1
ATOM 2939 N N . SER A 1 361 ? 4.905 15.192 -11.207 1.00 56.56 361 SER A N 1
ATOM 2940 C CA . SER A 1 361 ? 3.606 15.879 -11.127 1.00 56.56 361 SER A CA 1
ATOM 2941 C C . SER A 1 361 ? 2.432 14.925 -10.889 1.00 56.56 361 SER A C 1
ATOM 2943 O O . SER A 1 361 ? 1.449 15.316 -10.264 1.00 56.56 361 SER A O 1
ATOM 2945 N N . LYS A 1 362 ? 2.553 13.674 -11.347 1.00 58.28 362 LYS A N 1
ATOM 2946 C CA . LYS A 1 362 ? 1.703 12.530 -10.993 1.00 58.28 362 LYS A CA 1
ATOM 2947 C C . LYS A 1 362 ? 2.565 11.275 -10.888 1.00 58.28 362 LYS A C 1
ATOM 2949 O O . LYS A 1 362 ? 3.533 11.131 -11.634 1.00 58.28 362 LYS A O 1
ATOM 2954 N N . LEU A 1 363 ? 2.198 10.356 -10.000 1.00 60.22 363 LEU A N 1
ATOM 2955 C CA . LEU A 1 363 ? 2.778 9.014 -9.956 1.00 60.22 363 LEU A CA 1
ATOM 2956 C C . LEU A 1 363 ? 1.898 8.065 -10.792 1.00 60.22 363 LEU A C 1
ATOM 2958 O O . LEU A 1 363 ? 0.676 8.113 -10.660 1.00 60.22 363 LEU A O 1
ATOM 2962 N N . PRO A 1 364 ? 2.463 7.202 -11.657 1.00 54.41 364 PRO A N 1
ATOM 2963 C CA . PRO A 1 364 ? 1.670 6.201 -12.363 1.00 54.41 364 PRO A CA 1
ATOM 2964 C C . PRO A 1 364 ? 1.183 5.116 -11.389 1.00 54.41 364 PRO A C 1
ATOM 2966 O O . PRO A 1 364 ? 1.876 4.772 -10.428 1.00 54.41 364 PRO A O 1
ATOM 2969 N N . ALA A 1 365 ? 0.024 4.511 -11.670 1.00 50.78 365 ALA A N 1
ATOM 2970 C CA . ALA A 1 365 ? -0.581 3.471 -10.823 1.00 50.78 365 ALA A CA 1
ATOM 2971 C C . ALA A 1 365 ? 0.312 2.224 -10.615 1.00 50.78 365 ALA A C 1
ATOM 2973 O O . ALA A 1 365 ? 0.114 1.459 -9.672 1.00 50.78 365 ALA A O 1
ATOM 2974 N N . SER A 1 366 ? 1.341 2.034 -11.449 1.00 49.50 366 SER A N 1
ATOM 2975 C CA . SER A 1 366 ? 2.380 1.017 -11.259 1.00 49.50 366 SER A CA 1
ATOM 2976 C C . SER A 1 366 ? 3.228 1.232 -9.997 1.00 49.50 366 SER A C 1
ATOM 2978 O O . SER A 1 366 ? 3.753 0.253 -9.465 1.00 49.50 366 SER A O 1
ATOM 2980 N N . THR A 1 367 ? 3.323 2.453 -9.451 1.00 56.91 367 THR A N 1
ATOM 2981 C CA . THR A 1 367 ? 4.107 2.719 -8.224 1.00 56.91 367 THR A CA 1
ATOM 2982 C C . THR A 1 367 ? 3.541 2.034 -6.977 1.00 56.91 367 THR A C 1
ATOM 2984 O O . THR A 1 367 ? 4.301 1.696 -6.070 1.00 56.91 367 THR A O 1
ATOM 2987 N N . LEU A 1 368 ? 2.250 1.679 -6.974 1.00 51.66 368 LEU A N 1
ATOM 2988 C CA . LEU A 1 368 ? 1.643 0.799 -5.964 1.00 51.66 368 LEU A CA 1
ATOM 2989 C C . LEU A 1 368 ? 2.288 -0.605 -5.890 1.00 51.66 368 LEU A C 1
ATOM 2991 O O . LEU A 1 368 ? 2.041 -1.334 -4.927 1.00 51.66 368 LEU A O 1
ATOM 2995 N N . TYR A 1 369 ? 3.079 -0.991 -6.901 1.00 45.34 369 TYR A N 1
ATOM 2996 C CA . TYR A 1 369 ? 3.577 -2.357 -7.113 1.00 45.34 369 TYR A CA 1
ATOM 2997 C C . TYR A 1 369 ? 5.076 -2.450 -7.418 1.00 45.34 369 TYR A C 1
ATOM 2999 O O . TYR A 1 369 ? 5.708 -3.426 -7.028 1.00 45.34 369 TYR A O 1
ATOM 3007 N N . MET A 1 370 ? 5.666 -1.458 -8.087 1.00 42.62 370 MET A N 1
ATOM 3008 C CA . MET A 1 370 ? 7.080 -1.467 -8.481 1.00 42.62 370 MET A CA 1
ATOM 3009 C C . MET A 1 370 ? 7.712 -0.082 -8.350 1.00 42.62 370 MET A C 1
ATOM 3011 O O . MET A 1 370 ? 7.022 0.928 -8.453 1.00 42.62 370 MET A O 1
ATOM 3015 N N . ALA A 1 371 ? 9.030 -0.029 -8.151 1.00 45.34 371 ALA A N 1
ATOM 3016 C CA . ALA A 1 371 ? 9.751 1.238 -8.120 1.00 45.34 371 ALA A CA 1
ATOM 3017 C C . ALA A 1 371 ? 9.736 1.907 -9.514 1.00 45.34 371 ALA A C 1
ATOM 3019 O O . ALA A 1 371 ? 10.184 1.284 -10.482 1.00 45.34 371 ALA A O 1
ATOM 3020 N N . PRO A 1 372 ? 9.247 3.154 -9.640 1.00 51.62 372 PRO A N 1
ATOM 3021 C CA . PRO A 1 372 ? 9.328 3.909 -10.882 1.00 51.62 372 PRO A CA 1
ATOM 3022 C C . PRO A 1 372 ? 10.788 4.205 -11.232 1.00 51.62 372 PRO A C 1
ATOM 3024 O O . PRO A 1 372 ? 11.607 4.529 -10.370 1.00 51.62 372 PRO A O 1
ATOM 3027 N N . ARG A 1 373 ? 11.109 4.124 -12.524 1.00 48.53 373 ARG A N 1
ATOM 3028 C CA . ARG A 1 373 ? 12.384 4.596 -13.068 1.00 48.53 373 ARG A CA 1
ATOM 3029 C C . ARG A 1 373 ? 12.193 6.039 -13.516 1.00 48.53 373 ARG A C 1
ATOM 3031 O O . ARG A 1 373 ? 11.450 6.290 -14.456 1.00 48.53 373 ARG A O 1
ATOM 3038 N N . PHE A 1 374 ? 12.842 6.969 -12.824 1.00 50.66 374 PHE A N 1
ATOM 3039 C CA . PHE A 1 374 ? 12.895 8.372 -13.227 1.00 50.66 374 PHE A CA 1
ATOM 3040 C C . PHE A 1 374 ? 14.183 8.611 -14.013 1.00 50.66 374 PHE A C 1
ATOM 3042 O O . PHE A 1 374 ? 15.264 8.253 -13.545 1.00 50.66 374 PHE A O 1
ATOM 3049 N N . GLU A 1 375 ? 14.074 9.200 -15.201 1.00 38.09 375 GLU A N 1
ATOM 3050 C CA . GLU A 1 375 ? 15.233 9.518 -16.033 1.00 38.09 375 GLU A CA 1
ATOM 3051 C C . GLU A 1 375 ? 15.949 10.757 -15.479 1.00 38.09 375 GLU A C 1
ATOM 3053 O O . GLU A 1 375 ? 15.472 11.887 -15.579 1.00 38.09 375 GLU A O 1
ATOM 3058 N N . THR A 1 376 ? 17.094 10.538 -14.831 1.00 36.75 376 THR A N 1
ATOM 3059 C CA . THR A 1 376 ? 17.929 11.603 -14.266 1.00 36.75 376 THR A CA 1
ATOM 3060 C C . THR A 1 376 ? 18.861 12.167 -15.335 1.00 36.75 376 THR A C 1
ATOM 3062 O O . THR A 1 376 ? 19.816 11.498 -15.728 1.00 36.75 376 THR A O 1
ATOM 3065 N N . ASN A 1 377 ? 18.620 13.408 -15.762 1.00 33.38 377 ASN A N 1
ATOM 3066 C CA . ASN A 1 377 ? 19.377 14.120 -16.805 1.00 33.38 377 ASN A CA 1
ATOM 3067 C C . ASN A 1 377 ? 20.802 14.577 -16.381 1.00 33.38 377 ASN A C 1
ATOM 3069 O O . ASN A 1 377 ? 21.294 15.608 -16.838 1.00 33.38 377 ASN A O 1
ATOM 3073 N N . GLU A 1 378 ? 21.488 13.831 -15.508 1.00 29.00 378 GLU A N 1
ATOM 3074 C CA . GLU A 1 378 ? 22.814 14.196 -14.985 1.00 29.00 378 GLU A CA 1
ATOM 3075 C C . GLU A 1 378 ? 23.958 13.416 -15.654 1.00 29.00 378 GLU A C 1
ATOM 3077 O O . GLU A 1 378 ? 24.205 12.238 -15.388 1.00 29.00 378 GLU A O 1
ATOM 3082 N N . ASN A 1 379 ? 24.705 14.116 -16.514 1.00 34.72 379 ASN A N 1
ATOM 3083 C CA . ASN A 1 379 ? 25.890 13.612 -17.215 1.00 34.72 379 ASN A CA 1
ATOM 3084 C C . ASN A 1 379 ? 27.145 13.569 -16.312 1.00 34.72 379 ASN A C 1
ATOM 3086 O O . ASN A 1 379 ? 28.125 14.272 -16.564 1.00 34.72 379 ASN A O 1
ATOM 3090 N N . THR A 1 380 ? 27.157 12.731 -15.270 1.00 31.98 380 THR A N 1
ATOM 3091 C CA . THR A 1 380 ? 28.325 12.569 -14.372 1.00 31.98 380 THR A CA 1
ATOM 3092 C C . THR A 1 380 ? 28.599 11.113 -13.970 1.00 31.98 380 THR A C 1
ATOM 3094 O O . THR A 1 380 ? 28.277 10.661 -12.872 1.00 31.98 380 THR A O 1
ATOM 3097 N N . ARG A 1 381 ? 29.307 10.361 -14.827 1.00 25.80 381 ARG A N 1
ATOM 3098 C CA . ARG A 1 381 ? 29.992 9.111 -14.430 1.00 25.80 381 ARG A CA 1
ATOM 3099 C C . ARG A 1 381 ? 31.395 9.015 -15.031 1.00 25.80 381 ARG A C 1
ATOM 3101 O O . ARG A 1 381 ? 31.544 8.931 -16.245 1.00 25.80 381 ARG A O 1
ATOM 3108 N N . LYS A 1 382 ? 32.417 8.964 -14.169 1.00 30.66 382 LYS A N 1
ATOM 3109 C CA . LYS A 1 382 ? 33.767 8.487 -14.520 1.00 30.66 382 LYS A CA 1
ATOM 3110 C C . LYS A 1 382 ? 33.833 6.955 -14.330 1.00 30.66 382 LYS A C 1
ATOM 3112 O O . LYS A 1 382 ? 33.118 6.442 -13.468 1.00 30.66 382 LYS A O 1
ATOM 3117 N N . PRO A 1 383 ? 34.621 6.213 -15.132 1.00 25.95 383 PRO A N 1
ATOM 3118 C CA . PRO A 1 383 ? 34.675 4.750 -15.071 1.00 25.95 383 PRO A CA 1
ATOM 3119 C C . PRO A 1 383 ? 35.451 4.222 -13.852 1.00 25.95 383 PRO A C 1
ATOM 3121 O O . PRO A 1 383 ? 36.379 4.855 -13.361 1.00 25.95 383 PRO A O 1
ATOM 3124 N N . LEU A 1 384 ? 35.071 3.029 -13.388 1.00 26.45 384 LEU A N 1
ATOM 3125 C CA . LEU A 1 384 ? 35.447 2.460 -12.088 1.00 26.45 384 LEU A CA 1
ATOM 3126 C C . LEU A 1 384 ? 36.725 1.587 -12.137 1.00 26.45 384 LEU A C 1
ATOM 3128 O O . LEU A 1 384 ? 36.713 0.449 -11.681 1.00 26.45 384 LEU A O 1
ATOM 3132 N N . ILE A 1 385 ? 37.806 2.082 -12.747 1.00 30.48 385 ILE A N 1
ATOM 3133 C CA . ILE A 1 385 ? 39.011 1.273 -13.051 1.00 30.48 385 ILE A CA 1
ATOM 3134 C C . ILE A 1 385 ? 40.031 1.213 -11.892 1.00 30.48 385 ILE A C 1
ATOM 3136 O O . ILE A 1 385 ? 40.825 0.283 -11.824 1.00 30.48 385 ILE A O 1
ATOM 3140 N N . GLU A 1 386 ? 40.004 2.161 -10.953 1.00 32.25 386 GLU A N 1
ATOM 3141 C CA . GLU A 1 386 ? 41.104 2.381 -9.993 1.00 32.25 386 GLU A CA 1
ATOM 3142 C C . GLU A 1 386 ? 40.939 1.681 -8.624 1.00 32.25 386 GLU A C 1
ATOM 3144 O O . GLU A 1 386 ? 41.692 1.982 -7.701 1.00 32.25 386 GLU A O 1
ATOM 3149 N N . LEU A 1 387 ? 39.950 0.788 -8.446 1.00 28.91 387 LEU A N 1
ATOM 3150 C CA . LEU A 1 387 ? 39.457 0.425 -7.102 1.00 28.91 387 LEU A CA 1
ATOM 3151 C C . LEU A 1 387 ? 39.498 -1.052 -6.666 1.00 28.91 387 LEU A C 1
ATOM 3153 O O . LEU A 1 387 ? 39.077 -1.317 -5.546 1.00 28.91 387 LEU A O 1
ATOM 3157 N N . ASN A 1 388 ? 40.007 -1.998 -7.465 1.00 27.27 388 ASN A N 1
ATOM 3158 C CA . ASN A 1 388 ? 40.190 -3.390 -7.009 1.00 27.27 388 ASN A CA 1
ATOM 3159 C C . ASN A 1 388 ? 41.439 -4.060 -7.613 1.00 27.27 388 ASN A C 1
ATOM 3161 O O . ASN A 1 388 ? 41.384 -4.670 -8.677 1.00 27.27 388 ASN A O 1
ATOM 3165 N N . ASN A 1 389 ? 42.545 -4.006 -6.867 1.00 26.11 389 ASN A N 1
ATOM 3166 C CA . ASN A 1 389 ? 43.569 -5.053 -6.870 1.00 26.11 389 ASN A CA 1
ATOM 3167 C C . ASN A 1 389 ? 43.316 -5.939 -5.635 1.00 26.11 389 ASN A C 1
ATOM 3169 O O . ASN A 1 389 ? 43.288 -5.394 -4.533 1.00 26.11 389 ASN A O 1
ATOM 3173 N N . GLY A 1 390 ? 43.204 -7.263 -5.795 1.00 26.70 390 GLY A N 1
ATOM 3174 C CA . GLY A 1 390 ? 43.256 -8.227 -4.678 1.00 26.70 390 GLY A CA 1
ATOM 3175 C C . GLY A 1 390 ? 41.964 -9.000 -4.359 1.00 26.70 390 GLY A C 1
ATOM 3176 O O . GLY A 1 390 ? 41.142 -8.536 -3.581 1.00 26.70 390 GLY A O 1
ATOM 3177 N N . ASP A 1 391 ? 41.885 -10.206 -4.930 1.00 24.28 391 ASP A N 1
ATOM 3178 C CA . ASP A 1 391 ? 41.392 -11.493 -4.392 1.00 24.28 391 ASP A CA 1
ATOM 3179 C C . ASP A 1 391 ? 39.968 -11.680 -3.773 1.00 24.28 391 ASP A C 1
ATOM 3181 O O . ASP A 1 391 ? 39.500 -10.877 -2.966 1.00 24.28 391 ASP A O 1
ATOM 3185 N N . PRO A 1 392 ? 39.270 -12.806 -4.081 1.00 26.23 392 PRO A N 1
ATOM 3186 C CA . PRO A 1 392 ? 37.927 -13.129 -3.571 1.00 26.23 392 PRO A CA 1
ATOM 3187 C C . PRO A 1 392 ? 37.888 -14.228 -2.481 1.00 26.23 392 PRO A C 1
ATOM 3189 O O . PRO A 1 392 ? 38.745 -15.108 -2.438 1.00 26.23 392 PRO A O 1
ATOM 3192 N N . ILE A 1 393 ? 36.808 -14.273 -1.680 1.00 22.78 393 ILE A N 1
ATOM 3193 C CA . ILE A 1 393 ? 36.429 -15.429 -0.830 1.00 22.78 393 ILE A CA 1
ATOM 3194 C C . ILE A 1 393 ? 34.910 -15.709 -0.936 1.00 22.78 393 ILE A C 1
ATOM 3196 O O . ILE A 1 393 ? 34.106 -14.794 -1.102 1.00 22.78 393 ILE A O 1
ATOM 3200 N N . LEU A 1 394 ? 34.533 -16.994 -0.868 1.00 26.22 394 LEU A N 1
ATOM 3201 C CA . LEU A 1 394 ? 33.196 -17.569 -1.119 1.00 26.22 394 LEU A CA 1
ATOM 3202 C C . LEU A 1 394 ? 32.373 -17.801 0.168 1.00 26.22 394 LEU A C 1
ATOM 3204 O O . LEU A 1 394 ? 32.954 -18.135 1.197 1.00 26.22 394 LEU A O 1
ATOM 3208 N N . ILE A 1 395 ? 31.031 -17.777 0.079 1.00 22.09 395 ILE A N 1
ATOM 3209 C CA . ILE A 1 395 ? 30.084 -18.410 1.035 1.00 22.09 395 ILE A CA 1
ATOM 3210 C C . ILE A 1 395 ? 28.881 -18.992 0.254 1.00 22.09 395 ILE A C 1
ATOM 3212 O O . ILE A 1 395 ? 28.520 -18.470 -0.800 1.00 22.09 395 ILE A O 1
ATOM 3216 N N . THR A 1 396 ? 28.271 -20.070 0.761 1.00 21.98 396 THR A N 1
ATOM 3217 C CA . THR A 1 396 ? 27.272 -20.918 0.076 1.00 21.98 396 THR A CA 1
ATOM 3218 C C . THR A 1 396 ? 25.908 -21.042 0.790 1.00 21.98 396 THR A C 1
ATOM 3220 O O . THR A 1 396 ? 25.867 -21.287 1.991 1.00 21.98 396 THR A O 1
ATOM 3223 N N . ASP A 1 397 ? 24.832 -21.006 -0.002 1.00 23.89 397 ASP A N 1
ATOM 3224 C CA . ASP A 1 397 ? 23.600 -21.828 0.041 1.00 23.89 397 ASP A CA 1
ATOM 3225 C C . ASP A 1 397 ? 22.619 -21.955 1.249 1.00 23.89 397 ASP A C 1
ATOM 3227 O O . ASP A 1 397 ? 22.874 -22.622 2.247 1.00 23.89 397 ASP A O 1
ATOM 3231 N N . SER A 1 398 ? 21.368 -21.550 0.947 1.00 24.97 398 SER A N 1
ATOM 3232 C CA . SER A 1 398 ? 20.121 -22.369 0.964 1.00 24.97 398 SER A CA 1
ATOM 3233 C C . SER A 1 398 ? 19.059 -22.314 2.118 1.00 24.97 398 SER A C 1
ATOM 3235 O O . SER A 1 398 ? 19.394 -22.017 3.262 1.00 24.97 398 SER A O 1
ATOM 3237 N N . PRO A 1 399 ? 17.735 -22.533 1.819 1.00 40.97 399 PRO A N 1
ATOM 3238 C CA . PRO A 1 399 ? 16.597 -21.900 2.549 1.00 40.97 399 PRO A CA 1
ATOM 3239 C C . PRO A 1 399 ? 15.344 -22.797 2.832 1.00 40.97 399 PRO A C 1
ATOM 3241 O O . PRO A 1 399 ? 15.371 -23.995 2.533 1.00 40.97 399 PRO A O 1
ATOM 3244 N N . GLN A 1 400 ? 14.203 -22.242 3.338 1.00 22.34 400 GLN A N 1
ATOM 3245 C CA . GLN A 1 400 ? 12.877 -22.937 3.320 1.00 22.34 400 GLN A CA 1
ATOM 3246 C C . GLN A 1 400 ? 11.530 -22.161 3.641 1.00 22.34 400 GLN A C 1
ATOM 3248 O O . GLN A 1 400 ? 11.147 -22.123 4.802 1.00 22.34 400 GLN A O 1
ATOM 3253 N N . LYS A 1 401 ? 10.719 -21.785 2.605 1.00 24.61 401 LYS A N 1
ATOM 3254 C CA . LYS A 1 401 ? 9.212 -21.948 2.442 1.00 24.61 401 LYS A CA 1
ATOM 3255 C C . LYS A 1 401 ? 8.217 -21.138 3.376 1.00 24.61 401 LYS A C 1
ATOM 3257 O O . LYS A 1 401 ? 8.621 -20.784 4.469 1.00 24.61 401 LYS A O 1
ATOM 3262 N N . ARG A 1 402 ? 6.894 -20.860 3.133 1.00 25.89 402 ARG A N 1
ATOM 3263 C CA . ARG A 1 402 ? 5.898 -20.918 1.991 1.00 25.89 402 ARG A CA 1
ATOM 3264 C C . ARG A 1 402 ? 4.458 -20.345 2.320 1.00 25.89 402 ARG A C 1
ATOM 3266 O O . ARG A 1 402 ? 3.992 -20.610 3.417 1.00 25.89 402 ARG A O 1
ATOM 3273 N N . ASN A 1 403 ? 3.700 -19.835 1.307 1.00 26.94 403 ASN A N 1
ATOM 3274 C CA . ASN A 1 403 ? 2.191 -19.795 1.128 1.00 26.94 403 ASN A CA 1
ATOM 3275 C C . ASN A 1 403 ? 1.296 -19.033 2.194 1.00 26.94 403 ASN A C 1
ATOM 3277 O O . ASN A 1 403 ? 1.844 -18.630 3.207 1.00 26.94 403 ASN A O 1
ATOM 3281 N N . ASN A 1 404 ? -0.037 -18.727 2.103 1.00 32.47 404 ASN A N 1
ATOM 3282 C CA . ASN A 1 404 ? -1.150 -18.805 1.092 1.00 32.47 404 ASN A CA 1
ATOM 3283 C C . ASN A 1 404 ? -2.373 -17.849 1.392 1.00 32.47 404 ASN A C 1
ATOM 3285 O O . ASN A 1 404 ? -2.538 -17.507 2.556 1.00 32.47 404 ASN A O 1
ATOM 3289 N N . SER A 1 405 ? -3.291 -17.520 0.433 1.00 33.09 405 SER A N 1
ATOM 3290 C CA . SER A 1 405 ? -4.702 -17.028 0.683 1.00 33.09 405 SER A CA 1
ATOM 3291 C C . SER A 1 405 ? -5.653 -16.928 -0.569 1.00 33.09 405 SER A C 1
ATOM 3293 O O . SER A 1 405 ? -5.275 -17.356 -1.656 1.00 33.09 405 SER A O 1
ATOM 3295 N N . ILE A 1 406 ? -6.895 -16.408 -0.413 1.00 27.25 406 ILE A N 1
ATOM 3296 C CA . ILE A 1 406 ? -8.153 -16.592 -1.216 1.00 27.25 406 ILE A CA 1
ATOM 3297 C C . ILE A 1 406 ? -8.615 -15.318 -1.992 1.00 27.25 406 ILE A C 1
ATOM 3299 O O . ILE A 1 406 ? -8.281 -14.224 -1.552 1.00 27.25 406 ILE A O 1
ATOM 3303 N N . ALA A 1 407 ? -9.414 -15.429 -3.080 1.00 24.44 407 ALA A N 1
ATOM 3304 C CA . ALA A 1 407 ? -10.288 -14.340 -3.591 1.00 24.44 407 ALA A CA 1
ATOM 3305 C C . ALA A 1 407 ? -11.404 -14.808 -4.555 1.00 24.44 407 ALA A C 1
ATOM 3307 O O . ALA A 1 407 ? -11.103 -15.497 -5.525 1.00 24.44 407 ALA A O 1
ATOM 3308 N N . ALA A 1 408 ? -12.646 -14.347 -4.354 1.00 22.55 408 ALA A N 1
ATOM 3309 C CA . ALA A 1 408 ? -13.747 -14.329 -5.333 1.00 22.55 408 ALA A CA 1
ATOM 3310 C C . ALA A 1 408 ? -14.621 -13.083 -5.111 1.00 22.55 408 ALA A C 1
ATOM 3312 O O . ALA A 1 408 ? -14.700 -12.635 -3.974 1.00 22.55 408 ALA A O 1
ATOM 3313 N N . GLY A 1 409 ? -15.302 -12.562 -6.143 1.00 23.12 409 GLY A N 1
ATOM 3314 C CA . GLY A 1 409 ? -16.404 -11.601 -5.945 1.00 23.12 409 GLY A CA 1
ATOM 3315 C C . GLY A 1 409 ? -16.470 -10.372 -6.863 1.00 23.12 409 GLY A C 1
ATOM 3316 O O . GLY A 1 409 ? -17.195 -9.437 -6.543 1.00 23.12 409 GLY A O 1
ATOM 3317 N N . ILE A 1 410 ? -15.748 -10.320 -7.991 1.00 26.28 410 ILE A N 1
ATOM 3318 C CA . ILE A 1 410 ? -15.774 -9.149 -8.894 1.00 26.28 410 ILE A CA 1
ATOM 3319 C C . ILE A 1 410 ? -16.196 -9.568 -10.306 1.00 26.28 410 ILE A C 1
ATOM 3321 O O . ILE A 1 410 ? -15.353 -9.992 -11.089 1.00 26.28 410 ILE A O 1
ATOM 3325 N N . VAL A 1 411 ? -17.484 -9.422 -10.638 1.00 25.56 411 VAL A N 1
ATOM 3326 C CA . VAL A 1 411 ? -18.026 -9.466 -12.013 1.00 25.56 411 VAL A CA 1
ATOM 3327 C C . VAL A 1 411 ? -19.254 -8.543 -12.089 1.00 25.56 411 VAL A C 1
ATOM 3329 O O . VAL A 1 411 ? -20.112 -8.623 -11.216 1.00 25.56 411 VAL A O 1
ATOM 3332 N N . SER A 1 412 ? -19.395 -7.757 -13.166 1.00 23.92 412 SER A N 1
ATOM 3333 C CA . SER A 1 412 ? -20.565 -6.900 -13.502 1.00 23.92 412 SER A CA 1
ATOM 3334 C C . SER A 1 412 ? -20.618 -5.481 -12.898 1.00 23.92 412 SER A C 1
ATOM 3336 O O . SER A 1 412 ? -21.499 -5.163 -12.104 1.00 23.92 412 SER A O 1
ATOM 3338 N N . ALA A 1 413 ? -19.736 -4.584 -13.362 1.00 23.23 413 ALA A N 1
ATOM 3339 C CA . ALA A 1 413 ? -19.923 -3.124 -13.232 1.00 23.23 413 ALA A CA 1
ATOM 3340 C C . ALA A 1 413 ? -19.258 -2.284 -14.355 1.00 23.23 413 ALA A C 1
ATOM 3342 O O . ALA A 1 413 ? -19.198 -1.061 -14.258 1.00 23.23 413 ALA A O 1
ATOM 3343 N N . ALA A 1 414 ? -18.719 -2.909 -15.409 1.00 24.91 414 ALA A N 1
ATOM 3344 C CA . ALA A 1 414 ? -17.707 -2.299 -16.282 1.00 24.91 414 ALA A CA 1
ATOM 3345 C C . ALA A 1 414 ? -18.238 -1.680 -17.598 1.00 24.91 414 ALA A C 1
ATOM 3347 O O . ALA A 1 414 ? -17.497 -1.590 -18.575 1.00 24.91 414 ALA A O 1
ATOM 3348 N N . GLN A 1 415 ? -19.494 -1.217 -17.646 1.00 24.59 415 GLN A N 1
ATOM 3349 C CA . GLN A 1 415 ? -20.065 -0.581 -18.845 1.00 24.59 415 GLN A CA 1
ATOM 3350 C C . GLN A 1 415 ? -20.734 0.769 -18.531 1.00 24.59 415 GLN A C 1
ATOM 3352 O O . GLN A 1 415 ? -21.501 0.880 -17.582 1.00 24.59 415 GLN A O 1
ATOM 3357 N N . GLN A 1 416 ? -20.463 1.770 -19.388 1.00 23.55 416 GLN A N 1
ATOM 3358 C CA . GLN A 1 416 ? -20.890 3.186 -19.306 1.00 23.55 416 GLN A CA 1
ATOM 3359 C C . GLN A 1 416 ? -20.270 3.960 -18.109 1.00 23.55 416 GLN A C 1
ATOM 3361 O O . GLN A 1 416 ? -20.739 3.882 -16.983 1.00 23.55 416 GLN A O 1
ATOM 3366 N N . ASN A 1 417 ? -19.233 4.795 -18.259 1.00 24.23 417 ASN A N 1
ATOM 3367 C CA . ASN A 1 417 ? -19.007 5.790 -19.316 1.00 24.23 417 ASN A CA 1
ATOM 3368 C C . ASN A 1 417 ? -17.513 6.101 -19.534 1.00 24.23 417 ASN A C 1
ATOM 3370 O O . ASN A 1 417 ? -16.708 6.043 -18.607 1.00 24.23 417 ASN A O 1
ATOM 3374 N N . GLY A 1 418 ? -17.145 6.488 -20.759 1.00 26.72 418 GLY A N 1
ATOM 3375 C CA . GLY A 1 418 ? -15.746 6.649 -21.159 1.00 26.72 418 GLY A CA 1
ATOM 3376 C C . GLY A 1 418 ? -15.088 7.979 -20.769 1.00 26.72 418 GLY A C 1
ATOM 3377 O O . GLY A 1 418 ? -15.402 9.025 -21.336 1.00 26.72 418 GLY A O 1
ATOM 3378 N N . LYS A 1 419 ? -14.058 7.907 -19.919 1.00 23.70 419 LYS A N 1
ATOM 3379 C CA . LYS A 1 419 ? -12.814 8.686 -20.069 1.00 23.70 419 LYS A CA 1
ATOM 3380 C C . LYS A 1 419 ? -11.642 7.716 -19.906 1.00 23.70 419 LYS A C 1
ATOM 3382 O O . LYS A 1 419 ? -11.645 6.909 -18.984 1.00 23.70 419 LYS A O 1
ATOM 3387 N N . GLY A 1 420 ? -10.716 7.721 -20.863 1.00 24.23 420 GLY A N 1
ATOM 3388 C CA . GLY A 1 420 ? -9.794 6.602 -21.071 1.00 24.23 420 GLY A CA 1
ATOM 3389 C C . GLY A 1 420 ? -8.733 6.433 -19.982 1.00 24.23 420 GLY A C 1
ATOM 3390 O O . GLY A 1 420 ? -8.039 7.386 -19.631 1.00 24.23 420 GLY A O 1
ATOM 3391 N N . TYR A 1 421 ? -8.553 5.192 -19.527 1.00 25.78 421 TYR A N 1
ATOM 3392 C CA . TYR A 1 421 ? -7.280 4.743 -18.961 1.00 25.78 421 TYR A CA 1
ATOM 3393 C C . TYR A 1 421 ? -6.191 4.783 -20.044 1.00 25.78 421 TYR A C 1
ATOM 3395 O O . TYR A 1 421 ? -6.488 4.635 -21.231 1.00 25.78 421 TYR A O 1
ATOM 3403 N N . VAL A 1 422 ? -4.923 4.909 -19.642 1.00 29.81 422 VAL A N 1
ATOM 3404 C CA . VAL A 1 422 ? -3.797 4.647 -20.552 1.00 29.81 422 VAL A CA 1
ATOM 3405 C C . VAL A 1 422 ? -3.797 3.151 -20.870 1.00 29.81 422 VAL A C 1
ATOM 3407 O O . VAL A 1 422 ? -3.507 2.322 -20.005 1.00 29.81 422 VAL A O 1
ATOM 3410 N N . VAL A 1 423 ? -4.198 2.811 -22.094 1.00 40.28 423 VAL A N 1
ATOM 3411 C CA . VAL A 1 423 ? -4.253 1.432 -22.591 1.00 40.28 423 VAL A CA 1
ATOM 3412 C C . VAL A 1 423 ? -2.828 0.898 -22.760 1.00 40.28 423 VAL A C 1
ATOM 3414 O O . VAL A 1 423 ? -1.914 1.644 -23.100 1.00 40.28 423 VAL A O 1
ATOM 3417 N N . PHE A 1 424 ? -2.629 -0.402 -22.532 1.00 53.06 424 PHE A N 1
ATOM 3418 C CA . PHE A 1 424 ? -1.384 -1.079 -22.897 1.00 53.06 424 PHE A CA 1
ATOM 3419 C C . PHE A 1 424 ? -1.230 -1.079 -24.426 1.00 53.06 424 PHE A C 1
ATOM 3421 O O . PHE A 1 424 ? -1.856 -1.888 -25.112 1.00 53.06 424 PHE A O 1
ATOM 3428 N N . ASP A 1 425 ? -0.408 -0.174 -24.961 1.00 68.00 425 ASP A N 1
ATOM 3429 C CA . ASP A 1 425 ? -0.097 -0.153 -26.389 1.00 68.00 425 ASP A CA 1
ATOM 3430 C C . ASP A 1 425 ? 0.983 -1.198 -26.717 1.00 68.00 425 ASP A C 1
ATOM 3432 O O . ASP A 1 425 ? 2.186 -1.014 -26.495 1.00 68.00 425 ASP A O 1
ATOM 3436 N N . ALA A 1 426 ? 0.535 -2.335 -27.249 1.00 68.31 426 ALA A N 1
ATOM 3437 C CA . ALA A 1 426 ? 1.412 -3.403 -27.709 1.00 68.31 426 ALA A CA 1
ATOM 3438 C C . ALA A 1 426 ? 2.282 -2.984 -28.910 1.00 68.31 426 ALA A C 1
ATOM 3440 O O . ALA A 1 426 ? 3.397 -3.496 -29.046 1.00 68.31 426 ALA A O 1
ATOM 3441 N N . LYS A 1 427 ? 1.803 -2.066 -29.766 1.00 74.94 427 LYS A N 1
ATOM 3442 C CA . LYS A 1 427 ? 2.506 -1.611 -30.975 1.00 74.94 427 LYS A CA 1
ATOM 3443 C C . LYS A 1 427 ? 3.621 -0.628 -30.619 1.00 74.94 427 LYS A C 1
ATOM 3445 O O . LYS A 1 427 ? 4.729 -0.800 -31.121 1.00 74.94 427 LYS A O 1
ATOM 3450 N N . GLU A 1 428 ? 3.394 0.308 -29.697 1.00 77.75 428 GLU A N 1
ATOM 3451 C CA . GLU A 1 428 ? 4.452 1.180 -29.158 1.00 77.75 428 GLU A CA 1
ATOM 3452 C C . GLU A 1 428 ? 5.562 0.345 -28.496 1.00 77.75 428 GLU A C 1
ATOM 3454 O O . GLU A 1 428 ? 6.730 0.454 -28.870 1.00 77.75 428 GLU A O 1
ATOM 3459 N N . ASN A 1 429 ? 5.198 -0.589 -27.606 1.00 75.94 429 ASN A N 1
ATOM 3460 C CA . ASN A 1 429 ? 6.161 -1.477 -26.940 1.00 75.94 429 ASN A CA 1
ATOM 3461 C C . ASN A 1 429 ? 7.002 -2.300 -27.937 1.00 75.94 429 ASN A C 1
ATOM 3463 O O . ASN A 1 429 ? 8.213 -2.459 -27.749 1.00 75.94 429 ASN A O 1
ATOM 3467 N N . PHE A 1 430 ? 6.387 -2.819 -29.005 1.00 81.56 430 PHE A N 1
ATOM 3468 C CA . PHE A 1 430 ? 7.109 -3.527 -30.063 1.00 81.56 430 PHE A CA 1
ATOM 3469 C C . PHE A 1 430 ? 7.973 -2.603 -30.925 1.00 81.56 430 PHE A C 1
ATOM 3471 O O . PHE A 1 430 ? 9.070 -3.016 -31.300 1.00 81.56 430 PHE A O 1
ATOM 3478 N N . ALA A 1 431 ? 7.527 -1.383 -31.234 1.00 82.75 431 ALA A N 1
ATOM 3479 C CA . ALA A 1 431 ? 8.313 -0.408 -31.987 1.00 82.75 431 ALA A CA 1
ATOM 3480 C C . ALA A 1 431 ? 9.585 -0.026 -31.213 1.00 82.75 431 ALA A C 1
ATOM 3482 O O . ALA A 1 431 ? 10.690 -0.166 -31.745 1.00 82.75 431 ALA A O 1
ATOM 3483 N N . THR A 1 432 ? 9.452 0.314 -29.927 1.00 84.38 432 THR A N 1
ATOM 3484 C CA . THR A 1 432 ? 10.585 0.576 -29.028 1.00 84.38 432 THR A CA 1
ATOM 3485 C C . THR A 1 432 ? 11.542 -0.617 -28.961 1.00 84.38 432 THR A C 1
ATOM 3487 O O . THR A 1 432 ? 12.750 -0.451 -29.140 1.00 84.38 432 THR A O 1
ATOM 3490 N N . LEU A 1 433 ? 11.033 -1.840 -28.753 1.00 84.56 433 LEU A N 1
ATOM 3491 C CA . LEU A 1 433 ? 11.888 -3.030 -28.671 1.00 84.56 433 LEU A CA 1
ATOM 3492 C C . LEU A 1 433 ? 12.583 -3.347 -30.008 1.00 84.56 433 LEU A C 1
ATOM 3494 O O . LEU A 1 433 ? 13.753 -3.732 -30.019 1.00 84.56 433 LEU A O 1
ATOM 3498 N N . LYS A 1 434 ? 11.896 -3.157 -31.139 1.00 87.75 434 LYS A N 1
ATOM 3499 C CA . LYS A 1 434 ? 12.455 -3.305 -32.490 1.00 87.75 434 LYS A CA 1
ATOM 3500 C C . LYS A 1 434 ? 13.622 -2.343 -32.713 1.00 87.75 434 LYS A C 1
ATOM 3502 O O . LYS A 1 434 ? 14.665 -2.778 -33.197 1.00 87.75 434 LYS A O 1
ATOM 3507 N N . GLU A 1 435 ? 13.485 -1.070 -32.349 1.00 88.00 435 GLU A N 1
ATOM 3508 C CA . GLU A 1 435 ? 14.570 -0.091 -32.491 1.00 88.00 435 GLU A CA 1
ATOM 3509 C C . GLU A 1 435 ? 15.765 -0.409 -31.587 1.00 88.00 435 GLU A C 1
ATOM 3511 O O . GLU A 1 435 ? 16.909 -0.383 -32.049 1.00 88.00 435 GLU A O 1
ATOM 3516 N N . GLN A 1 436 ? 15.515 -0.783 -30.329 1.00 88.44 436 GLN A N 1
ATOM 3517 C CA . GLN A 1 436 ? 16.561 -1.213 -29.395 1.00 88.44 436 GLN A CA 1
ATOM 3518 C C . GLN A 1 436 ? 17.332 -2.439 -29.921 1.00 88.44 436 GLN A C 1
ATOM 3520 O O . GLN A 1 436 ? 18.566 -2.437 -29.937 1.00 88.44 436 GLN A O 1
ATOM 3525 N N . LEU A 1 437 ? 16.624 -3.457 -30.426 1.00 89.81 437 LEU A N 1
ATOM 3526 C CA . LEU A 1 437 ? 17.237 -4.627 -31.063 1.00 89.81 437 LEU A CA 1
ATOM 3527 C C . LEU A 1 437 ? 18.031 -4.238 -32.314 1.00 89.81 437 LEU A C 1
ATOM 3529 O O . LEU A 1 437 ? 19.162 -4.690 -32.475 1.00 89.81 437 LEU A O 1
ATOM 3533 N N . LEU A 1 438 ? 17.497 -3.370 -33.179 1.00 90.81 438 LEU A N 1
ATOM 3534 C CA . LEU A 1 438 ? 18.196 -2.903 -34.379 1.00 90.81 438 LEU A CA 1
ATOM 3535 C C . LEU A 1 438 ? 19.499 -2.160 -34.039 1.00 90.81 438 LEU A C 1
ATOM 3537 O O . LEU A 1 438 ? 20.480 -2.279 -34.777 1.00 90.81 438 LEU A O 1
ATOM 3541 N N . GLN A 1 439 ? 19.546 -1.419 -32.928 1.00 88.19 439 GLN A N 1
ATOM 3542 C CA . GLN A 1 439 ? 20.785 -0.812 -32.433 1.00 88.19 439 GLN A CA 1
ATOM 3543 C C . GLN A 1 439 ? 21.775 -1.862 -31.905 1.00 88.19 439 GLN A C 1
ATOM 3545 O O . GLN A 1 439 ? 22.954 -1.800 -32.253 1.00 88.19 439 GLN A O 1
ATOM 3550 N N . ALA A 1 440 ? 21.316 -2.858 -31.141 1.00 86.56 440 ALA A N 1
ATOM 3551 C CA . ALA A 1 440 ? 22.166 -3.941 -30.636 1.00 86.56 440 ALA A CA 1
ATOM 3552 C C . ALA A 1 440 ? 22.750 -4.820 -31.768 1.00 86.56 440 ALA A C 1
ATOM 3554 O O . ALA A 1 440 ? 23.939 -5.139 -31.771 1.00 86.56 440 ALA A O 1
ATOM 3555 N N . ILE A 1 441 ? 21.944 -5.157 -32.781 1.00 90.00 441 ILE A N 1
ATOM 3556 C CA . ILE A 1 441 ? 22.328 -6.003 -33.928 1.00 90.00 441 ILE A CA 1
ATOM 3557 C C . ILE A 1 441 ? 23.390 -5.327 -34.823 1.00 90.00 441 ILE A C 1
ATOM 3559 O O . ILE A 1 441 ? 24.173 -6.017 -35.487 1.00 90.00 441 ILE A O 1
ATOM 3563 N N . LYS A 1 442 ? 23.490 -3.989 -34.818 1.00 87.94 442 LYS A N 1
ATOM 3564 C CA . LYS A 1 442 ? 24.533 -3.256 -35.565 1.00 87.94 442 LYS A CA 1
ATOM 3565 C C . LYS A 1 442 ? 25.954 -3.513 -35.046 1.00 87.94 442 LYS A C 1
ATOM 3567 O O . LYS A 1 442 ? 26.889 -3.403 -35.836 1.00 87.94 442 LYS A O 1
ATOM 3572 N N . ALA A 1 443 ? 26.126 -3.897 -33.777 1.00 78.69 443 ALA A N 1
ATOM 3573 C CA . ALA A 1 443 ? 27.445 -4.146 -33.182 1.00 78.69 443 ALA A CA 1
ATOM 3574 C C . ALA A 1 443 ? 28.128 -5.440 -33.667 1.00 78.69 443 ALA A C 1
ATOM 3576 O O . ALA A 1 443 ? 29.350 -5.544 -33.576 1.00 78.69 443 ALA A O 1
ATOM 3577 N N . LYS A 1 444 ? 27.360 -6.381 -34.248 1.00 76.50 444 LYS A N 1
ATOM 3578 C CA . LYS A 1 444 ? 27.805 -7.718 -34.706 1.00 76.50 444 LYS A CA 1
ATOM 3579 C C . LYS A 1 444 ? 28.313 -8.629 -33.557 1.00 76.50 444 LYS A C 1
ATOM 3581 O O . LYS A 1 444 ? 28.424 -8.183 -32.412 1.00 76.50 444 LYS A O 1
ATOM 3586 N N . PRO A 1 445 ? 28.570 -9.929 -33.810 1.00 78.44 445 PRO A N 1
ATOM 3587 C CA . PRO A 1 445 ? 29.179 -10.807 -32.811 1.00 78.44 445 PRO A CA 1
ATOM 3588 C C . PRO A 1 445 ? 30.605 -10.380 -32.441 1.00 78.44 445 PRO A C 1
ATOM 3590 O O . PRO A 1 445 ? 31.364 -9.908 -33.292 1.00 78.44 445 PRO A O 1
ATOM 3593 N N . ALA A 1 446 ? 30.990 -10.595 -31.181 1.00 73.88 446 ALA A N 1
ATOM 3594 C CA . ALA A 1 446 ? 32.353 -10.343 -30.717 1.00 73.88 446 ALA A CA 1
ATOM 3595 C C . ALA A 1 446 ? 33.343 -11.368 -31.314 1.00 73.88 446 ALA A C 1
ATOM 3597 O O . ALA A 1 446 ? 33.049 -12.560 -31.384 1.00 73.88 446 ALA A O 1
ATOM 3598 N N . ARG A 1 447 ? 34.532 -10.913 -31.741 1.00 60.94 447 ARG A N 1
ATOM 3599 C CA . ARG A 1 447 ? 35.554 -11.766 -32.393 1.00 60.94 447 ARG A CA 1
ATOM 3600 C C . ARG A 1 447 ? 36.453 -12.554 -31.430 1.00 60.94 447 ARG A C 1
ATOM 3602 O O . ARG A 1 447 ? 37.151 -13.456 -31.879 1.00 60.94 447 ARG A O 1
ATOM 3609 N N . GLN A 1 448 ? 36.466 -12.212 -30.143 1.00 57.53 448 GLN A N 1
ATOM 3610 C CA . GLN A 1 448 ? 37.231 -12.905 -29.100 1.00 57.53 448 GLN A CA 1
ATOM 3611 C C . GLN A 1 448 ? 36.303 -13.271 -27.940 1.00 57.53 448 GLN A C 1
ATOM 3613 O O . GLN A 1 448 ? 35.386 -12.522 -27.606 1.00 57.53 448 GLN A O 1
ATOM 3618 N N . TYR A 1 449 ? 36.524 -14.447 -27.354 1.00 56.78 449 TYR A N 1
ATOM 3619 C CA . TYR A 1 449 ? 35.522 -15.158 -26.556 1.00 56.78 449 TYR A CA 1
ATOM 3620 C C . TYR A 1 449 ? 35.671 -14.934 -25.037 1.00 56.78 449 TYR A C 1
ATOM 3622 O O . TYR A 1 449 ? 35.643 -15.882 -24.262 1.00 56.78 449 TYR A O 1
ATOM 3630 N N . ASN A 1 450 ? 35.801 -13.671 -24.612 1.00 49.69 450 ASN A N 1
ATOM 3631 C CA . ASN A 1 450 ? 35.836 -13.269 -23.197 1.00 49.69 450 ASN A CA 1
ATOM 3632 C C . ASN A 1 450 ? 34.551 -12.513 -22.812 1.00 49.69 450 ASN A C 1
ATOM 3634 O O . ASN A 1 450 ? 34.574 -11.310 -22.566 1.00 49.69 450 ASN A O 1
ATOM 3638 N N . PHE A 1 451 ? 33.421 -13.222 -22.789 1.00 52.72 451 PHE A N 1
ATOM 3639 C CA . PHE A 1 451 ? 32.162 -12.722 -22.225 1.00 52.72 451 PHE A CA 1
ATOM 3640 C C . PHE A 1 451 ? 31.988 -13.311 -20.817 1.00 52.72 451 PHE A C 1
ATOM 3642 O O . PHE A 1 451 ? 31.427 -14.394 -20.661 1.00 52.72 451 PHE A O 1
ATOM 3649 N N . SER A 1 452 ? 32.532 -12.629 -19.808 1.00 54.34 452 SER A N 1
ATOM 3650 C CA . SER A 1 452 ? 32.411 -13.015 -18.398 1.00 54.34 452 SER A CA 1
ATOM 3651 C C . SER A 1 452 ? 31.026 -12.680 -17.831 1.00 54.34 452 SER A C 1
ATOM 3653 O O . SER A 1 452 ? 30.308 -11.823 -18.358 1.00 54.34 452 SER A O 1
ATOM 3655 N N . ASP A 1 453 ? 30.650 -13.315 -16.716 1.00 53.81 453 ASP A N 1
ATOM 3656 C CA . ASP A 1 453 ? 29.398 -12.998 -16.011 1.00 53.81 453 ASP A CA 1
ATOM 3657 C C . ASP A 1 453 ? 29.370 -11.556 -15.460 1.00 53.81 453 ASP A C 1
ATOM 3659 O O . ASP A 1 453 ? 28.296 -10.996 -15.249 1.00 53.81 453 ASP A O 1
ATOM 3663 N N . GLU A 1 454 ? 30.533 -10.907 -15.338 1.00 54.69 454 GLU A N 1
ATOM 3664 C CA . GLU A 1 454 ? 30.705 -9.476 -15.027 1.00 54.69 454 GLU A CA 1
ATOM 3665 C C . GLU A 1 454 ? 30.033 -8.553 -16.060 1.00 54.69 454 GLU A C 1
ATOM 3667 O O . GLU A 1 454 ? 29.708 -7.404 -15.763 1.00 54.69 454 GLU A O 1
ATOM 3672 N N . MET A 1 455 ? 29.820 -9.043 -17.287 1.00 61.53 455 MET A N 1
ATOM 3673 C CA . MET A 1 455 ? 29.109 -8.321 -18.347 1.00 61.53 455 MET A CA 1
ATOM 3674 C C . MET A 1 455 ? 27.585 -8.464 -18.255 1.00 61.53 455 MET A C 1
ATOM 3676 O O . MET A 1 455 ? 26.859 -7.836 -19.038 1.00 61.53 455 MET A O 1
ATOM 3680 N N . THR A 1 456 ? 27.089 -9.293 -17.333 1.00 69.19 456 THR A N 1
ATOM 3681 C CA . THR A 1 456 ? 25.659 -9.405 -17.050 1.00 69.19 456 THR A CA 1
ATOM 3682 C C . THR A 1 456 ? 25.204 -8.321 -16.077 1.00 69.19 456 THR A C 1
ATOM 3684 O O . THR A 1 456 ? 25.975 -7.807 -15.272 1.00 69.19 456 THR A O 1
ATOM 3687 N N . ASP A 1 457 ? 23.921 -7.975 -16.130 1.00 69.75 457 ASP A N 1
ATOM 3688 C CA . ASP A 1 457 ? 23.287 -7.105 -15.145 1.00 69.75 457 ASP A CA 1
ATOM 3689 C C . ASP A 1 457 ? 22.101 -7.827 -14.478 1.00 69.75 457 ASP A C 1
ATOM 3691 O O . ASP A 1 457 ? 20.983 -7.812 -15.006 1.00 69.75 457 ASP A O 1
ATOM 3695 N N . PRO A 1 458 ? 22.306 -8.429 -13.290 1.00 66.12 458 PRO A N 1
ATOM 3696 C CA . PRO A 1 458 ? 21.236 -9.032 -12.492 1.00 66.12 458 PRO A CA 1
ATOM 3697 C C . PRO A 1 458 ? 20.152 -8.044 -12.015 1.00 66.12 458 PRO A C 1
ATOM 3699 O O . PRO A 1 458 ? 19.083 -8.475 -11.583 1.00 66.12 458 PRO A O 1
ATOM 3702 N N . SER A 1 459 ? 20.376 -6.724 -12.096 1.00 62.47 459 SER A N 1
ATOM 3703 C CA . SER A 1 459 ? 19.342 -5.695 -11.867 1.00 62.47 459 SER A CA 1
ATOM 3704 C C . SER A 1 459 ? 18.509 -5.383 -13.122 1.00 62.47 459 SER A C 1
ATOM 3706 O O . SER A 1 459 ? 17.455 -4.745 -13.033 1.00 62.47 459 SER A O 1
ATOM 3708 N N . ALA A 1 460 ? 18.955 -5.851 -14.293 1.00 65.19 460 ALA A N 1
ATOM 3709 C CA . ALA A 1 460 ? 18.228 -5.775 -15.557 1.00 65.19 460 ALA A CA 1
ATOM 3710 C C . ALA A 1 460 ? 17.372 -7.026 -15.851 1.00 65.19 460 ALA A C 1
ATOM 3712 O O . ALA A 1 460 ? 16.643 -7.032 -16.841 1.00 65.19 460 ALA A O 1
ATOM 3713 N N . GLN A 1 461 ? 17.438 -8.067 -15.009 1.00 65.94 461 GLN A N 1
ATOM 3714 C CA . GLN A 1 461 ? 16.651 -9.297 -15.153 1.00 65.94 461 GLN A CA 1
ATOM 3715 C C . GLN A 1 461 ? 15.130 -9.019 -15.114 1.00 65.94 461 GLN A C 1
ATOM 3717 O O . GLN A 1 461 ? 14.669 -8.312 -14.213 1.00 65.94 461 GLN A O 1
ATOM 3722 N N . PRO A 1 462 ? 14.322 -9.602 -16.026 1.00 64.81 462 PRO A N 1
ATOM 3723 C CA . PRO A 1 462 ? 12.864 -9.516 -15.968 1.00 64.81 462 PRO A CA 1
ATOM 3724 C C . PRO A 1 462 ? 12.328 -10.133 -14.670 1.00 64.81 462 PRO A C 1
ATOM 3726 O O . PRO A 1 462 ? 12.713 -11.237 -14.295 1.00 64.81 462 PRO A O 1
ATOM 3729 N N . MET A 1 463 ? 11.402 -9.440 -14.002 1.00 61.91 463 MET A N 1
ATOM 3730 C CA . MET A 1 463 ? 10.806 -9.906 -12.739 1.00 61.91 463 MET A CA 1
ATOM 3731 C C . MET A 1 463 ? 9.864 -11.104 -12.933 1.00 61.91 463 MET A C 1
ATOM 3733 O O . MET A 1 463 ? 9.852 -12.018 -12.115 1.00 61.91 463 MET A O 1
ATOM 3737 N N . ILE A 1 464 ? 9.081 -11.101 -14.018 1.00 74.75 464 ILE A N 1
ATOM 3738 C CA . ILE A 1 464 ? 8.108 -12.146 -14.360 1.00 74.75 464 ILE A CA 1
ATOM 3739 C C . ILE A 1 464 ? 8.312 -12.566 -15.817 1.00 74.75 464 ILE A C 1
ATOM 3741 O O . ILE A 1 464 ? 8.401 -11.715 -16.701 1.00 74.75 464 ILE A O 1
ATOM 3745 N N . TRP A 1 465 ? 8.375 -13.875 -16.060 1.00 84.75 465 TRP A N 1
ATOM 3746 C CA . TRP A 1 465 ? 8.497 -14.489 -17.386 1.00 84.75 465 TRP A CA 1
ATOM 3747 C C . TRP A 1 465 ? 7.758 -15.834 -17.429 1.00 84.75 465 TRP A C 1
ATOM 3749 O O . TRP A 1 465 ? 7.385 -16.371 -16.386 1.00 84.75 465 TRP A O 1
ATOM 3759 N N . VAL A 1 466 ? 7.545 -16.402 -18.617 1.00 89.38 466 VAL A N 1
ATOM 3760 C CA . VAL A 1 466 ? 6.893 -17.712 -18.776 1.00 89.38 466 VAL A CA 1
ATOM 3761 C C . VAL A 1 466 ? 7.917 -18.821 -18.519 1.00 89.38 466 VAL A C 1
ATOM 3763 O O . VAL A 1 466 ? 8.862 -19.016 -19.288 1.00 89.38 466 VAL A O 1
ATOM 3766 N N . SER A 1 467 ? 7.741 -19.559 -17.423 1.00 87.19 467 SER A N 1
ATOM 3767 C CA . SER A 1 467 ? 8.647 -20.629 -16.989 1.00 87.19 467 SER A CA 1
ATOM 3768 C C . SER A 1 467 ? 8.336 -21.985 -17.637 1.00 87.19 467 SER A C 1
ATOM 3770 O O . SER A 1 467 ? 9.262 -22.775 -17.861 1.00 87.19 467 SER A O 1
ATOM 3772 N N . LYS A 1 468 ? 7.057 -22.224 -17.974 1.00 87.25 468 LYS A N 1
ATOM 3773 C CA . LYS A 1 468 ? 6.513 -23.407 -18.672 1.00 87.25 468 LYS A CA 1
ATOM 3774 C C . LYS A 1 468 ? 5.309 -23.014 -19.536 1.00 87.25 468 LYS A C 1
ATOM 3776 O O . LYS A 1 468 ? 4.656 -22.015 -19.253 1.00 87.25 468 LYS A O 1
ATOM 3781 N N . TRP A 1 469 ? 4.981 -23.808 -20.550 1.00 90.31 469 TRP A N 1
ATOM 3782 C CA . TRP A 1 469 ? 3.815 -23.588 -21.413 1.00 90.31 469 TRP A CA 1
ATOM 3783 C C . TRP A 1 469 ? 3.361 -24.889 -22.080 1.00 90.31 469 TRP A C 1
ATOM 3785 O O . TRP A 1 469 ? 4.132 -25.847 -22.163 1.00 90.31 469 TRP A O 1
ATOM 3795 N N . VAL A 1 470 ? 2.113 -24.917 -22.550 1.00 83.81 470 VAL A N 1
ATOM 3796 C CA . VAL A 1 470 ? 1.531 -26.017 -23.327 1.00 83.81 470 VAL A CA 1
ATOM 3797 C C . VAL A 1 470 ? 0.584 -25.459 -24.384 1.00 83.81 470 VAL A C 1
ATOM 3799 O O . VAL A 1 470 ? -0.374 -24.754 -24.071 1.00 83.81 470 VAL A O 1
ATOM 3802 N N . ASP A 1 471 ? 0.847 -25.811 -25.636 1.00 84.94 471 ASP A N 1
ATOM 3803 C CA . ASP A 1 471 ? 0.036 -25.436 -26.790 1.00 84.94 471 ASP A CA 1
ATOM 3804 C C . ASP A 1 471 ? -1.008 -26.529 -27.068 1.00 84.94 471 ASP A C 1
ATOM 3806 O O . ASP A 1 471 ? -0.659 -27.644 -27.448 1.00 84.94 471 ASP A O 1
ATOM 3810 N N . TYR A 1 472 ? -2.280 -26.203 -26.830 1.00 82.94 472 TYR A N 1
ATOM 3811 C CA . TYR A 1 472 ? -3.463 -26.993 -27.193 1.00 82.94 472 TYR A CA 1
ATOM 3812 C C . TYR A 1 472 ? -4.437 -26.113 -28.005 1.00 82.94 472 TYR A C 1
ATOM 3814 O O . TYR A 1 472 ? -5.665 -26.212 -27.874 1.00 82.94 472 TYR A O 1
ATOM 3822 N N . SER A 1 473 ? -3.892 -25.199 -28.813 1.00 80.75 473 SER A N 1
ATOM 3823 C CA . SER A 1 473 ? -4.659 -24.215 -29.588 1.00 80.75 473 SER A CA 1
ATOM 3824 C C . SER A 1 473 ? -5.607 -24.839 -30.616 1.00 80.75 473 SER A C 1
ATOM 3826 O O . SER A 1 473 ? -6.660 -24.270 -30.880 1.00 80.75 473 SER A O 1
ATOM 3828 N N . ASP A 1 474 ? -5.349 -26.062 -31.083 1.00 68.38 474 ASP A N 1
ATOM 3829 C CA . ASP A 1 474 ? -6.268 -26.809 -31.960 1.00 68.38 474 ASP A CA 1
ATOM 3830 C C . ASP A 1 474 ? -7.634 -27.124 -31.313 1.00 68.38 474 ASP A C 1
ATOM 3832 O O . ASP A 1 474 ? -8.584 -27.482 -32.011 1.00 68.38 474 ASP A O 1
ATOM 3836 N N . LYS A 1 475 ? -7.754 -27.044 -29.975 1.00 70.19 475 LYS A N 1
ATOM 3837 C CA . LYS A 1 475 ? -8.944 -27.533 -29.248 1.00 70.19 475 LYS A CA 1
ATOM 3838 C C . LYS A 1 475 ? -9.405 -26.682 -28.064 1.00 70.19 475 LYS A C 1
ATOM 3840 O O . LYS A 1 475 ? -10.603 -26.643 -27.786 1.00 70.19 475 LYS A O 1
ATOM 3845 N N . TYR A 1 476 ? -8.485 -26.047 -27.339 1.00 81.94 476 TYR A N 1
ATOM 3846 C CA . TYR A 1 476 ? -8.786 -25.361 -26.075 1.00 81.94 476 TYR A CA 1
ATOM 3847 C C . TYR A 1 476 ? -8.120 -23.986 -25.956 1.00 81.94 476 TYR A C 1
ATOM 3849 O O . TYR A 1 476 ? -8.766 -23.042 -25.497 1.00 81.94 476 TYR A O 1
ATOM 3857 N N . GLY A 1 477 ? -6.848 -23.874 -26.344 1.00 87.38 477 GLY A N 1
ATOM 3858 C CA . GLY A 1 477 ? -6.046 -22.666 -26.161 1.00 87.38 477 GLY A CA 1
ATOM 3859 C C . GLY A 1 477 ? -4.626 -22.943 -25.676 1.00 87.38 477 GLY A C 1
ATOM 3860 O O . GLY A 1 477 ? -4.136 -24.073 -25.723 1.00 87.38 477 GLY A O 1
ATOM 3861 N N . PHE A 1 478 ? -3.965 -21.892 -25.200 1.00 89.56 478 PHE A N 1
ATOM 3862 C CA . PHE A 1 478 ? -2.566 -21.901 -24.785 1.00 89.56 478 PHE A CA 1
ATOM 3863 C C . PHE A 1 478 ? -2.450 -21.747 -23.264 1.00 89.56 478 PHE A C 1
ATOM 3865 O O . PHE A 1 478 ? -2.810 -20.708 -22.703 1.00 89.56 478 PHE A O 1
ATOM 3872 N N . GLY A 1 479 ? -1.949 -22.786 -22.594 1.00 91.38 479 GLY A N 1
ATOM 3873 C CA . GLY A 1 479 ? -1.661 -22.778 -21.160 1.00 91.38 479 GLY A CA 1
ATOM 3874 C C . GLY A 1 479 ? -0.228 -22.327 -20.879 1.00 91.38 479 GLY A C 1
ATOM 3875 O O . GLY A 1 479 ? 0.693 -22.686 -21.610 1.00 91.38 479 GLY A O 1
ATOM 3876 N N . TYR A 1 480 ? -0.012 -21.564 -19.811 1.00 93.50 480 TYR A N 1
ATOM 3877 C CA . TYR A 1 480 ? 1.310 -21.093 -19.396 1.00 93.50 480 TYR A CA 1
ATOM 3878 C C . TYR A 1 480 ? 1.453 -21.043 -17.871 1.00 93.50 480 TYR A C 1
ATOM 3880 O O . TYR A 1 480 ? 0.496 -20.751 -17.158 1.00 93.50 480 TYR A O 1
ATOM 3888 N N . GLN A 1 481 ? 2.657 -21.306 -17.363 1.00 90.81 481 GLN A N 1
ATOM 3889 C CA . GLN A 1 481 ? 3.036 -21.044 -15.974 1.00 90.81 481 GLN A CA 1
ATOM 3890 C C . GLN A 1 481 ? 4.137 -19.980 -15.953 1.00 90.81 481 GLN A C 1
ATOM 3892 O O . GLN A 1 481 ? 5.094 -20.038 -16.729 1.00 90.81 481 GLN A O 1
ATOM 3897 N N . LEU A 1 482 ? 4.000 -19.004 -15.067 1.00 87.19 482 LEU A N 1
ATOM 3898 C CA . LEU A 1 482 ? 4.930 -17.900 -14.865 1.00 87.19 482 LEU A CA 1
ATOM 3899 C C . LEU A 1 482 ? 6.092 -18.300 -13.937 1.00 87.19 482 LEU A C 1
ATOM 3901 O O . LEU A 1 482 ? 6.178 -19.433 -13.454 1.00 87.19 482 LEU A O 1
ATOM 3905 N N . SER A 1 483 ? 7.045 -17.395 -13.722 1.00 83.06 483 SER A N 1
ATOM 3906 C CA . SER A 1 483 ? 8.199 -17.611 -12.840 1.00 83.06 483 SER A CA 1
ATOM 3907 C C . SER A 1 483 ? 7.846 -17.588 -11.348 1.00 83.06 483 SER A C 1
ATOM 3909 O O . SER A 1 483 ? 8.532 -18.256 -10.573 1.00 83.06 483 SER A O 1
ATOM 3911 N N . ASP A 1 484 ? 6.754 -16.919 -10.971 1.00 73.12 484 ASP A N 1
ATOM 3912 C CA . ASP A 1 484 ? 6.175 -16.845 -9.618 1.00 73.12 484 ASP A CA 1
ATOM 3913 C C . ASP A 1 484 ? 5.237 -18.023 -9.271 1.00 73.12 484 ASP A C 1
ATOM 3915 O O . ASP A 1 484 ? 4.603 -18.012 -8.223 1.00 73.12 484 ASP A O 1
ATOM 3919 N N . GLU A 1 485 ? 5.172 -19.046 -10.133 1.00 80.12 485 GLU A N 1
ATOM 3920 C CA . GLU A 1 485 ? 4.234 -20.184 -10.118 1.00 80.12 485 GLU A CA 1
ATOM 3921 C C . GLU A 1 485 ? 2.788 -19.893 -10.568 1.00 80.12 485 GLU A C 1
ATOM 3923 O O . GLU A 1 485 ? 2.026 -20.853 -10.707 1.00 80.12 485 GLU A O 1
ATOM 3928 N N . GLY A 1 486 ? 2.402 -18.648 -10.880 1.00 83.94 486 GLY A N 1
ATOM 3929 C CA . GLY A 1 486 ? 1.060 -18.331 -11.390 1.00 83.94 486 GLY A CA 1
ATOM 3930 C C . GLY A 1 486 ? 0.754 -19.047 -12.713 1.00 83.94 486 GLY A C 1
ATOM 3931 O O . GLY A 1 486 ? 1.613 -19.119 -13.594 1.00 83.94 486 GLY A O 1
ATOM 3932 N N . VAL A 1 487 ? -0.456 -19.591 -12.874 1.00 90.50 487 VAL A N 1
ATOM 3933 C CA . VAL A 1 487 ? -0.862 -20.378 -14.056 1.00 90.50 487 VAL A CA 1
ATOM 3934 C C . VAL A 1 487 ? -1.951 -19.651 -14.828 1.00 90.50 487 VAL A C 1
ATOM 3936 O O . VAL A 1 487 ? -3.022 -19.404 -14.287 1.00 90.50 487 VAL A O 1
ATOM 3939 N N . GLY A 1 488 ? -1.721 -19.367 -16.107 1.00 93.00 488 GLY A N 1
ATOM 3940 C CA . GLY A 1 488 ? -2.731 -18.811 -16.998 1.00 93.00 488 GLY A CA 1
ATOM 3941 C C . GLY A 1 488 ? -3.113 -19.730 -18.154 1.00 93.00 488 GLY A C 1
ATOM 3942 O O . GLY A 1 488 ? -2.359 -20.615 -18.557 1.00 93.00 488 GLY A O 1
ATOM 3943 N N . VAL A 1 489 ? -4.297 -19.492 -18.708 1.00 94.31 489 VAL A N 1
ATOM 3944 C CA . VAL A 1 489 ? -4.778 -20.073 -19.965 1.00 94.31 489 VAL A CA 1
ATOM 3945 C C . VAL A 1 489 ? -5.395 -18.955 -20.794 1.00 94.31 489 VAL A C 1
ATOM 3947 O O . VAL A 1 489 ? -6.297 -18.263 -20.322 1.00 94.31 489 VAL A O 1
ATOM 3950 N N . MET A 1 490 ? -4.922 -18.793 -22.028 1.00 91.88 490 MET A N 1
ATOM 3951 C CA . MET A 1 490 ? -5.587 -17.998 -23.059 1.00 91.88 490 MET A CA 1
ATOM 3952 C C . MET A 1 490 ? -6.401 -18.948 -23.934 1.00 91.88 490 MET A C 1
ATOM 3954 O O . MET A 1 490 ? -5.832 -19.827 -24.582 1.00 91.88 490 MET A O 1
ATOM 3958 N N . PHE A 1 491 ? -7.719 -18.789 -23.939 1.00 89.38 491 PHE A N 1
ATOM 3959 C CA . PHE A 1 491 ? -8.633 -19.627 -24.709 1.00 89.38 491 PHE A CA 1
ATOM 3960 C C . PHE A 1 491 ? -8.761 -19.130 -26.153 1.00 89.38 491 PHE A C 1
ATOM 3962 O O . PHE A 1 491 ? -8.527 -17.957 -26.450 1.00 89.38 491 PHE A O 1
ATOM 3969 N N . ASN A 1 492 ? -9.182 -20.021 -27.053 1.00 85.62 492 ASN A N 1
ATOM 3970 C CA . ASN A 1 492 ? -9.384 -19.701 -28.474 1.00 85.62 492 ASN A CA 1
ATOM 3971 C C . ASN A 1 492 ? -10.438 -18.603 -28.719 1.00 85.62 492 ASN A C 1
ATOM 3973 O O . ASN A 1 492 ? -10.407 -17.946 -29.753 1.00 85.62 492 ASN A O 1
ATOM 3977 N N . ASP A 1 493 ? -11.350 -18.373 -27.768 1.00 84.88 493 ASP A N 1
ATOM 3978 C CA . ASP A 1 493 ? -12.346 -17.293 -27.799 1.00 84.88 493 ASP A CA 1
ATOM 3979 C C . ASP A 1 493 ? -11.825 -15.963 -27.212 1.00 84.88 493 ASP A C 1
ATOM 3981 O O . ASP A 1 493 ? -12.606 -15.158 -26.711 1.00 84.88 493 ASP A O 1
ATOM 3985 N N . THR A 1 494 ? -10.500 -15.773 -27.245 1.00 83.56 494 THR A N 1
ATOM 3986 C CA . THR A 1 494 ? -9.686 -14.650 -26.724 1.00 83.56 494 THR A CA 1
ATOM 3987 C C . THR A 1 494 ? -9.759 -14.378 -25.217 1.00 83.56 494 THR A C 1
ATOM 3989 O O . THR A 1 494 ? -8.897 -13.660 -24.689 1.00 83.56 494 THR A O 1
ATOM 3992 N N . THR A 1 495 ? -10.707 -14.990 -24.503 1.00 90.62 495 THR A N 1
ATOM 3993 C CA . THR A 1 495 ? -10.820 -14.912 -23.039 1.00 90.62 495 THR A CA 1
ATOM 3994 C C . THR A 1 495 ? -9.622 -15.552 -22.330 1.00 90.62 495 THR A C 1
ATOM 3996 O O . THR A 1 495 ? -8.892 -16.372 -22.898 1.00 90.62 495 THR A O 1
ATOM 3999 N N . LYS A 1 496 ? -9.390 -15.173 -21.071 1.00 92.81 496 LYS A N 1
ATOM 4000 C CA . LYS A 1 496 ? -8.229 -15.608 -20.281 1.00 92.81 496 LYS A CA 1
ATOM 4001 C C . LYS A 1 496 ? -8.656 -15.955 -18.859 1.00 92.81 496 LYS A C 1
ATOM 4003 O O . LYS A 1 496 ? -9.507 -15.278 -18.294 1.00 92.81 496 LYS A O 1
ATOM 4008 N N . LEU A 1 497 ? -8.044 -16.977 -18.269 1.00 93.12 497 LEU A N 1
ATOM 4009 C CA . LEU A 1 497 ? -8.092 -17.242 -16.825 1.00 93.12 497 LEU A CA 1
ATOM 4010 C C . LEU A 1 497 ? -6.661 -17.293 -16.292 1.00 93.12 497 LEU A C 1
ATOM 4012 O O . LEU A 1 497 ? -5.817 -17.936 -16.910 1.00 93.12 497 LEU A O 1
ATOM 4016 N N . ILE A 1 498 ? -6.393 -16.654 -15.154 1.00 89.31 498 ILE A N 1
ATOM 4017 C CA . ILE A 1 498 ? -5.095 -16.659 -14.473 1.00 89.31 498 ILE A CA 1
ATOM 4018 C C . ILE A 1 498 ? -5.296 -17.048 -13.005 1.00 89.31 498 ILE A C 1
ATOM 4020 O O . ILE A 1 498 ? -5.792 -16.255 -12.213 1.00 89.31 498 ILE A O 1
ATOM 4024 N N . LEU A 1 499 ? -4.894 -18.264 -12.645 1.00 83.06 499 LEU A N 1
ATOM 4025 C CA . LEU A 1 499 ? -4.754 -18.746 -11.273 1.00 83.06 499 LEU A CA 1
ATOM 4026 C C . LEU A 1 499 ? -3.507 -18.108 -10.638 1.00 83.06 499 LEU A C 1
ATOM 4028 O O . LEU A 1 499 ? -2.395 -18.274 -11.147 1.00 83.06 499 LEU A O 1
ATOM 4032 N N . LEU A 1 500 ? -3.671 -17.389 -9.528 1.00 74.06 500 LEU A N 1
ATOM 4033 C CA . LEU A 1 500 ? -2.549 -16.766 -8.816 1.00 74.06 500 LEU A CA 1
ATOM 4034 C C . LEU A 1 500 ? -1.697 -17.838 -8.087 1.00 74.06 500 LEU A C 1
ATOM 4036 O O . LEU A 1 500 ? -2.207 -18.924 -7.802 1.00 74.06 500 LEU A O 1
ATOM 4040 N N . PRO A 1 501 ? -0.434 -17.548 -7.705 1.00 69.00 501 PRO A N 1
ATOM 4041 C CA . PRO A 1 501 ? 0.470 -18.485 -7.014 1.00 69.00 501 PRO A CA 1
ATOM 4042 C C . PRO A 1 501 ? -0.071 -19.139 -5.733 1.00 69.00 501 PRO A C 1
ATOM 4044 O O . PRO A 1 501 ? 0.425 -20.181 -5.309 1.00 69.00 501 PRO A O 1
ATOM 4047 N N . ASN A 1 502 ? -1.093 -18.545 -5.110 1.00 62.41 502 ASN A N 1
ATOM 4048 C CA . ASN A 1 502 ? -1.788 -19.133 -3.965 1.00 62.41 502 ASN A CA 1
ATOM 4049 C C . ASN A 1 502 ? -2.687 -20.337 -4.324 1.00 62.41 502 ASN A C 1
ATOM 4051 O O . ASN A 1 502 ? -3.125 -21.059 -3.431 1.00 62.41 502 ASN A O 1
ATOM 4055 N N . GLY A 1 503 ? -2.969 -20.571 -5.607 1.00 66.19 503 GLY A N 1
ATOM 4056 C CA . GLY A 1 503 ? -3.763 -21.703 -6.084 1.00 66.19 503 GLY A CA 1
ATOM 4057 C C . GLY A 1 503 ? -5.266 -21.617 -5.800 1.00 66.19 503 GLY A C 1
ATOM 4058 O O . GLY A 1 503 ? -5.957 -22.603 -6.038 1.00 66.19 503 GLY A O 1
ATOM 4059 N N . ILE A 1 504 ? -5.769 -20.477 -5.310 1.00 67.06 504 ILE A N 1
ATOM 4060 C CA . ILE A 1 504 ? -7.182 -20.293 -4.929 1.00 67.06 504 ILE A CA 1
ATOM 4061 C C . ILE A 1 504 ? -7.827 -19.134 -5.701 1.00 67.06 504 ILE A C 1
ATOM 4063 O O . ILE A 1 504 ? -8.968 -19.252 -6.140 1.00 67.06 504 ILE A O 1
ATOM 4067 N N . ASN A 1 505 ? -7.114 -18.015 -5.876 1.00 72.12 505 ASN A N 1
ATOM 4068 C CA . ASN A 1 505 ? -7.620 -16.843 -6.602 1.00 72.12 505 ASN A CA 1
ATOM 4069 C C . ASN A 1 505 ? -7.512 -17.095 -8.111 1.00 72.12 505 ASN A C 1
ATOM 4071 O O . ASN A 1 505 ? -6.453 -17.512 -8.589 1.00 72.12 505 ASN A O 1
ATOM 4075 N N . VAL A 1 506 ? -8.537 -16.723 -8.869 1.00 76.94 506 VAL A N 1
ATOM 4076 C CA . VAL A 1 506 ? -8.552 -16.737 -10.332 1.00 76.94 506 VAL A CA 1
ATOM 4077 C C . VAL A 1 506 ? -8.968 -15.360 -10.856 1.00 76.94 506 VAL A C 1
ATOM 4079 O O . VAL A 1 506 ? -9.982 -14.788 -10.462 1.00 76.94 506 VAL A O 1
ATOM 4082 N N . HIS A 1 507 ? -8.172 -14.823 -11.770 1.00 81.00 507 HIS A N 1
ATOM 4083 C CA . HIS A 1 507 ? -8.460 -13.603 -12.510 1.00 81.00 507 HIS A CA 1
ATOM 4084 C C . HIS A 1 507 ? -8.934 -13.982 -13.921 1.00 81.00 507 HIS A C 1
ATOM 4086 O O . HIS A 1 507 ? -8.173 -14.543 -14.709 1.00 81.00 507 HIS A O 1
ATOM 4092 N N . TYR A 1 508 ? -10.204 -13.725 -14.219 1.00 84.69 508 TYR A N 1
ATOM 4093 C CA . TYR A 1 508 ? -10.810 -13.855 -15.540 1.00 84.69 508 TYR A CA 1
ATOM 4094 C C . TYR A 1 508 ? -10.702 -12.541 -16.310 1.00 84.69 508 TYR A C 1
ATOM 4096 O O . TYR A 1 508 ? -10.859 -11.461 -15.744 1.00 84.69 508 TYR A O 1
ATOM 4104 N N . ILE A 1 509 ? -10.468 -12.646 -17.614 1.00 83.94 509 ILE A N 1
ATOM 4105 C CA . ILE A 1 509 ? -10.528 -11.529 -18.553 1.00 83.94 509 ILE A CA 1
ATOM 4106 C C . ILE A 1 509 ? -11.374 -11.987 -19.732 1.00 83.94 509 ILE A C 1
ATOM 4108 O O . ILE A 1 509 ? -11.093 -13.029 -20.336 1.00 83.94 509 ILE A O 1
ATOM 4112 N N . ASP A 1 510 ? -12.420 -11.234 -20.044 1.00 84.50 510 ASP A N 1
ATOM 4113 C CA . ASP A 1 510 ? -13.342 -11.574 -21.120 1.00 84.50 510 ASP A CA 1
ATOM 4114 C C . ASP A 1 510 ? -12.767 -11.227 -22.521 1.00 84.50 510 ASP A C 1
ATOM 4116 O O . ASP A 1 510 ? -11.596 -10.866 -22.678 1.00 84.50 510 ASP A O 1
ATOM 4120 N N . LYS A 1 511 ? -13.590 -11.380 -23.564 1.00 82.31 511 LYS A N 1
ATOM 4121 C CA . LYS A 1 511 ? -13.243 -11.076 -24.961 1.00 82.31 511 LYS A CA 1
ATOM 4122 C C . LYS A 1 511 ? -13.166 -9.568 -25.262 1.00 82.31 511 LYS A C 1
ATOM 4124 O O . LYS A 1 511 ? -12.493 -9.188 -26.217 1.00 82.31 511 LYS A O 1
ATOM 4129 N N . ASN A 1 512 ? -13.848 -8.730 -24.477 1.00 76.12 512 ASN A N 1
ATOM 4130 C CA . ASN A 1 512 ? -13.822 -7.268 -24.572 1.00 76.12 512 ASN A CA 1
ATOM 4131 C C . ASN A 1 512 ? -12.620 -6.674 -23.808 1.00 76.12 512 ASN A C 1
ATOM 4133 O O . ASN A 1 512 ? -12.241 -5.530 -24.050 1.00 76.12 512 ASN A O 1
ATOM 4137 N N . GLY A 1 513 ? -12.030 -7.443 -22.886 1.00 70.19 513 GLY A N 1
ATOM 4138 C CA . GLY A 1 513 ? -11.000 -6.987 -21.953 1.00 70.19 513 GLY A CA 1
ATOM 4139 C C . GLY A 1 513 ? -11.547 -6.565 -20.584 1.00 70.19 513 GLY A C 1
ATOM 4140 O O . GLY A 1 513 ? -10.799 -5.984 -19.799 1.00 70.19 513 GLY A O 1
ATOM 4141 N N . GLU A 1 514 ? -12.818 -6.850 -20.281 1.00 72.69 514 GLU A N 1
ATOM 4142 C CA . GLU A 1 514 ? -13.385 -6.658 -18.945 1.00 72.69 514 GLU A CA 1
ATOM 4143 C C . GLU A 1 514 ? -12.742 -7.666 -17.973 1.00 72.69 514 GLU A C 1
ATOM 4145 O O . GLU A 1 514 ? -12.758 -8.879 -18.202 1.00 72.69 514 GLU A O 1
ATOM 4150 N N . GLU A 1 515 ? -12.133 -7.156 -16.898 1.00 78.38 515 GLU A N 1
ATOM 4151 C CA . GLU A 1 515 ? -11.472 -7.963 -15.864 1.00 78.38 515 GLU A CA 1
ATOM 4152 C C . GLU A 1 515 ? -12.450 -8.395 -14.764 1.00 78.38 515 GLU A C 1
ATOM 4154 O O . GLU A 1 515 ? -13.464 -7.745 -14.498 1.00 78.38 515 GLU A O 1
ATOM 4159 N N . SER A 1 516 ? -12.171 -9.533 -14.131 1.00 70.50 516 SER A N 1
ATOM 4160 C CA . SER A 1 516 ? -13.086 -10.190 -13.196 1.00 70.50 516 SER A CA 1
ATOM 4161 C C . SER A 1 516 ? -12.351 -11.135 -12.246 1.00 70.50 516 SER A C 1
ATOM 4163 O O . SER A 1 516 ? -11.428 -11.828 -12.656 1.00 70.50 516 SER A O 1
ATOM 4165 N N . TYR A 1 517 ? -12.750 -11.202 -10.976 1.00 72.44 517 TYR A N 1
ATOM 4166 C CA . TYR A 1 517 ? -12.016 -11.935 -9.933 1.00 72.44 517 TYR A CA 1
ATOM 4167 C C . TYR A 1 517 ? -12.941 -12.936 -9.212 1.00 72.44 517 TYR A C 1
ATOM 4169 O O . TYR A 1 517 ? -14.028 -12.581 -8.751 1.00 72.44 517 TYR A O 1
ATOM 4177 N N . MET A 1 518 ? -12.519 -14.201 -9.145 1.00 73.62 518 MET A N 1
ATOM 4178 C CA . MET A 1 518 ? -13.306 -15.388 -8.755 1.00 73.62 518 MET A CA 1
ATOM 4179 C C . MET A 1 518 ? -12.391 -16.436 -8.084 1.00 73.62 518 MET A C 1
ATOM 4181 O O . MET A 1 518 ? -11.189 -16.393 -8.329 1.00 73.62 518 MET A O 1
ATOM 4185 N N . THR A 1 519 ? -12.889 -17.391 -7.288 1.00 74.06 519 THR A N 1
ATOM 4186 C CA . THR A 1 519 ? -12.027 -18.487 -6.782 1.00 74.06 519 THR A CA 1
ATOM 4187 C C . THR A 1 519 ? -12.081 -19.689 -7.718 1.00 74.06 519 THR A C 1
ATOM 4189 O O . THR A 1 519 ? -12.923 -19.788 -8.611 1.00 74.06 519 THR A O 1
ATOM 4192 N N . ILE A 1 520 ? -11.207 -20.659 -7.455 1.00 74.69 520 ILE A N 1
ATOM 4193 C CA . ILE A 1 520 ? -11.332 -22.032 -7.946 1.00 74.69 520 ILE A CA 1
ATOM 4194 C C . ILE A 1 520 ? -12.597 -22.764 -7.428 1.00 74.69 520 ILE A C 1
ATOM 4196 O O . ILE A 1 520 ? -12.949 -23.800 -7.984 1.00 74.69 520 ILE A O 1
ATOM 4200 N N . ASP A 1 521 ? -13.301 -22.210 -6.428 1.00 71.25 521 ASP A N 1
ATOM 4201 C CA . ASP A 1 521 ? -14.473 -22.811 -5.758 1.00 71.25 521 ASP A CA 1
ATOM 4202 C C . ASP A 1 521 ? -15.791 -22.027 -5.965 1.00 71.25 521 ASP A C 1
ATOM 4204 O O . ASP A 1 521 ? -16.875 -22.598 -5.882 1.00 71.25 521 ASP A O 1
ATOM 4208 N N . ASN A 1 522 ? -15.712 -20.721 -6.241 1.00 71.75 522 ASN A N 1
ATOM 4209 C CA . ASN A 1 522 ? -16.833 -19.795 -6.417 1.00 71.75 522 ASN A CA 1
ATOM 4210 C C . ASN A 1 522 ? -16.644 -19.010 -7.724 1.00 71.75 522 ASN A C 1
ATOM 4212 O O . ASN A 1 522 ? -15.864 -18.053 -7.800 1.00 71.75 522 ASN A O 1
ATOM 4216 N N . TYR A 1 523 ? -17.357 -19.452 -8.758 1.00 80.81 523 TYR A N 1
ATOM 4217 C CA . TYR A 1 523 ? -17.333 -18.912 -10.114 1.00 80.81 523 TYR A CA 1
ATOM 4218 C C . TYR A 1 523 ? -18.699 -19.114 -10.801 1.00 80.81 523 TYR A C 1
ATOM 4220 O O . TYR A 1 523 ? -19.401 -20.078 -10.490 1.00 80.81 523 TYR A O 1
ATOM 4228 N N . PRO A 1 524 ? -19.093 -18.268 -11.776 1.00 81.81 524 PRO A N 1
ATOM 4229 C CA . PRO A 1 524 ? -20.319 -18.479 -12.544 1.00 81.81 524 PRO A CA 1
ATOM 4230 C C . PRO A 1 524 ? -20.273 -19.784 -13.349 1.00 81.81 524 PRO A C 1
ATOM 4232 O O . PRO A 1 524 ? -19.279 -20.068 -14.022 1.00 81.81 524 PRO A O 1
ATOM 4235 N N . SER A 1 525 ? -21.373 -20.543 -13.363 1.00 86.69 525 SER A N 1
ATOM 4236 C CA . SER A 1 525 ? -21.463 -21.868 -14.005 1.00 86.69 525 SER A CA 1
ATOM 4237 C C . SER A 1 525 ? -21.105 -21.869 -15.500 1.00 86.69 525 SER A C 1
ATOM 4239 O O . SER A 1 525 ? -20.646 -22.874 -16.035 1.00 86.69 525 SER A O 1
ATOM 4241 N N . SER A 1 526 ? -21.241 -20.727 -16.182 1.00 87.81 526 SER A N 1
ATOM 4242 C CA . SER A 1 526 ? -20.803 -20.530 -17.572 1.00 87.81 526 SER A CA 1
ATOM 4243 C C . SER A 1 526 ? -19.297 -20.749 -17.789 1.00 87.81 526 SER A C 1
ATOM 4245 O O . SER A 1 526 ? -18.881 -21.077 -18.902 1.00 87.81 526 SER A O 1
ATOM 4247 N N . LEU A 1 527 ? -18.477 -20.607 -16.742 1.00 88.88 527 LEU A N 1
ATOM 4248 C CA . LEU A 1 527 ? -17.020 -20.753 -16.788 1.00 88.88 527 LEU A CA 1
ATOM 4249 C C . LEU A 1 527 ? -16.520 -22.114 -16.273 1.00 88.88 527 LEU A C 1
ATOM 4251 O O . LEU A 1 527 ? -15.328 -22.392 -16.385 1.00 88.88 527 LEU A O 1
ATOM 4255 N N . GLU A 1 528 ? -17.401 -23.008 -15.813 1.00 88.56 528 GLU A N 1
ATOM 4256 C CA . GLU A 1 528 ? -17.053 -24.323 -15.240 1.00 88.56 528 GLU A CA 1
ATOM 4257 C C . GLU A 1 528 ? -16.119 -25.152 -16.141 1.00 88.56 528 GLU A C 1
ATOM 4259 O O . GLU A 1 528 ? -15.102 -25.682 -15.689 1.00 88.56 528 GLU A O 1
ATOM 4264 N N . LYS A 1 529 ? -16.405 -25.212 -17.449 1.00 85.38 529 LYS A N 1
ATOM 4265 C CA . LYS A 1 529 ? -15.563 -25.926 -18.427 1.00 85.38 529 LYS A CA 1
ATOM 4266 C C . LYS A 1 529 ? -14.165 -25.306 -18.554 1.00 85.38 529 LYS A C 1
ATOM 4268 O O . LYS A 1 529 ? -13.192 -26.036 -18.732 1.00 85.38 529 LYS A O 1
ATOM 4273 N N . LYS A 1 530 ? -14.054 -23.978 -18.442 1.00 91.62 530 LYS A N 1
ATOM 4274 C CA . LYS A 1 530 ? -12.781 -23.242 -18.515 1.00 91.62 530 LYS A CA 1
ATOM 4275 C C . LYS A 1 530 ? -11.981 -23.362 -17.216 1.00 91.62 530 LYS A C 1
ATOM 4277 O O . LYS A 1 530 ? -10.772 -23.556 -17.285 1.00 91.62 530 LYS A O 1
ATOM 4282 N N . ILE A 1 531 ? -12.643 -23.353 -16.057 1.00 89.75 531 ILE A N 1
ATOM 4283 C CA . ILE A 1 531 ? -12.025 -23.631 -14.750 1.00 89.75 531 ILE A CA 1
ATOM 4284 C C . ILE A 1 531 ? -11.487 -25.070 -14.703 1.00 89.75 531 ILE A C 1
ATOM 4286 O O . ILE A 1 531 ? -10.321 -25.275 -14.377 1.00 89.75 531 ILE A O 1
ATOM 4290 N N . LYS A 1 532 ? -12.265 -26.067 -15.146 1.00 86.81 532 LYS A N 1
ATOM 4291 C CA . LYS A 1 532 ? -11.797 -27.465 -15.245 1.00 86.81 532 LYS A CA 1
ATOM 4292 C C . LYS A 1 532 ? -10.585 -27.621 -16.176 1.00 86.81 532 LYS A C 1
ATOM 4294 O O . LYS A 1 532 ? -9.673 -28.387 -15.864 1.00 86.81 532 LYS A O 1
ATOM 4299 N N . LEU A 1 533 ? -10.528 -26.864 -17.277 1.00 85.25 533 LEU A N 1
ATOM 4300 C CA . LEU A 1 533 ? -9.341 -26.794 -18.140 1.00 85.25 533 LEU A CA 1
ATOM 4301 C C . LEU A 1 533 ? -8.154 -26.106 -17.444 1.00 85.25 533 LEU A C 1
ATOM 4303 O O . LEU A 1 533 ? -7.051 -26.640 -17.502 1.00 85.25 533 LEU A O 1
ATOM 4307 N N . LEU A 1 534 ? -8.356 -24.987 -16.741 1.00 89.69 534 LEU A N 1
ATOM 4308 C CA . LEU A 1 534 ? -7.320 -24.303 -15.950 1.00 89.69 534 LEU A CA 1
ATOM 4309 C C . LEU A 1 534 ? -6.682 -25.248 -14.914 1.00 89.69 534 LEU A C 1
ATOM 4311 O O . LEU A 1 534 ? -5.455 -25.339 -14.840 1.00 89.69 534 LEU A O 1
ATOM 4315 N N . SER A 1 535 ? -7.494 -26.015 -14.179 1.00 86.81 535 SER A N 1
ATOM 4316 C CA . SER A 1 535 ? -7.017 -27.051 -13.252 1.00 86.81 535 SER A CA 1
ATOM 4317 C C . SER A 1 535 ? -6.234 -28.160 -13.967 1.00 86.81 535 SER A C 1
ATOM 4319 O O . SER A 1 535 ? -5.193 -28.592 -13.469 1.00 86.81 535 SER A O 1
ATOM 4321 N N . TYR A 1 536 ? -6.696 -28.606 -15.143 1.00 84.00 536 TYR A N 1
ATOM 4322 C CA . TYR A 1 536 ? -5.997 -29.607 -15.957 1.00 84.00 536 TYR A CA 1
ATOM 4323 C C . TYR A 1 536 ? -4.628 -29.105 -16.440 1.00 84.00 536 TYR A C 1
ATOM 4325 O O . TYR A 1 536 ? -3.628 -29.783 -16.214 1.00 84.00 536 TYR A O 1
ATOM 4333 N N . PHE A 1 537 ? -4.559 -27.907 -17.033 1.00 83.12 537 PHE A N 1
ATOM 4334 C CA . PHE A 1 537 ? -3.306 -27.285 -17.475 1.00 83.12 537 PHE A CA 1
ATOM 4335 C C . PHE A 1 537 ? -2.335 -27.072 -16.305 1.00 83.12 537 PHE A C 1
ATOM 4337 O O . PHE A 1 537 ? -1.156 -27.404 -16.426 1.00 83.12 537 PHE A O 1
ATOM 4344 N N . SER A 1 538 ? -2.825 -26.573 -15.164 1.00 85.69 538 SER A N 1
ATOM 4345 C CA . SER A 1 538 ? -2.031 -26.380 -13.944 1.00 85.69 538 SER A CA 1
ATOM 4346 C C . SER A 1 538 ? -1.409 -27.693 -13.460 1.00 85.69 538 SER A C 1
ATOM 4348 O O . SER A 1 538 ? -0.191 -27.782 -13.287 1.00 85.69 538 SER A O 1
ATOM 4350 N N . ARG A 1 539 ? -2.219 -28.755 -13.339 1.00 81.19 539 ARG A N 1
ATOM 4351 C CA . ARG A 1 539 ? -1.740 -30.088 -12.956 1.00 81.19 539 ARG A CA 1
ATOM 4352 C C . ARG A 1 539 ? -0.744 -30.658 -13.970 1.00 81.19 539 ARG A C 1
ATOM 4354 O O . ARG A 1 539 ? 0.352 -31.045 -13.577 1.00 81.19 539 ARG A O 1
ATOM 4361 N N . TYR A 1 540 ? -1.068 -30.628 -15.262 1.00 76.12 540 TYR A N 1
ATOM 4362 C CA . TYR A 1 540 ? -0.200 -31.142 -16.327 1.00 76.12 540 TYR A CA 1
ATOM 4363 C C . TYR A 1 540 ? 1.175 -30.452 -16.338 1.00 76.12 540 TYR A C 1
ATOM 4365 O O . TYR A 1 540 ? 2.210 -31.117 -16.385 1.00 76.12 540 TYR A O 1
ATOM 4373 N N . MET A 1 541 ? 1.215 -29.117 -16.234 1.00 82.25 541 MET A N 1
ATOM 4374 C CA . MET A 1 541 ? 2.476 -28.364 -16.171 1.00 82.25 541 MET A CA 1
ATOM 4375 C C . MET A 1 541 ? 3.256 -28.615 -14.875 1.00 82.25 541 MET A C 1
ATOM 4377 O O . MET A 1 541 ? 4.482 -28.493 -14.865 1.00 82.25 541 MET A O 1
ATOM 4381 N N . LYS A 1 542 ? 2.581 -28.956 -13.776 1.00 76.44 542 LYS A N 1
ATOM 4382 C CA . LYS A 1 542 ? 3.212 -29.312 -12.500 1.00 76.44 542 LYS A CA 1
ATOM 4383 C C . LYS A 1 542 ? 3.816 -30.721 -12.518 1.00 76.44 542 LYS A C 1
ATOM 4385 O O . LYS A 1 542 ? 4.890 -30.902 -11.956 1.00 76.44 542 LYS A O 1
ATOM 4390 N N . GLU A 1 543 ? 3.148 -31.678 -13.158 1.00 74.12 543 GLU A N 1
ATOM 4391 C CA . GLU A 1 543 ? 3.512 -33.104 -13.149 1.00 74.12 543 GLU A CA 1
ATOM 4392 C C . GLU A 1 543 ? 4.470 -33.502 -14.285 1.00 74.12 543 GLU A C 1
ATOM 4394 O O . GLU A 1 543 ? 5.344 -34.338 -14.068 1.00 74.12 543 GLU A O 1
ATOM 4399 N N . HIS A 1 544 ? 4.364 -32.892 -15.474 1.00 66.12 544 HIS A N 1
ATOM 4400 C CA . HIS A 1 544 ? 5.096 -33.344 -16.671 1.00 66.12 544 HIS A CA 1
ATOM 4401 C C . HIS A 1 544 ? 6.166 -32.378 -17.205 1.00 66.12 544 HIS A C 1
ATOM 4403 O O . HIS A 1 544 ? 6.922 -32.756 -18.099 1.00 66.12 544 HIS A O 1
ATOM 4409 N N . LEU A 1 545 ? 6.258 -31.141 -16.699 1.00 71.31 545 LEU A N 1
ATOM 4410 C CA . LEU A 1 545 ? 7.182 -30.126 -17.225 1.00 71.31 545 LEU A CA 1
ATOM 4411 C C . LEU A 1 545 ? 8.164 -29.605 -16.164 1.00 71.31 545 LEU A C 1
ATOM 4413 O O . LEU A 1 545 ? 7.777 -29.083 -15.116 1.00 71.31 545 LEU A O 1
ATOM 4417 N N . LEU A 1 546 ? 9.458 -29.667 -16.489 1.00 65.25 546 LEU A N 1
ATOM 4418 C CA . LEU A 1 546 ? 10.541 -29.095 -15.684 1.00 65.25 546 LEU A CA 1
ATOM 4419 C C . LEU A 1 546 ? 10.525 -27.557 -15.745 1.00 65.25 546 LEU A C 1
ATOM 4421 O O . LEU A 1 546 ? 10.291 -26.973 -16.803 1.00 65.25 546 LEU A O 1
ATOM 4425 N N . LYS A 1 547 ? 10.821 -26.883 -14.624 1.00 60.81 547 LYS A N 1
ATOM 4426 C CA . LYS A 1 547 ? 10.968 -25.416 -14.586 1.00 60.81 547 LYS A CA 1
ATOM 4427 C C . LYS A 1 547 ? 12.289 -24.993 -15.247 1.00 60.81 547 LYS A C 1
ATOM 4429 O O . LYS A 1 547 ? 13.331 -25.607 -15.013 1.00 60.81 547 LYS A O 1
ATOM 4434 N N . THR A 1 548 ? 12.257 -23.936 -16.061 1.00 54.59 548 THR A N 1
ATOM 4435 C CA . THR A 1 548 ? 13.470 -23.368 -16.680 1.00 54.59 548 THR A CA 1
ATOM 4436 C C . THR A 1 548 ? 14.101 -22.302 -15.775 1.00 54.59 548 THR A C 1
ATOM 4438 O O . THR A 1 548 ? 13.380 -21.432 -15.295 1.00 54.59 548 THR A O 1
ATOM 4441 N N . GLY A 1 549 ? 15.431 -22.324 -15.602 1.00 50.41 549 GLY A N 1
ATOM 4442 C CA . GLY A 1 549 ? 16.185 -21.305 -14.851 1.00 50.41 549 GLY A CA 1
ATOM 4443 C C . GLY A 1 549 ? 16.003 -21.421 -13.334 1.00 50.41 549 GLY A C 1
ATOM 4444 O O . GLY A 1 549 ? 15.349 -20.583 -12.720 1.00 50.41 549 GLY A O 1
ATOM 4445 N N . ALA A 1 550 ? 16.545 -22.484 -12.732 1.00 35.81 550 ALA A N 1
ATOM 4446 C CA . ALA A 1 550 ? 16.214 -22.890 -11.362 1.00 35.81 550 ALA A CA 1
ATOM 4447 C C . ALA A 1 550 ? 16.629 -21.887 -10.263 1.00 35.81 550 ALA A C 1
ATOM 4449 O O . ALA A 1 550 ? 15.906 -21.738 -9.282 1.00 35.81 550 ALA A O 1
ATOM 4450 N N . SER A 1 551 ? 17.755 -21.185 -10.431 1.00 35.03 551 SER A N 1
ATOM 4451 C CA . SER A 1 551 ? 18.427 -20.459 -9.336 1.00 35.03 551 SER A CA 1
ATOM 4452 C C . SER A 1 551 ? 18.070 -18.971 -9.204 1.00 35.03 551 SER A C 1
ATOM 4454 O O . SER A 1 551 ? 18.700 -18.268 -8.422 1.00 35.03 551 SER A O 1
ATOM 4456 N N . ALA A 1 552 ? 17.094 -18.463 -9.967 1.00 37.78 552 ALA A N 1
ATOM 4457 C CA . ALA A 1 552 ? 16.795 -17.023 -10.039 1.00 37.78 552 ALA A CA 1
ATOM 4458 C C . ALA A 1 552 ? 15.356 -16.645 -9.632 1.00 37.78 552 ALA A C 1
ATOM 4460 O O . ALA A 1 552 ? 14.867 -15.568 -9.980 1.00 37.78 552 ALA A O 1
ATOM 4461 N N . VAL A 1 553 ? 14.668 -17.514 -8.883 1.00 36.31 553 VAL A N 1
ATOM 4462 C CA . VAL A 1 553 ? 13.378 -17.187 -8.256 1.00 36.31 553 VAL A CA 1
ATOM 4463 C C . VAL A 1 553 ? 13.647 -16.423 -6.959 1.00 36.31 553 VAL A C 1
ATOM 4465 O O . VAL A 1 553 ? 13.819 -17.022 -5.901 1.00 36.31 553 VAL A O 1
ATOM 4468 N N . LYS A 1 554 ? 13.678 -15.089 -7.034 1.00 38.06 554 LYS A N 1
ATOM 4469 C CA . LYS A 1 554 ? 13.470 -14.260 -5.837 1.00 38.06 554 LYS A CA 1
ATOM 4470 C C . LYS A 1 554 ? 12.051 -14.517 -5.327 1.00 38.06 554 LYS A C 1
ATOM 4472 O O . LYS A 1 554 ? 11.129 -14.624 -6.134 1.00 38.06 554 LYS A O 1
ATOM 4477 N N . GLU A 1 555 ? 11.867 -14.592 -4.014 1.00 31.81 555 GLU A N 1
ATOM 4478 C CA . GLU A 1 555 ? 10.526 -14.604 -3.429 1.00 31.81 555 GLU A CA 1
ATOM 4479 C C . GLU A 1 555 ? 9.897 -13.220 -3.661 1.00 31.81 555 GLU A C 1
ATOM 4481 O O . GLU A 1 555 ? 10.365 -12.206 -3.142 1.00 31.81 555 GLU A O 1
ATOM 4486 N N . ILE A 1 556 ? 8.899 -13.167 -4.547 1.00 39.91 556 ILE A N 1
ATOM 4487 C CA . ILE A 1 556 ? 8.215 -11.936 -4.953 1.00 39.91 556 ILE A CA 1
ATOM 4488 C C . ILE A 1 556 ? 6.929 -11.823 -4.135 1.00 39.91 556 ILE A C 1
ATOM 4490 O O . ILE A 1 556 ? 6.000 -12.609 -4.322 1.00 39.91 556 ILE A O 1
ATOM 4494 N N . ASP A 1 557 ? 6.872 -10.824 -3.251 1.00 32.06 557 ASP A N 1
ATOM 4495 C CA . ASP A 1 557 ? 5.639 -10.457 -2.551 1.00 32.06 557 ASP A CA 1
ATOM 4496 C C . ASP A 1 557 ? 4.511 -10.163 -3.553 1.00 32.06 557 ASP A C 1
ATOM 4498 O O . ASP A 1 557 ? 4.709 -9.510 -4.581 1.00 32.06 557 ASP A O 1
ATOM 4502 N N . SER A 1 558 ? 3.312 -10.654 -3.239 1.00 35.53 558 SER A N 1
ATOM 4503 C CA . SER A 1 558 ? 2.193 -10.807 -4.176 1.00 35.53 558 SER A CA 1
ATOM 4504 C C . SER A 1 558 ? 1.858 -9.547 -4.995 1.00 35.53 558 SER A C 1
ATOM 4506 O O . SER A 1 558 ? 1.291 -8.574 -4.480 1.00 35.53 558 SER A O 1
ATOM 4508 N N . ILE A 1 559 ? 2.125 -9.611 -6.303 1.00 34.97 559 ILE A N 1
ATOM 4509 C CA . ILE A 1 559 ? 1.689 -8.630 -7.306 1.00 34.97 559 ILE A CA 1
ATOM 4510 C C . ILE A 1 559 ? 0.155 -8.687 -7.414 1.00 34.97 559 ILE A C 1
ATOM 4512 O O . ILE A 1 559 ? -0.403 -9.761 -7.614 1.00 34.97 559 ILE A O 1
ATOM 4516 N N . SER A 1 560 ? -0.548 -7.550 -7.317 1.00 34.06 560 SER A N 1
ATOM 4517 C CA . SER A 1 560 ? -2.030 -7.570 -7.316 1.00 34.06 560 SER A CA 1
ATOM 4518 C C . SER A 1 560 ? -2.681 -7.832 -8.678 1.00 34.06 560 SER A C 1
ATOM 4520 O O . SER A 1 560 ? -3.806 -8.314 -8.729 1.00 34.06 560 SER A O 1
ATOM 4522 N N . ARG A 1 561 ? -1.980 -7.520 -9.774 1.00 43.53 561 ARG A N 1
ATOM 4523 C CA . ARG A 1 561 ? -2.414 -7.767 -11.151 1.00 43.53 561 ARG A CA 1
ATOM 4524 C C . ARG A 1 561 ? -1.265 -8.458 -11.870 1.00 43.53 561 ARG A C 1
ATOM 4526 O O . ARG A 1 561 ? -0.337 -7.809 -12.350 1.00 43.53 561 ARG A O 1
ATOM 4533 N N . ILE A 1 562 ? -1.279 -9.787 -11.822 1.00 57.38 562 ILE A N 1
ATOM 4534 C CA . ILE A 1 562 ? -0.206 -10.629 -12.359 1.00 57.38 562 ILE A CA 1
ATOM 4535 C C . ILE A 1 562 ? -0.072 -10.403 -13.874 1.00 57.38 562 ILE A C 1
ATOM 4537 O O . ILE A 1 562 ? -1.099 -10.365 -14.562 1.00 57.38 562 ILE A O 1
ATOM 4541 N N . PRO A 1 563 ? 1.159 -10.269 -14.414 1.00 70.50 563 PRO A N 1
ATOM 4542 C CA . PRO A 1 563 ? 1.376 -10.157 -15.849 1.00 70.50 563 PRO A CA 1
ATOM 4543 C C . PRO A 1 563 ? 0.788 -11.352 -16.604 1.00 70.50 563 PRO A C 1
ATOM 4545 O O . PRO A 1 563 ? 1.221 -12.489 -16.427 1.00 70.50 563 PRO A O 1
ATOM 4548 N N . HIS A 1 564 ? -0.202 -11.097 -17.453 1.00 81.56 564 HIS A N 1
ATOM 4549 C CA . HIS A 1 564 ? -0.876 -12.123 -18.237 1.00 81.56 564 HIS A CA 1
ATOM 4550 C C . HIS A 1 564 ? -0.401 -12.112 -19.689 1.00 81.56 564 HIS A C 1
ATOM 4552 O O . HIS A 1 564 ? 0.078 -11.098 -20.201 1.00 81.56 564 HIS A O 1
ATOM 4558 N N . LEU A 1 565 ? -0.556 -13.248 -20.367 1.00 86.06 565 LEU A N 1
ATOM 4559 C CA . LEU A 1 565 ? -0.255 -13.377 -21.786 1.00 86.06 565 LEU A CA 1
ATOM 4560 C C . LEU A 1 565 ? -1.225 -12.494 -22.586 1.00 86.06 565 LEU A C 1
ATOM 4562 O O . LEU A 1 565 ? -2.431 -12.741 -22.603 1.00 86.06 565 LEU A O 1
ATOM 4566 N N . HIS A 1 566 ? -0.698 -11.446 -23.216 1.00 85.19 566 HIS A N 1
ATOM 4567 C CA . HIS A 1 566 ? -1.456 -10.561 -24.097 1.00 85.19 566 HIS A CA 1
ATOM 4568 C C . HIS A 1 566 ? -1.700 -11.251 -25.442 1.00 85.19 566 HIS A C 1
ATOM 4570 O O . HIS A 1 566 ? -2.843 -11.374 -25.873 1.00 85.19 566 HIS A O 1
ATOM 4576 N N . GLN A 1 567 ? -0.629 -11.779 -26.041 1.00 84.88 567 GLN A N 1
ATOM 4577 C CA . GLN A 1 567 ? -0.659 -12.594 -27.256 1.00 84.88 567 GLN A CA 1
ATOM 4578 C C . GLN A 1 567 ? 0.515 -13.580 -27.294 1.00 84.88 567 GLN A C 1
ATOM 4580 O O . GLN A 1 567 ? 1.497 -13.438 -26.560 1.00 84.88 567 GLN A O 1
ATOM 4585 N N . TRP A 1 568 ? 0.430 -14.561 -28.183 1.00 88.38 568 TRP A N 1
ATOM 4586 C CA . TRP A 1 568 ? 1.501 -15.500 -28.501 1.00 88.38 568 TRP A CA 1
ATOM 4587 C C . TRP A 1 568 ? 1.379 -15.924 -29.967 1.00 88.38 568 TRP A C 1
ATOM 4589 O O . TRP A 1 568 ? 0.308 -15.810 -30.561 1.00 88.38 568 TRP A O 1
ATOM 4599 N N . CYS A 1 569 ? 2.460 -16.431 -30.555 1.00 83.31 569 CYS A N 1
ATOM 4600 C CA . CYS A 1 569 ? 2.404 -17.082 -31.859 1.00 83.31 569 CYS A CA 1
ATOM 4601 C C . CYS A 1 569 ? 3.451 -18.193 -31.987 1.00 83.31 569 CYS A C 1
ATOM 4603 O O . CYS A 1 569 ? 4.538 -18.144 -31.400 1.00 83.31 569 CYS A O 1
ATOM 4605 N N . ARG A 1 570 ? 3.118 -19.215 -32.779 1.00 81.06 570 ARG A N 1
ATOM 4606 C CA . ARG A 1 570 ? 4.011 -20.328 -33.110 1.00 81.06 570 ARG A CA 1
ATOM 4607 C C . ARG A 1 570 ? 4.696 -20.084 -34.450 1.00 81.06 570 ARG A C 1
ATOM 4609 O O . ARG A 1 570 ? 4.124 -19.508 -35.369 1.00 81.06 570 ARG A O 1
ATOM 4616 N N . SER A 1 571 ? 5.939 -20.532 -34.560 1.00 80.50 571 SER A N 1
ATOM 4617 C CA . SER A 1 571 ? 6.758 -20.428 -35.765 1.00 80.50 571 SER A CA 1
ATOM 4618 C C . SER A 1 571 ? 7.655 -21.657 -35.908 1.00 80.50 571 SER A C 1
ATOM 4620 O O . SER A 1 571 ? 7.853 -22.395 -34.943 1.00 80.50 571 SER A O 1
ATOM 4622 N N . THR A 1 572 ? 8.225 -21.873 -37.094 1.00 77.62 572 THR A N 1
ATOM 4623 C CA . THR A 1 572 ? 9.134 -23.001 -37.367 1.00 77.62 572 THR A CA 1
ATOM 4624 C C . THR A 1 572 ? 10.341 -23.046 -36.425 1.00 77.62 572 THR A C 1
ATOM 4626 O O . THR A 1 572 ? 10.761 -24.131 -36.037 1.00 77.62 572 THR A O 1
ATOM 4629 N N . SER A 1 573 ? 10.868 -21.890 -36.008 1.00 80.94 573 SER A N 1
ATOM 4630 C CA . SER A 1 573 ? 12.038 -21.808 -35.120 1.00 80.94 573 SER A CA 1
ATOM 4631 C C . SER A 1 573 ? 11.705 -21.791 -33.620 1.00 80.94 573 SER A C 1
ATOM 4633 O O . SER A 1 573 ? 12.626 -21.875 -32.804 1.00 80.94 573 SER A O 1
ATOM 4635 N N . GLY A 1 574 ? 10.433 -21.637 -33.226 1.00 85.50 574 GLY A N 1
ATOM 4636 C CA . GLY A 1 574 ? 10.049 -21.473 -31.818 1.00 85.50 574 GLY A CA 1
ATOM 4637 C C . GLY A 1 574 ? 8.675 -20.838 -31.566 1.00 85.50 574 GLY A C 1
ATOM 4638 O O . GLY A 1 574 ? 7.909 -20.568 -32.492 1.00 85.50 574 GLY A O 1
ATOM 4639 N N . VAL A 1 575 ? 8.378 -20.564 -30.295 1.00 87.50 575 VAL A N 1
ATOM 4640 C CA . VAL A 1 575 ? 7.144 -19.903 -29.827 1.00 87.50 575 VAL A CA 1
ATOM 4641 C C . VAL A 1 575 ? 7.480 -18.539 -29.229 1.00 87.50 575 VAL A C 1
ATOM 4643 O O . VAL A 1 575 ? 8.331 -18.444 -28.342 1.00 87.50 575 VAL A O 1
ATOM 4646 N N . LEU A 1 576 ? 6.804 -17.493 -29.708 1.00 90.06 576 LEU A N 1
ATOM 4647 C CA . LEU A 1 576 ? 6.874 -16.126 -29.192 1.00 90.06 576 LEU A CA 1
ATOM 4648 C C . LEU A 1 576 ? 5.677 -15.862 -28.274 1.00 90.06 576 LEU A C 1
ATOM 4650 O O . LEU A 1 576 ? 4.559 -16.270 -28.573 1.00 90.06 576 LEU A O 1
ATOM 4654 N N . MET A 1 577 ? 5.911 -15.166 -27.165 1.00 91.31 577 MET A N 1
ATOM 4655 C CA . MET A 1 577 ? 4.916 -14.803 -26.154 1.00 91.31 577 MET A CA 1
ATOM 4656 C C . MET A 1 577 ? 5.135 -13.350 -25.722 1.00 91.31 577 MET A C 1
ATOM 4658 O O . MET A 1 577 ? 6.266 -12.961 -25.432 1.00 91.31 577 MET A O 1
ATOM 4662 N N . GLN A 1 578 ? 4.070 -12.555 -25.641 1.00 87.38 578 GLN A N 1
ATOM 4663 C CA . GLN A 1 578 ? 4.097 -11.193 -25.101 1.00 87.38 578 GLN A CA 1
ATOM 4664 C C . GLN A 1 578 ? 3.207 -11.120 -23.859 1.00 87.38 578 GLN A C 1
ATOM 4666 O O . GLN A 1 578 ? 2.024 -11.458 -23.915 1.00 87.38 578 GLN A O 1
ATOM 4671 N N . LEU A 1 579 ? 3.761 -10.644 -22.747 1.00 84.62 579 LEU A N 1
ATOM 4672 C CA . LEU A 1 579 ? 3.004 -10.322 -21.541 1.00 84.62 579 LEU A CA 1
ATOM 4673 C C . LEU A 1 579 ? 2.492 -8.873 -21.606 1.00 84.62 579 LEU A C 1
ATOM 4675 O O . LEU A 1 579 ? 3.150 -7.993 -22.163 1.00 84.62 579 LEU A O 1
ATOM 4679 N N . ASN A 1 580 ? 1.351 -8.601 -20.971 1.00 78.19 580 ASN A N 1
ATOM 4680 C CA . ASN A 1 580 ? 0.723 -7.270 -20.895 1.00 78.19 580 ASN A CA 1
ATOM 4681 C C . ASN A 1 580 ? 1.531 -6.209 -20.106 1.00 78.19 580 ASN A C 1
ATOM 4683 O O . ASN A 1 580 ? 1.056 -5.095 -19.908 1.00 78.19 580 ASN A O 1
ATOM 4687 N N . ASN A 1 581 ? 2.732 -6.551 -19.629 1.00 70.25 581 ASN A N 1
ATOM 4688 C CA . ASN A 1 581 ? 3.696 -5.631 -19.019 1.00 70.25 581 ASN A CA 1
ATOM 4689 C C . ASN A 1 581 ? 4.827 -5.213 -19.988 1.00 70.25 581 ASN A C 1
ATOM 4691 O O . ASN A 1 581 ? 5.815 -4.630 -19.549 1.00 70.25 581 ASN A O 1
ATOM 4695 N N . GLY A 1 582 ? 4.722 -5.566 -21.276 1.00 73.88 582 GLY A N 1
ATOM 4696 C CA . GLY A 1 582 ? 5.727 -5.280 -22.306 1.00 73.88 582 GLY A CA 1
ATOM 4697 C C . GLY A 1 582 ? 6.839 -6.330 -22.437 1.00 73.88 582 GLY A C 1
ATOM 4698 O O . GLY A 1 582 ? 7.641 -6.243 -23.364 1.00 73.88 582 GLY A O 1
ATOM 4699 N N . THR A 1 583 ? 6.893 -7.346 -21.567 1.00 83.94 583 THR A N 1
ATOM 4700 C CA . THR A 1 583 ? 7.892 -8.425 -21.670 1.00 83.94 583 THR A CA 1
ATOM 4701 C C . THR A 1 583 ? 7.606 -9.307 -22.885 1.00 83.94 583 THR A C 1
ATOM 4703 O O . THR A 1 583 ? 6.509 -9.853 -23.012 1.00 83.94 583 THR A O 1
ATOM 4706 N N . VAL A 1 584 ? 8.604 -9.498 -23.750 1.00 89.81 584 VAL A N 1
ATOM 4707 C CA . VAL A 1 584 ? 8.537 -10.377 -24.927 1.00 89.81 584 VAL A CA 1
ATOM 4708 C C . VAL A 1 584 ? 9.514 -11.532 -24.750 1.00 89.81 584 VAL A C 1
ATOM 4710 O O . VAL A 1 584 ? 10.716 -11.323 -24.601 1.00 89.81 584 VAL A O 1
ATOM 4713 N N . GLN A 1 585 ? 9.015 -12.761 -24.795 1.00 93.19 585 GLN A N 1
ATOM 4714 C CA . GLN A 1 585 ? 9.802 -13.984 -24.665 1.00 93.19 585 GLN A CA 1
ATOM 4715 C C . GLN A 1 585 ? 9.725 -14.806 -25.953 1.00 93.19 585 GLN A C 1
ATOM 4717 O O . GLN A 1 585 ? 8.651 -14.953 -26.531 1.00 93.19 585 GLN A O 1
ATOM 4722 N N . ILE A 1 586 ? 10.850 -15.378 -26.385 1.00 93.06 586 ILE A N 1
ATOM 4723 C CA . ILE A 1 586 ? 10.893 -16.359 -27.477 1.00 93.06 586 ILE A CA 1
ATOM 4724 C C . ILE A 1 586 ? 11.598 -17.620 -26.979 1.00 93.06 586 ILE A C 1
ATOM 4726 O O . ILE A 1 586 ? 12.743 -17.561 -26.528 1.00 93.06 586 ILE A O 1
ATOM 4730 N N . ASN A 1 587 ? 10.906 -18.754 -27.075 1.00 91.94 587 ASN A N 1
ATOM 4731 C CA . ASN A 1 587 ? 11.418 -20.083 -26.753 1.00 91.94 587 ASN A CA 1
ATOM 4732 C C . ASN A 1 587 ? 11.721 -20.828 -28.058 1.00 91.94 587 ASN A C 1
ATOM 4734 O O . ASN A 1 587 ? 10.809 -21.051 -28.854 1.00 91.94 587 ASN A O 1
ATOM 4738 N N . PHE A 1 588 ? 12.977 -21.208 -28.281 1.00 90.50 588 PHE A N 1
ATOM 4739 C CA . PHE A 1 588 ? 13.435 -21.808 -29.535 1.00 90.50 588 PHE A CA 1
ATOM 4740 C C . PHE A 1 588 ? 13.424 -23.342 -29.501 1.00 90.50 588 PHE A C 1
ATOM 4742 O O . PHE A 1 588 ? 13.415 -23.961 -28.434 1.00 90.50 588 PHE A O 1
ATOM 4749 N N . GLY A 1 589 ? 13.435 -23.956 -30.689 1.00 82.81 589 GLY A N 1
ATOM 4750 C CA . GLY A 1 589 ? 13.469 -25.416 -30.851 1.00 82.81 589 GLY A CA 1
ATOM 4751 C C . GLY A 1 589 ? 14.737 -26.085 -30.304 1.00 82.81 589 GLY A C 1
ATOM 4752 O O . GLY A 1 589 ? 14.666 -27.208 -29.824 1.00 82.81 589 GLY A O 1
ATOM 4753 N N . ASP A 1 590 ? 15.868 -25.375 -30.275 1.00 84.62 590 ASP A N 1
ATOM 4754 C CA . ASP A 1 590 ? 17.140 -25.819 -29.677 1.00 84.62 590 ASP A CA 1
ATOM 4755 C C . ASP A 1 590 ? 17.200 -25.609 -28.150 1.00 84.62 590 ASP A C 1
ATOM 4757 O O . ASP A 1 590 ? 18.263 -25.408 -27.574 1.00 84.62 590 ASP A O 1
ATOM 4761 N N . HIS A 1 591 ? 16.037 -25.595 -27.492 1.00 83.38 591 HIS A N 1
ATOM 4762 C CA . HIS A 1 591 ? 15.817 -25.319 -26.068 1.00 83.38 591 HIS A CA 1
ATOM 4763 C C . HIS A 1 591 ? 16.297 -23.954 -25.537 1.00 83.38 591 HIS A C 1
ATOM 4765 O O . HIS A 1 591 ? 15.853 -23.567 -24.448 1.00 83.38 591 HIS A O 1
ATOM 4771 N N . THR A 1 592 ? 17.103 -23.193 -26.282 1.00 89.56 592 THR A N 1
ATOM 4772 C CA . THR A 1 592 ? 17.494 -21.821 -25.929 1.00 89.56 592 THR A CA 1
ATOM 4773 C C . THR A 1 592 ? 16.281 -20.891 -25.855 1.00 89.56 592 THR A C 1
ATOM 4775 O O . THR A 1 592 ? 15.219 -21.151 -26.435 1.00 89.56 592 THR A O 1
ATOM 4778 N N . LYS A 1 593 ? 16.402 -19.794 -25.105 1.00 92.00 593 LYS A N 1
ATOM 4779 C CA . LYS A 1 593 ? 15.325 -18.809 -24.922 1.00 92.00 593 LYS A CA 1
ATOM 4780 C C . LYS A 1 593 ? 15.909 -17.408 -24.836 1.00 92.00 593 LYS A C 1
ATOM 4782 O O . LYS A 1 593 ? 17.014 -17.226 -24.328 1.00 92.00 593 LYS A O 1
ATOM 4787 N N . ILE A 1 594 ? 15.139 -16.419 -25.267 1.00 93.25 594 ILE A N 1
ATOM 4788 C CA . ILE A 1 594 ? 15.386 -15.015 -24.925 1.00 93.25 594 ILE A CA 1
ATOM 4789 C C . ILE A 1 594 ? 14.167 -14.422 -24.232 1.00 93.25 594 ILE A C 1
ATOM 4791 O O . ILE A 1 594 ? 13.032 -14.760 -24.570 1.00 93.25 594 ILE A O 1
ATOM 4795 N N . ILE A 1 595 ? 14.404 -13.518 -23.288 1.00 92.31 595 ILE A N 1
ATOM 4796 C CA . ILE A 1 595 ? 13.372 -12.689 -22.661 1.00 92.31 595 ILE A CA 1
ATOM 4797 C C . ILE A 1 595 ? 13.841 -11.241 -22.780 1.00 92.31 595 ILE A C 1
ATOM 4799 O O . ILE A 1 595 ? 14.958 -10.918 -22.392 1.00 92.31 595 ILE A O 1
ATOM 4803 N N . MET A 1 596 ? 13.015 -10.378 -23.351 1.00 89.38 596 MET A N 1
ATOM 4804 C CA . MET A 1 596 ? 13.345 -8.995 -23.684 1.00 89.38 596 MET A CA 1
ATOM 4805 C C . MET A 1 596 ? 12.337 -8.062 -23.023 1.00 89.38 596 MET A C 1
ATOM 4807 O O . MET A 1 596 ? 11.142 -8.363 -22.989 1.00 89.38 596 MET A O 1
ATOM 4811 N N . CYS A 1 597 ? 12.801 -6.920 -22.522 1.00 79.12 597 CYS A N 1
ATOM 4812 C CA . CYS A 1 597 ? 11.932 -5.921 -21.905 1.00 79.12 597 CYS A CA 1
ATOM 4813 C C . CYS A 1 597 ? 12.317 -4.510 -22.387 1.00 79.12 597 CYS A C 1
ATOM 4815 O O . CYS A 1 597 ? 13.408 -4.042 -22.035 1.00 79.12 597 CYS A O 1
ATOM 4817 N N . PRO A 1 598 ? 11.458 -3.810 -23.162 1.00 69.69 598 PRO A N 1
ATOM 4818 C CA . PRO A 1 598 ? 11.783 -2.491 -23.711 1.00 69.69 598 PRO A CA 1
ATOM 4819 C C . PRO A 1 598 ? 12.042 -1.451 -22.613 1.00 69.69 598 PRO A C 1
ATOM 4821 O O . PRO A 1 598 ? 13.006 -0.693 -22.701 1.00 69.69 598 PRO A O 1
ATOM 4824 N N . LEU A 1 599 ? 11.266 -1.496 -21.520 1.00 66.19 599 LEU A N 1
ATOM 4825 C CA . LEU A 1 599 ? 11.413 -0.643 -20.327 1.00 66.19 599 LEU A CA 1
ATOM 4826 C C . LEU A 1 599 ? 12.728 -0.865 -19.554 1.00 66.19 599 LEU A C 1
ATOM 4828 O O . LEU A 1 599 ? 13.098 -0.074 -18.681 1.00 66.19 599 LEU A O 1
ATOM 4832 N N . MET A 1 600 ? 13.431 -1.968 -19.826 1.00 69.12 600 MET A N 1
ATOM 4833 C CA . MET A 1 600 ? 14.723 -2.278 -19.212 1.00 69.12 600 MET A CA 1
ATOM 4834 C C . MET A 1 600 ? 15.895 -2.133 -20.186 1.00 69.12 600 MET A C 1
ATOM 4836 O O . MET A 1 600 ? 17.038 -2.196 -19.732 1.00 69.12 600 MET A O 1
ATOM 4840 N N . ALA A 1 601 ? 15.615 -1.913 -21.478 1.00 81.94 601 ALA A N 1
ATOM 4841 C CA . ALA A 1 601 ? 16.582 -1.909 -22.572 1.00 81.94 601 ALA A CA 1
ATOM 4842 C C . ALA A 1 601 ? 17.564 -3.093 -22.475 1.00 81.94 601 ALA A C 1
ATOM 4844 O O . ALA A 1 601 ? 18.785 -2.921 -22.542 1.00 81.94 601 ALA A O 1
ATOM 4845 N N . ALA A 1 602 ? 17.025 -4.296 -22.251 1.00 86.56 602 ALA A N 1
ATOM 4846 C CA . ALA A 1 602 ? 17.802 -5.492 -21.953 1.00 86.56 602 ALA A CA 1
ATOM 4847 C C . ALA A 1 602 ? 17.198 -6.774 -22.542 1.00 86.56 602 ALA A C 1
ATOM 4849 O O . ALA A 1 602 ? 15.984 -6.888 -22.742 1.00 86.56 602 ALA A O 1
ATOM 4850 N N . VAL A 1 603 ? 18.081 -7.752 -22.752 1.00 90.12 603 VAL A N 1
ATOM 4851 C CA . VAL A 1 603 ? 17.770 -9.124 -23.153 1.00 90.12 603 VAL A CA 1
ATOM 4852 C C . VAL A 1 603 ? 18.432 -10.119 -22.198 1.00 90.12 603 VAL A C 1
ATOM 4854 O O . VAL A 1 603 ? 19.649 -10.142 -22.016 1.00 90.12 603 VAL A O 1
ATOM 4857 N N . THR A 1 604 ? 17.619 -10.978 -21.599 1.00 90.62 604 THR A N 1
ATOM 4858 C CA . THR A 1 604 ? 18.057 -12.233 -20.993 1.00 90.62 604 THR A CA 1
ATOM 4859 C C . THR A 1 604 ? 18.231 -13.279 -22.079 1.00 90.62 604 THR A C 1
ATOM 4861 O O . THR A 1 604 ? 17.338 -13.465 -22.905 1.00 90.62 604 THR A O 1
ATOM 4864 N N . PHE A 1 605 ? 19.341 -14.007 -22.031 1.00 91.00 605 PHE A N 1
ATOM 4865 C CA . PHE A 1 605 ? 19.558 -15.249 -22.757 1.00 91.00 605 PHE A CA 1
ATOM 4866 C C . PHE A 1 605 ? 19.549 -16.423 -21.774 1.00 91.00 605 PHE A C 1
ATOM 4868 O O . PHE A 1 605 ? 20.170 -16.355 -20.711 1.00 91.00 605 PHE A O 1
ATOM 4875 N N . ILE A 1 606 ? 18.850 -17.492 -22.149 1.00 88.19 606 ILE A N 1
ATOM 4876 C CA . ILE A 1 606 ? 18.905 -18.797 -21.491 1.00 88.19 606 ILE A CA 1
ATOM 4877 C C . ILE A 1 606 ? 19.439 -19.789 -22.524 1.00 88.19 606 ILE A C 1
ATOM 4879 O O . ILE A 1 606 ? 18.825 -19.955 -23.582 1.00 88.19 606 ILE A O 1
ATOM 4883 N N . ASP A 1 607 ? 20.579 -20.413 -22.237 1.00 84.00 607 ASP A N 1
ATOM 4884 C CA . ASP A 1 607 ? 21.230 -21.379 -23.130 1.00 84.00 607 ASP A CA 1
ATOM 4885 C C . ASP A 1 607 ? 20.711 -22.820 -22.945 1.00 84.00 607 ASP A C 1
ATOM 4887 O O . ASP A 1 607 ? 19.762 -23.070 -22.193 1.00 84.00 607 ASP A O 1
ATOM 4891 N N . GLU A 1 608 ? 21.300 -23.762 -23.688 1.00 82.50 608 GLU A N 1
ATOM 4892 C CA . GLU A 1 608 ? 21.005 -25.200 -23.597 1.00 82.50 608 GLU A CA 1
ATOM 4893 C C . GLU A 1 608 ? 21.220 -25.746 -22.171 1.00 82.50 608 GLU A C 1
ATOM 4895 O O . GLU A 1 608 ? 20.370 -26.479 -21.657 1.00 82.50 608 GLU A O 1
ATOM 4900 N N . ASP A 1 609 ? 22.281 -25.294 -21.494 1.00 78.81 609 ASP A N 1
ATOM 4901 C CA . ASP A 1 609 ? 22.634 -25.637 -20.106 1.00 78.81 609 ASP A CA 1
ATOM 4902 C C . ASP A 1 609 ? 21.719 -24.968 -19.058 1.00 78.81 609 ASP A C 1
ATOM 4904 O O . ASP A 1 609 ? 21.818 -25.230 -17.857 1.00 78.81 609 ASP A O 1
ATOM 4908 N N . ARG A 1 610 ? 20.758 -24.148 -19.511 1.00 75.00 610 ARG A N 1
ATOM 4909 C CA . ARG A 1 610 ? 19.793 -23.369 -18.711 1.00 75.00 610 ARG A CA 1
ATOM 4910 C C . ARG A 1 610 ? 20.420 -22.230 -17.898 1.00 75.00 610 ARG A C 1
ATOM 4912 O O . ARG A 1 610 ? 19.747 -21.683 -17.017 1.00 75.00 610 ARG A O 1
ATOM 4919 N N . SER A 1 611 ? 21.651 -21.837 -18.216 1.00 79.94 611 SER A N 1
ATOM 4920 C CA . SER A 1 611 ? 22.345 -20.692 -17.624 1.00 79.94 611 SER A CA 1
ATOM 4921 C C . SER A 1 611 ? 21.596 -19.405 -17.956 1.00 79.94 611 SER A C 1
ATOM 4923 O O . SER A 1 611 ? 21.261 -19.156 -19.113 1.00 79.94 611 SER A O 1
ATOM 4925 N N . PHE A 1 612 ? 21.331 -18.571 -16.953 1.00 82.69 612 PHE A N 1
ATOM 4926 C CA . PHE A 1 612 ? 20.466 -17.398 -17.081 1.00 82.69 612 PHE A CA 1
ATOM 4927 C C . PHE A 1 612 ? 21.313 -16.119 -17.035 1.00 82.69 612 PHE A C 1
ATOM 4929 O O . PHE A 1 612 ? 21.699 -15.670 -15.958 1.00 82.69 612 PHE A O 1
ATOM 4936 N N . ARG A 1 613 ? 21.617 -15.523 -18.195 1.00 84.25 613 ARG A N 1
ATOM 4937 C CA . ARG A 1 613 ? 22.499 -14.341 -18.305 1.00 84.25 613 ARG A CA 1
ATOM 4938 C C . ARG A 1 613 ? 21.751 -13.166 -18.932 1.00 84.25 613 ARG A C 1
ATOM 4940 O O . ARG A 1 613 ? 21.149 -13.319 -19.991 1.00 84.25 613 ARG A O 1
ATOM 4947 N N . THR A 1 614 ? 21.771 -11.995 -18.291 1.00 86.56 614 THR A N 1
ATOM 4948 C CA . THR A 1 614 ? 21.026 -10.806 -18.758 1.00 86.56 614 THR A CA 1
ATOM 4949 C C . THR A 1 614 ? 21.955 -9.678 -19.163 1.00 86.56 614 THR A C 1
ATOM 4951 O O . THR A 1 614 ? 22.789 -9.260 -18.373 1.00 86.56 614 THR A O 1
ATOM 4954 N N . PHE A 1 615 ? 21.777 -9.152 -20.372 1.00 85.81 615 PHE A N 1
ATOM 4955 C CA . PHE A 1 615 ? 22.629 -8.133 -20.976 1.00 85.81 615 PHE A CA 1
ATOM 4956 C C . PHE A 1 615 ? 21.798 -6.900 -21.345 1.00 85.81 615 PHE A C 1
ATOM 4958 O O . PHE A 1 615 ? 20.738 -7.024 -21.962 1.00 85.81 615 PHE A O 1
ATOM 4965 N N . ARG A 1 616 ? 22.280 -5.693 -21.025 1.00 85.69 616 ARG A N 1
ATOM 4966 C CA . ARG A 1 616 ? 21.684 -4.461 -21.568 1.00 85.69 616 ARG A CA 1
ATOM 4967 C C . ARG A 1 616 ? 22.047 -4.308 -23.043 1.00 85.69 616 ARG A C 1
ATOM 4969 O O . ARG A 1 616 ? 23.175 -4.610 -23.438 1.00 85.69 616 ARG A O 1
ATOM 4976 N N . PHE A 1 617 ? 21.135 -3.762 -23.843 1.00 86.81 617 PHE A N 1
ATOM 4977 C CA . PHE A 1 617 ? 21.391 -3.470 -25.254 1.00 86.81 617 PHE A CA 1
ATOM 4978 C C . PHE A 1 617 ? 22.550 -2.481 -25.438 1.00 86.81 617 PHE A C 1
ATOM 4980 O O . PHE A 1 617 ? 23.304 -2.627 -26.391 1.00 86.81 617 PHE A O 1
ATOM 4987 N N . GLU A 1 618 ? 22.775 -1.553 -24.499 1.00 85.19 618 GLU A N 1
ATOM 4988 C CA . GLU A 1 618 ? 23.946 -0.660 -24.534 1.00 85.19 618 GLU A CA 1
ATOM 4989 C C . GLU A 1 618 ? 25.269 -1.408 -24.273 1.00 85.19 618 GLU A C 1
ATOM 4991 O O . GLU A 1 618 ? 26.272 -1.139 -24.933 1.00 85.19 618 GLU A O 1
ATOM 4996 N N . THR A 1 619 ? 25.275 -2.411 -23.381 1.00 83.31 619 THR A N 1
ATOM 4997 C CA . THR A 1 619 ? 26.439 -3.293 -23.174 1.00 83.31 619 THR A CA 1
ATOM 4998 C C . THR A 1 619 ? 26.750 -4.071 -24.452 1.00 83.31 619 THR A C 1
ATOM 5000 O O . THR A 1 619 ? 27.900 -4.093 -24.890 1.00 83.31 619 THR A O 1
ATOM 5003 N N . ILE A 1 620 ? 25.721 -4.635 -25.097 1.00 86.06 620 ILE A N 1
ATOM 5004 C CA . ILE A 1 620 ? 25.849 -5.341 -26.382 1.00 86.06 620 ILE A CA 1
ATOM 5005 C C . ILE A 1 620 ? 26.347 -4.400 -27.487 1.00 86.06 620 ILE A C 1
ATOM 5007 O O . ILE A 1 620 ? 27.252 -4.740 -28.243 1.00 86.06 620 ILE A O 1
ATOM 5011 N N . LYS A 1 621 ? 25.794 -3.190 -27.569 1.00 85.00 621 LYS A N 1
ATOM 5012 C CA . LYS A 1 621 ? 26.167 -2.168 -28.554 1.00 85.00 621 LYS A CA 1
ATOM 5013 C C . LYS A 1 621 ? 27.633 -1.740 -28.430 1.00 85.00 621 LYS A C 1
ATOM 5015 O O . LYS A 1 621 ? 28.273 -1.475 -29.444 1.00 85.00 621 LYS A O 1
ATOM 5020 N N . LYS A 1 622 ? 28.168 -1.696 -27.206 1.00 83.31 622 LYS A N 1
ATOM 5021 C CA . LYS A 1 622 ? 29.555 -1.302 -26.914 1.00 83.31 622 LYS A CA 1
ATOM 5022 C C . LYS A 1 622 ? 30.571 -2.449 -27.042 1.00 83.31 622 LYS A C 1
ATOM 5024 O O . LYS A 1 622 ? 31.720 -2.185 -27.381 1.00 83.31 622 LYS A O 1
ATOM 5029 N N . HIS A 1 623 ? 30.176 -3.693 -26.758 1.00 80.88 623 HIS A N 1
ATOM 5030 C CA . HIS A 1 623 ? 31.103 -4.830 -26.630 1.00 80.88 623 HIS A CA 1
ATOM 5031 C C . HIS A 1 623 ? 30.806 -6.025 -27.564 1.00 80.88 623 HIS A C 1
ATOM 5033 O O . HIS A 1 623 ? 31.517 -7.029 -27.528 1.00 80.88 623 HIS A O 1
ATOM 5039 N N . GLY A 1 624 ? 29.778 -5.936 -28.411 1.00 81.50 624 GLY A N 1
ATOM 5040 C CA . GLY A 1 624 ? 29.264 -7.064 -29.191 1.00 81.50 624 GLY A CA 1
ATOM 5041 C C . GLY A 1 624 ? 28.463 -8.043 -28.325 1.00 81.50 624 GLY A C 1
ATOM 5042 O O . GLY A 1 624 ? 28.045 -7.730 -27.213 1.00 81.50 624 GLY A O 1
ATOM 5043 N N . CYS A 1 625 ? 28.223 -9.250 -28.832 1.00 82.69 625 CYS A N 1
ATOM 5044 C CA . CYS A 1 625 ? 27.574 -10.330 -28.079 1.00 82.69 625 CYS A CA 1
ATOM 5045 C C . CYS A 1 625 ? 28.015 -11.718 -28.585 1.00 82.69 625 CYS A C 1
ATOM 5047 O O . CYS A 1 625 ? 28.611 -11.807 -29.665 1.00 82.69 625 CYS A O 1
ATOM 5049 N N . PRO A 1 626 ? 27.722 -12.809 -27.848 1.00 82.31 626 PRO A N 1
ATOM 5050 C CA . PRO A 1 626 ? 27.941 -14.171 -28.333 1.00 82.31 626 PRO A CA 1
ATOM 5051 C C . PRO A 1 626 ? 27.099 -14.480 -29.579 1.00 82.31 626 PRO A C 1
ATOM 5053 O O . PRO A 1 626 ? 25.909 -14.164 -29.620 1.00 82.31 626 PRO A O 1
ATOM 5056 N N . SER A 1 627 ? 27.677 -15.169 -30.566 1.00 84.50 627 SER A N 1
ATOM 5057 C CA . SER A 1 627 ? 27.026 -15.448 -31.860 1.00 84.50 627 SER A CA 1
ATOM 5058 C C . SER A 1 627 ? 25.676 -16.170 -31.739 1.00 84.50 627 SER A C 1
ATOM 5060 O O . SER A 1 627 ? 24.752 -15.841 -32.476 1.00 84.50 627 SER A O 1
ATOM 5062 N N . LYS A 1 628 ? 25.510 -17.090 -30.769 1.00 86.56 628 LYS A N 1
ATOM 5063 C CA . LYS A 1 628 ? 24.203 -17.719 -30.491 1.00 86.56 628 LYS A CA 1
ATOM 5064 C C . LYS A 1 628 ? 23.137 -16.664 -30.150 1.00 86.56 628 LYS A C 1
ATOM 5066 O O . LYS A 1 628 ? 22.073 -16.669 -30.759 1.00 86.56 628 LYS A O 1
ATOM 5071 N N . LEU A 1 629 ? 23.432 -15.731 -29.237 1.00 88.19 629 LEU A N 1
ATOM 5072 C CA . LEU A 1 629 ? 22.515 -14.649 -28.850 1.00 88.19 629 LEU A CA 1
ATOM 5073 C C . LEU A 1 629 ? 22.272 -13.659 -30.001 1.00 88.19 629 LEU A C 1
ATOM 5075 O O . LEU A 1 629 ? 21.141 -13.210 -30.179 1.00 88.19 629 LEU A O 1
ATOM 5079 N N . TYR A 1 630 ? 23.295 -13.363 -30.809 1.00 90.44 630 TYR A N 1
ATOM 5080 C CA . TYR A 1 630 ? 23.164 -12.505 -31.990 1.00 90.44 630 TYR A CA 1
ATOM 5081 C C . TYR A 1 630 ? 22.065 -12.993 -32.943 1.00 90.44 630 TYR A C 1
ATOM 5083 O O . TYR A 1 630 ? 21.148 -12.234 -33.265 1.00 90.44 630 TYR A O 1
ATOM 5091 N N . GLU A 1 631 ? 22.092 -14.274 -33.322 1.00 90.56 631 GLU A N 1
ATOM 5092 C CA . GLU A 1 631 ? 21.080 -14.848 -34.216 1.00 90.56 631 GLU A CA 1
ATOM 5093 C C . GLU A 1 631 ? 19.685 -14.897 -33.567 1.00 90.56 631 GLU A C 1
ATOM 5095 O O . GLU A 1 631 ? 18.684 -14.644 -34.241 1.00 90.56 631 GLU A O 1
ATOM 5100 N N . LYS A 1 632 ? 19.580 -15.125 -32.244 1.00 92.44 632 LYS A N 1
ATOM 5101 C CA . LYS A 1 632 ? 18.278 -15.053 -31.547 1.00 92.44 632 LYS A CA 1
ATOM 5102 C C . LYS A 1 632 ? 17.702 -13.632 -31.539 1.00 92.44 632 LYS A C 1
ATOM 5104 O O . LYS A 1 632 ? 16.505 -13.469 -31.775 1.00 92.44 632 LYS A O 1
ATOM 5109 N N . MET A 1 633 ? 18.528 -12.607 -31.309 1.00 92.31 633 MET A N 1
ATOM 5110 C CA . MET A 1 633 ? 18.106 -11.198 -31.379 1.00 92.31 633 MET A CA 1
ATOM 5111 C C . MET A 1 633 ? 17.716 -10.788 -32.799 1.00 92.31 633 MET A C 1
ATOM 5113 O O . MET A 1 633 ? 16.717 -10.093 -32.985 1.00 92.31 633 MET A O 1
ATOM 5117 N N . ARG A 1 634 ? 18.468 -11.243 -33.807 1.00 91.81 634 ARG A N 1
ATOM 5118 C CA . ARG A 1 634 ? 18.143 -11.022 -35.218 1.00 91.81 634 ARG A CA 1
ATOM 5119 C C . ARG A 1 634 ? 16.780 -11.614 -35.572 1.00 91.81 634 ARG A C 1
ATOM 5121 O O . ARG A 1 634 ? 15.926 -10.895 -36.087 1.00 91.81 634 ARG A O 1
ATOM 5128 N N . TYR A 1 635 ? 16.550 -12.879 -35.221 1.00 91.06 635 TYR A N 1
ATOM 5129 C CA . TYR A 1 635 ? 15.259 -13.538 -35.414 1.00 91.06 635 TYR A CA 1
ATOM 5130 C C . TYR A 1 635 ? 14.120 -12.801 -34.695 1.00 91.06 635 TYR A C 1
ATOM 5132 O O . TYR A 1 635 ? 13.040 -12.627 -35.258 1.00 91.06 635 TYR A O 1
ATOM 5140 N N . ALA A 1 636 ? 14.363 -12.322 -33.470 1.00 90.75 636 ALA A N 1
ATOM 5141 C CA . ALA A 1 636 ? 13.396 -11.519 -32.730 1.00 90.75 636 ALA A CA 1
ATOM 5142 C C . ALA A 1 636 ? 13.027 -10.238 -33.485 1.00 90.75 636 ALA A C 1
ATOM 5144 O O . ALA A 1 636 ? 11.848 -9.999 -33.724 1.00 90.75 636 ALA A O 1
ATOM 5145 N N . HIS A 1 637 ? 14.016 -9.457 -33.927 1.00 91.50 637 HIS A N 1
ATOM 5146 C CA . HIS A 1 637 ? 13.792 -8.255 -34.730 1.00 91.50 637 HIS A CA 1
ATOM 5147 C C . HIS A 1 637 ? 13.003 -8.570 -36.014 1.00 91.50 637 HIS A C 1
ATOM 5149 O O . HIS A 1 637 ? 12.027 -7.886 -36.323 1.00 91.50 637 HIS A O 1
ATOM 5155 N N . GLU A 1 638 ? 13.360 -9.631 -36.741 1.00 87.38 638 GLU A N 1
ATOM 5156 C CA . GLU A 1 638 ? 12.642 -10.065 -37.948 1.00 87.38 638 GLU A CA 1
ATOM 5157 C C . GLU A 1 638 ? 11.177 -10.457 -37.650 1.00 87.38 638 GLU A C 1
ATOM 5159 O O . GLU A 1 638 ? 10.284 -10.083 -38.411 1.00 87.38 638 GLU A O 1
ATOM 5164 N N . LYS A 1 639 ? 10.879 -11.108 -36.515 1.00 85.31 639 LYS A N 1
ATOM 5165 C CA . LYS A 1 639 ? 9.492 -11.420 -36.109 1.00 85.31 639 LYS A CA 1
ATOM 5166 C C . LYS A 1 639 ? 8.709 -10.229 -35.554 1.00 85.31 639 LYS A C 1
ATOM 5168 O O . LYS A 1 639 ? 7.518 -10.131 -35.842 1.00 85.31 639 LYS A O 1
ATOM 5173 N N . LEU A 1 640 ? 9.347 -9.297 -34.845 1.00 82.38 640 LEU A N 1
ATOM 5174 C CA . LEU A 1 640 ? 8.696 -8.055 -34.406 1.00 82.38 640 LEU A CA 1
ATOM 5175 C C . LEU A 1 640 ? 8.282 -7.170 -35.587 1.00 82.38 640 LEU A C 1
ATOM 5177 O O . LEU A 1 640 ? 7.269 -6.487 -35.499 1.00 82.38 640 LEU A O 1
ATOM 5181 N N . ASN A 1 641 ? 9.005 -7.210 -36.712 1.00 74.56 641 ASN A N 1
ATOM 5182 C CA . ASN A 1 641 ? 8.562 -6.531 -37.933 1.00 74.56 641 ASN A CA 1
ATOM 5183 C C . ASN A 1 641 ? 7.219 -7.083 -38.441 1.00 74.56 641 ASN A C 1
ATOM 5185 O O . ASN A 1 641 ? 6.323 -6.296 -38.725 1.00 74.56 641 ASN A O 1
ATOM 5189 N N . VAL A 1 642 ? 7.050 -8.411 -38.480 1.00 74.31 642 VAL A N 1
ATOM 5190 C CA . VAL A 1 642 ? 5.791 -9.051 -38.916 1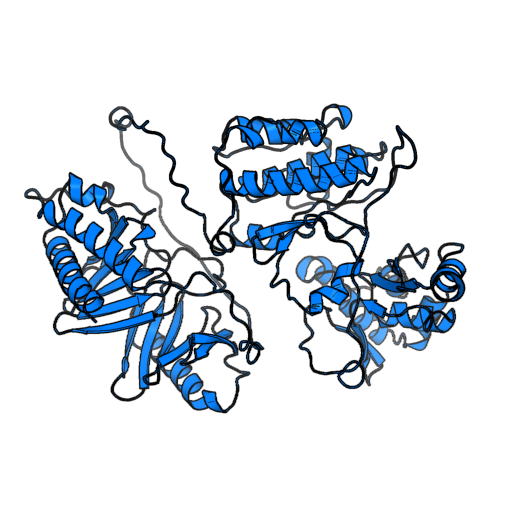.00 74.31 642 VAL A CA 1
ATOM 5191 C C . VAL A 1 642 ? 4.628 -8.704 -37.973 1.00 74.31 642 VAL A C 1
ATOM 5193 O O . VAL A 1 642 ? 3.542 -8.348 -38.433 1.00 74.31 642 VAL A O 1
ATOM 5196 N N . LEU A 1 643 ? 4.870 -8.739 -36.657 1.00 70.62 643 LEU A N 1
ATOM 5197 C CA . LEU A 1 643 ? 3.880 -8.405 -35.618 1.00 70.62 643 LEU A CA 1
ATOM 5198 C C . LEU A 1 643 ? 3.527 -6.907 -35.535 1.00 70.62 643 LEU A C 1
ATOM 5200 O O . LEU A 1 643 ? 2.552 -6.549 -34.884 1.00 70.62 643 LEU A O 1
ATOM 5204 N N . LEU A 1 644 ? 4.304 -6.032 -36.181 1.00 68.56 644 LEU A N 1
ATOM 5205 C CA . LEU A 1 644 ? 3.987 -4.607 -36.342 1.00 68.56 644 LEU A CA 1
ATOM 5206 C C . LEU A 1 644 ? 3.253 -4.304 -37.657 1.00 68.56 644 LEU A C 1
ATOM 5208 O O . LEU A 1 644 ? 2.575 -3.284 -37.747 1.00 68.56 644 LEU A O 1
ATOM 5212 N N . SER A 1 645 ? 3.391 -5.169 -38.668 1.00 57.91 645 SER A N 1
ATOM 5213 C CA . SER A 1 645 ? 2.664 -5.083 -39.946 1.00 57.91 645 SER A CA 1
ATOM 5214 C C . SER A 1 645 ? 1.300 -5.790 -39.947 1.00 57.91 645 SER A C 1
ATOM 5216 O O . SER A 1 645 ? 0.606 -5.753 -40.961 1.00 57.91 645 SER A O 1
ATOM 5218 N N . SER A 1 646 ? 0.936 -6.433 -38.832 1.00 51.97 646 SER A N 1
ATOM 5219 C CA . SER A 1 646 ? -0.399 -6.985 -38.543 1.00 51.97 646 SER A CA 1
ATOM 5220 C C . SER A 1 646 ? -1.168 -6.083 -37.573 1.00 51.97 646 SER A C 1
ATOM 5222 O O . SER A 1 646 ? -2.403 -6.001 -37.714 1.00 51.97 646 SER A O 1
#

Radius of gyration: 29.65 Å; chains: 1; bounding box: 80×63×76 Å

Sequence (646 aa):
MAKKLAVFDFDHTIIHDNSDVVVMNMLDQKKIPPEVKQLHKSDGWTMFMQGIFDLLHKECIMESAIRSVLVSLPEVPGMINLIRELHEEHNYDVIIISDSNSFFINSWLEDKGLKEHVLKVFTNPAQFDETGLLNIKMYHLQDTLTNNRSEAAMSKENKEQQVIPDDIFDSHTQTYYKKKSFYGKSMMELQKRRKFLTEPETRCYMRQILSGVNYLHQNRIIHRDLKLGNLFLNDELVVKIGDFGLAAKIEYEGERKKTLCGTPNYIAPEILNKLGHSFEVDIWSIGCIMYTLLIGRPPFETNSLKETYSRIRKCQYRINVNISSPSKHMIMLMLQSQPESRPKVSDLLKHEFIVTGYCPSKLPASTLYMAPRFETNENTRKPLIELNNGDPILITDSPQKRNNSIAAGIVSAAQQNGKGYVVFDAKENFATLKEQLLQAIKAKPARQYNFSDEMTDPSAQPMIWVSKWVDYSDKYGFGYQLSDEGVGVMFNDTTKLILLPNGINVHYIDKNGEESYMTIDNYPSSLEKKIKLLSYFSRYMKEHLLKTGASAVKEIDSISRIPHLHQWCRSTSGVLMQLNNGTVQINFGDHTKIIMCPLMAAVTFIDEDRSFRTFRFETIKKHGCPSKLYEKMRYAHEKLNVLLSS

pLDDT: mean 73.28, std 22.23, range [21.98, 98.5]

Organism: Phyllotreta striolata (NCBI:txid444603)

Secondary structure (DSSP, 8-state):
-PPEEEEE-STTTTBSS-HHHHHHTTS-TTTS-TTHHHHHHHT-HHHHHHHHHHHHHHTT--HHHHHHHHHTSPBPTTHHHHHHHHHHTS-EEEEEEEEEEHHHHHHHHHHTT-TTTEEEEEEE-EEE-TTS-EEEPPGGG--S-S--SS-SS------------TTB--TTHHHHGGGS-----BHHHHHHHHSS--HHHHHHHHHHHHHHHHHHHHTTEE-S---GGGEEE-TT--EEE---TT-EE--STT--B----S-TTT--HHHHTTS-B-THHHHHHHHHHHHHHHHSS-TT--SSHHHHHHHHHTT-----S---HHHHHHHHHHS-SSGGGSPPHHHHTTSHHHHTS---SS--GGGGTS---------------SS--S-------------------B-S---S---------HHHHHHHHHHHHHHHHTT-B-SS----GGG--TTSS-SS-EEEEEEETTTTEEEEEETTS-EEEEETTS-EEEE-TTSSEEEEE-SS--EEEEESSS--GGGHHHHHHHHHHHHHHHHH-PPS-GGG-------SSPPPEEEEEEETTEEEEEETTS-EEEEETTS-EEEEEGGGTEEEEE-TT--EEEEEHHHHHHH-B-HHHHHHHHHHHHHHHHHH--